Protein AF-A0A3M1E5C2-F1 (afdb_monomer)

Solvent-accessible surface area (backbone atoms only — not comparable to full-atom values): 23437 Å² total; per-residue (Å²): 110,72,67,50,46,52,52,25,50,50,47,26,52,51,18,52,53,51,31,50,63,64,73,60,61,49,102,72,64,40,67,56,52,50,55,51,50,52,52,48,53,55,52,52,53,56,56,52,47,71,38,74,91,39,38,37,83,68,17,55,59,38,100,85,67,48,44,33,31,75,56,20,30,78,34,71,70,49,18,44,36,40,74,70,65,69,25,46,59,34,55,75,86,77,38,71,90,45,59,70,72,58,31,48,26,54,57,38,22,49,61,36,31,33,51,54,35,42,53,49,19,53,50,36,41,53,52,30,51,52,48,54,70,58,54,77,54,83,83,64,85,47,74,64,54,55,49,46,48,68,76,51,65,75,77,77,73,79,75,89,80,71,78,84,71,92,70,50,100,51,56,60,20,43,49,46,46,60,59,57,50,76,81,46,43,65,62,50,51,50,53,29,47,53,43,38,50,55,54,52,52,54,47,54,42,50,74,72,63,79,52,58,68,70,58,52,29,52,53,49,17,52,53,47,42,53,42,49,53,51,39,44,51,51,40,19,45,56,23,2,39,62,48,13,50,33,54,72,64,63,47,43,64,64,56,68,75,43,99,69,52,64,59,59,54,52,50,18,50,51,51,12,48,48,65,62,39,42,61,50,50,44,36,52,35,50,51,42,43,48,51,15,50,55,28,60,76,66,67,48,83,78,50,72,29,49,60,68,46,31,53,49,47,43,52,41,56,50,46,54,43,49,36,44,29,49,52,6,38,54,38,7,61,75,33,80,45,45,66,60,7,31,52,54,28,47,53,49,47,51,51,51,55,46,54,49,22,55,51,39,46,54,54,29,68,71,60,32,47,45,64,18,34,27,50,24,40,71,23,78,57,31,25,41,40,38,59,35,24,58,62,78,44,34,98,43,73,65,64,32,68,77,40,45,70,58,26,50,52,28,29,49,53,22,35,54,52,32,44,51,54,50,47,49,52,37,50,51,54,46,51,53,49,48,72,44,43,65,60,48,50,53,58,53,65,75,74,110

Nearest PDB structures (foldseek):
  7qba-assembly1_E  TM=5.070E-01  e=1.685E-03  Stutzerimonas stutzeri
  7znq-assembly1_Y  TM=5.408E-01  e=2.613E-03  Stutzerimonas stutzeri ATCC 14405 = CCUG 16156
  8ee6-assembly1_A  TM=4.254E-01  e=5.460E-01  Homo sapiens
  8ufg-assembly1_G  TM=2.898E-01  e=8.215E+00  Acinetobacter baylyi ADP1

Structure (mmCIF, N/CA/C/O backbone):
data_AF-A0A3M1E5C2-F1
#
_entry.id   AF-A0A3M1E5C2-F1
#
loop_
_atom_site.group_PDB
_atom_site.id
_atom_site.type_symbol
_atom_site.label_atom_id
_atom_site.label_alt_id
_atom_site.label_comp_id
_atom_site.label_asym_id
_atom_site.label_entity_id
_atom_site.label_seq_id
_atom_site.pdbx_PDB_ins_code
_atom_site.Cartn_x
_atom_site.Cartn_y
_atom_site.Cartn_z
_atom_site.occupancy
_atom_site.B_iso_or_equiv
_atom_site.auth_seq_id
_atom_site.auth_comp_id
_atom_site.auth_asym_id
_atom_site.auth_atom_id
_atom_site.pdbx_PDB_model_num
ATOM 1 N N . GLN A 1 1 ? 1.686 29.135 -11.964 1.00 79.19 1 GLN A N 1
ATOM 2 C CA . GLN A 1 1 ? 0.936 27.895 -12.273 1.00 79.19 1 GLN A CA 1
ATOM 3 C C . GLN A 1 1 ? 0.969 26.880 -11.123 1.00 79.19 1 GLN A C 1
ATOM 5 O O . GLN A 1 1 ? -0.090 26.387 -10.759 1.00 79.19 1 GLN A O 1
ATOM 10 N N . SER A 1 2 ? 2.108 26.630 -10.463 1.00 87.62 2 SER A N 1
ATOM 11 C CA . SER A 1 2 ? 2.201 25.664 -9.344 1.00 87.62 2 SER A CA 1
ATOM 12 C C . SER A 1 2 ? 1.263 25.957 -8.159 1.00 87.62 2 SER A C 1
ATOM 14 O O . SER A 1 2 ? 0.596 25.051 -7.664 1.00 87.62 2 SER A O 1
ATOM 16 N N . PHE A 1 3 ? 1.124 27.225 -7.745 1.00 90.56 3 PHE A N 1
ATOM 17 C CA . PHE A 1 3 ? 0.152 27.610 -6.707 1.00 90.56 3 PHE A CA 1
ATOM 18 C C . PHE A 1 3 ? -1.303 27.355 -7.130 1.00 90.56 3 PHE A C 1
ATOM 20 O O . PHE A 1 3 ? -2.105 26.910 -6.315 1.00 90.56 3 PHE A O 1
ATOM 27 N N . ALA A 1 4 ? -1.633 27.570 -8.408 1.00 91.44 4 ALA A N 1
ATOM 28 C CA . ALA A 1 4 ? -2.970 27.308 -8.940 1.00 91.44 4 ALA A CA 1
ATOM 29 C C . ALA A 1 4 ? -3.285 25.802 -8.982 1.00 91.44 4 ALA A C 1
ATOM 31 O O . ALA A 1 4 ? -4.398 25.404 -8.641 1.00 91.44 4 ALA A O 1
ATOM 32 N N . LEU A 1 5 ? -2.303 24.953 -9.316 1.00 92.19 5 LEU A N 1
ATOM 33 C CA . LEU A 1 5 ? -2.434 23.490 -9.235 1.00 92.19 5 LEU A CA 1
ATOM 34 C C . LEU A 1 5 ? -2.720 23.027 -7.800 1.00 92.19 5 LEU A C 1
ATOM 36 O O . LEU A 1 5 ? -3.618 22.215 -7.575 1.00 92.19 5 LEU A O 1
ATOM 40 N N . SER A 1 6 ? -1.998 23.576 -6.820 1.00 91.62 6 SER A N 1
ATOM 41 C CA . SER A 1 6 ? -2.222 23.261 -5.405 1.00 91.62 6 SER A CA 1
ATOM 42 C C . SER A 1 6 ? -3.604 23.730 -4.929 1.00 91.62 6 SER A C 1
ATOM 44 O O . SER A 1 6 ? -4.378 22.936 -4.391 1.00 91.62 6 SER A O 1
ATOM 46 N N . ALA A 1 7 ? -3.965 24.988 -5.205 1.00 93.06 7 ALA A N 1
ATOM 47 C CA . ALA A 1 7 ? -5.241 25.572 -4.793 1.00 93.06 7 ALA A CA 1
ATOM 48 C C . ALA A 1 7 ? -6.453 24.855 -5.413 1.00 93.06 7 ALA A C 1
ATOM 50 O O . ALA A 1 7 ? -7.414 24.550 -4.709 1.00 93.06 7 ALA A O 1
ATOM 51 N N . SER A 1 8 ? -6.399 24.534 -6.708 1.00 94.25 8 SER A N 1
ATOM 52 C CA . SER A 1 8 ? -7.471 23.804 -7.402 1.00 94.25 8 SER A CA 1
ATOM 53 C C . SER A 1 8 ? -7.622 22.366 -6.895 1.00 94.25 8 SER A C 1
ATOM 55 O O . SER A 1 8 ? -8.743 21.913 -6.655 1.00 94.25 8 SER A O 1
ATOM 57 N N . THR A 1 9 ? -6.511 21.673 -6.617 1.00 93.12 9 THR A N 1
ATOM 58 C CA . THR A 1 9 ? -6.537 20.333 -6.003 1.00 93.12 9 THR A CA 1
ATOM 59 C C . THR A 1 9 ? -7.133 20.376 -4.595 1.00 93.12 9 THR A C 1
ATOM 61 O O . THR A 1 9 ? -7.953 19.523 -4.245 1.00 93.12 9 THR A O 1
ATOM 64 N N . ALA A 1 10 ? -6.775 21.380 -3.788 1.00 92.44 10 ALA A N 1
ATOM 65 C CA . ALA A 1 10 ? -7.344 21.577 -2.457 1.00 92.44 10 ALA A CA 1
ATOM 66 C C . ALA A 1 10 ? -8.854 21.869 -2.521 1.00 92.44 10 ALA A C 1
ATOM 68 O O . ALA A 1 10 ? -9.627 21.257 -1.781 1.00 92.44 10 ALA A O 1
ATOM 69 N N . ALA A 1 11 ? -9.286 22.732 -3.447 1.00 94.44 11 ALA A N 1
ATOM 70 C CA . ALA A 1 11 ? -10.695 23.058 -3.661 1.00 94.44 11 ALA A CA 1
ATOM 71 C C . ALA A 1 11 ? -11.515 21.830 -4.087 1.00 94.44 11 ALA A C 1
ATOM 73 O O . ALA A 1 11 ? -12.570 21.565 -3.508 1.00 94.44 11 ALA A O 1
ATOM 74 N N . LEU A 1 12 ? -11.011 21.035 -5.037 1.00 93.94 12 LEU A N 1
ATOM 75 C CA . LEU A 1 12 ? -11.663 19.796 -5.460 1.00 93.94 12 LEU A CA 1
ATOM 76 C C . LEU A 1 12 ? -11.750 18.785 -4.312 1.00 93.94 12 LEU A C 1
ATOM 78 O O . LEU A 1 12 ? -12.808 18.204 -4.081 1.00 93.94 12 LEU A O 1
ATOM 82 N N . THR A 1 13 ? -10.665 18.608 -3.557 1.00 91.12 13 THR A N 1
ATOM 83 C CA . THR A 1 13 ? -10.637 17.703 -2.398 1.00 91.12 13 THR A CA 1
ATOM 84 C C . THR A 1 13 ? -11.677 18.120 -1.354 1.00 91.12 13 THR A C 1
ATOM 86 O O . THR A 1 13 ? -12.441 17.281 -0.873 1.00 91.12 13 THR A O 1
ATOM 89 N N . GLY A 1 14 ? -11.776 19.418 -1.052 1.00 90.06 14 GLY A N 1
ATOM 90 C CA . GLY A 1 14 ? -12.808 19.966 -0.170 1.00 90.06 14 GLY A CA 1
ATOM 91 C C . GLY A 1 14 ? -14.227 19.738 -0.700 1.00 90.06 14 GLY A C 1
ATOM 92 O O . GLY A 1 14 ? -15.094 19.273 0.039 1.00 90.06 14 GLY A O 1
ATOM 93 N N . ALA A 1 15 ? -14.461 19.984 -1.992 1.00 92.00 15 ALA A N 1
ATOM 94 C CA . ALA A 1 15 ? -15.760 19.779 -2.631 1.00 92.00 15 ALA A CA 1
ATOM 95 C C . ALA A 1 15 ? -16.212 18.310 -2.59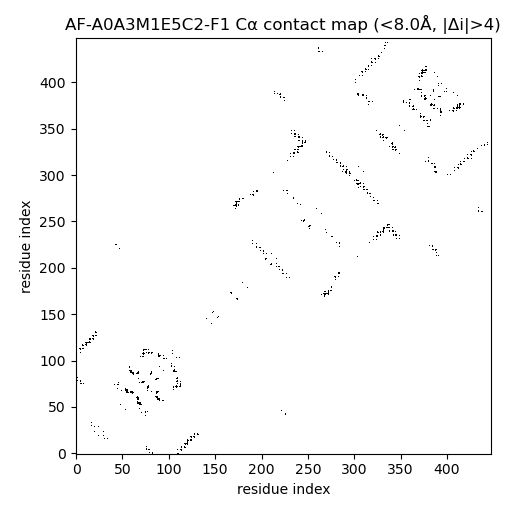9 1.00 92.00 15 ALA A C 1
ATOM 97 O O . ALA A 1 15 ? -17.365 18.025 -2.270 1.00 92.00 15 ALA A O 1
ATOM 98 N N . VAL A 1 16 ? -15.306 17.366 -2.877 1.00 89.12 16 VAL A N 1
ATOM 99 C CA . VAL A 1 16 ? -15.595 15.926 -2.784 1.00 89.12 16 VAL A CA 1
ATOM 100 C C . VAL A 1 16 ? -15.890 15.525 -1.335 1.00 89.12 16 VAL A C 1
ATOM 102 O O . VAL A 1 16 ? -16.830 14.766 -1.094 1.00 89.12 16 VAL A O 1
ATOM 105 N N . ALA A 1 17 ? -15.143 16.049 -0.358 1.00 84.81 17 ALA A N 1
ATOM 106 C CA . ALA A 1 17 ? -15.391 15.773 1.057 1.00 84.81 17 ALA A CA 1
ATOM 107 C C . ALA A 1 17 ? -16.787 16.249 1.502 1.00 84.81 17 ALA A C 1
ATOM 109 O O . ALA A 1 17 ? -17.515 15.491 2.149 1.00 84.81 17 ALA A O 1
ATOM 110 N N . ILE A 1 18 ? -17.190 17.463 1.104 1.00 86.38 18 ILE A N 1
ATOM 111 C CA . ILE A 1 18 ? -18.535 18.007 1.359 1.00 86.38 18 ILE A CA 1
ATOM 112 C C . ILE A 1 18 ? -19.601 17.114 0.711 1.00 86.38 18 ILE A C 1
ATOM 114 O O . ILE A 1 18 ? -20.567 16.727 1.368 1.00 86.38 18 ILE A O 1
ATOM 118 N N . PHE A 1 19 ? -19.408 16.733 -0.550 1.00 85.19 19 PHE A N 1
ATOM 119 C CA . PHE A 1 19 ? -20.342 15.884 -1.288 1.00 85.19 19 PHE A CA 1
ATOM 120 C C . PHE A 1 19 ? -20.558 14.519 -0.625 1.00 85.19 19 PHE A C 1
ATOM 122 O O . PHE A 1 19 ? -21.698 14.092 -0.425 1.00 85.19 19 PHE A O 1
ATOM 129 N N . ILE A 1 20 ? -19.477 13.857 -0.208 1.00 78.50 20 ILE A N 1
ATOM 130 C CA . ILE A 1 20 ? -19.544 12.570 0.495 1.00 78.50 20 ILE A CA 1
ATOM 131 C C . ILE A 1 20 ? -20.255 12.715 1.845 1.00 78.50 20 ILE A C 1
ATOM 133 O O . ILE A 1 20 ? -21.071 11.858 2.198 1.00 78.50 20 ILE A O 1
ATOM 137 N N . ALA A 1 21 ? -19.973 13.790 2.587 1.00 76.00 21 ALA A N 1
ATOM 138 C CA . ALA A 1 21 ? -20.638 14.064 3.856 1.00 76.00 21 ALA A CA 1
ATOM 139 C C . ALA A 1 21 ? -22.158 14.235 3.675 1.00 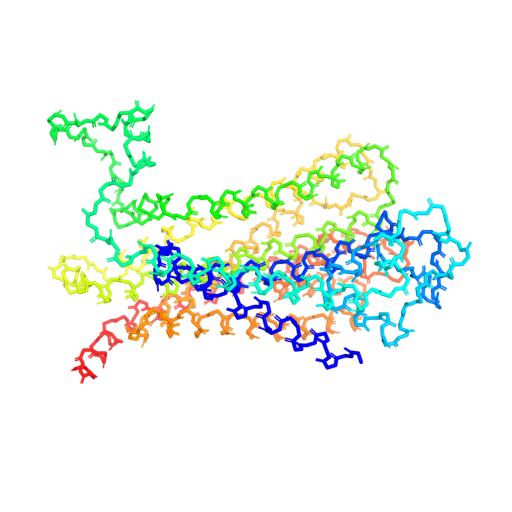76.00 21 ALA A C 1
ATOM 141 O O . ALA A 1 21 ? -22.927 13.703 4.477 1.00 76.00 21 ALA A O 1
ATOM 142 N N . MET A 1 22 ? -22.595 14.899 2.598 1.00 76.12 22 MET A N 1
ATOM 143 C CA . MET A 1 22 ? -24.013 15.182 2.344 1.00 76.12 22 MET A CA 1
ATOM 144 C C . MET A 1 22 ? -24.819 13.993 1.825 1.00 76.12 22 MET A C 1
ATOM 146 O O . MET A 1 22 ? -25.986 13.855 2.179 1.00 76.12 22 MET A O 1
ATOM 150 N N . ILE A 1 23 ? -24.224 13.095 1.037 1.00 70.06 23 ILE A N 1
ATOM 151 C CA . ILE A 1 23 ? -24.937 11.896 0.550 1.00 70.06 23 ILE A CA 1
ATOM 152 C C . ILE A 1 23 ? -25.214 10.895 1.687 1.00 70.06 23 ILE A C 1
ATOM 154 O O . ILE A 1 23 ? -25.990 9.954 1.526 1.00 70.06 23 ILE A O 1
ATOM 158 N N . GLY A 1 24 ? -24.641 11.097 2.877 1.00 59.91 24 GLY A N 1
ATOM 159 C CA . GLY A 1 24 ? -24.966 10.274 4.040 1.00 59.91 24 GLY A CA 1
ATOM 160 C C . GLY A 1 24 ? -24.472 8.833 3.903 1.00 59.91 24 GLY A C 1
ATOM 161 O O . GLY A 1 24 ? -24.953 7.935 4.598 1.00 59.91 24 GLY A O 1
ATOM 162 N N . VAL A 1 25 ? -23.473 8.590 3.046 1.00 52.09 25 VAL A N 1
ATOM 163 C CA . VAL A 1 25 ? -22.737 7.325 3.049 1.00 52.09 25 VAL A CA 1
ATOM 164 C C . VAL A 1 25 ? -21.889 7.300 4.329 1.00 52.09 25 VAL A C 1
ATOM 166 O O . VAL A 1 25 ? -20.757 7.754 4.364 1.00 52.09 25 VAL A O 1
ATOM 169 N N . GLY A 1 26 ? -22.471 6.829 5.433 1.00 48.06 26 GLY A N 1
ATOM 170 C CA . GLY A 1 26 ? -21.800 6.368 6.656 1.00 48.06 26 GLY A CA 1
ATOM 171 C C . GLY A 1 26 ? -20.758 7.303 7.287 1.00 48.06 26 GLY A C 1
ATOM 172 O O . GLY A 1 26 ? -19.559 7.099 7.107 1.00 48.06 26 GLY A O 1
ATOM 173 N N . THR A 1 27 ? -21.219 8.200 8.158 1.00 56.38 27 THR A N 1
ATOM 174 C CA . THR A 1 27 ? -20.534 9.319 8.853 1.00 56.38 27 THR A CA 1
ATOM 175 C C . THR A 1 27 ? -19.180 9.068 9.554 1.00 56.38 27 THR A C 1
ATOM 177 O O . THR A 1 27 ? -18.601 10.008 10.087 1.00 56.38 27 THR A O 1
ATOM 180 N N . ARG A 1 28 ? -18.621 7.847 9.560 1.00 54.16 28 ARG A N 1
ATOM 181 C CA . ARG A 1 28 ? -17.258 7.564 10.079 1.00 54.16 28 ARG A CA 1
ATOM 182 C C . ARG A 1 28 ? -16.394 6.662 9.193 1.00 54.16 28 ARG A C 1
ATOM 184 O O . ARG A 1 28 ? -15.175 6.697 9.310 1.00 54.16 28 ARG A O 1
ATOM 191 N N . ARG A 1 29 ? -16.985 5.846 8.310 1.00 54.06 29 ARG A N 1
ATOM 192 C CA . ARG A 1 29 ? -16.220 4.939 7.425 1.00 54.06 29 ARG A CA 1
ATOM 193 C C . ARG A 1 29 ? -15.751 5.629 6.147 1.00 54.06 29 ARG A C 1
ATOM 195 O O . ARG A 1 29 ? -14.722 5.246 5.603 1.00 54.06 29 ARG A O 1
ATOM 202 N N . THR A 1 30 ? -16.481 6.640 5.688 1.00 61.94 30 THR A N 1
ATOM 203 C CA . THR A 1 30 ? -16.215 7.311 4.413 1.00 61.94 30 THR A CA 1
ATOM 204 C C . THR A 1 30 ? -15.020 8.239 4.427 1.00 61.94 30 THR A C 1
ATOM 206 O O . THR A 1 30 ? -14.354 8.323 3.406 1.00 61.94 30 THR A O 1
ATOM 209 N N . ILE A 1 31 ? -14.688 8.856 5.563 1.00 67.50 31 ILE A N 1
ATOM 210 C CA . ILE A 1 31 ? -13.520 9.747 5.671 1.00 67.50 31 ILE A CA 1
ATOM 211 C C . ILE A 1 31 ? -12.237 8.998 5.290 1.00 67.50 31 ILE A C 1
ATOM 213 O O . ILE A 1 31 ? -11.433 9.478 4.499 1.00 67.50 31 ILE A O 1
ATOM 217 N N . PHE A 1 32 ? -12.063 7.779 5.802 1.00 66.00 32 PHE A N 1
ATOM 218 C CA . PHE A 1 32 ? -10.882 6.982 5.492 1.00 66.00 32 PHE A CA 1
ATOM 219 C C . PHE A 1 32 ? -10.868 6.489 4.040 1.00 66.00 32 PHE A C 1
ATOM 221 O O . PHE A 1 32 ? -9.861 6.629 3.352 1.00 66.00 32 PHE A O 1
ATOM 228 N N . SER A 1 33 ? -11.986 5.930 3.565 1.00 68.31 33 SER A N 1
ATOM 229 C CA . SER A 1 33 ? -12.101 5.484 2.172 1.00 68.31 33 SER A CA 1
ATOM 230 C C . SER A 1 33 ? -11.865 6.630 1.187 1.00 68.31 33 SER A C 1
ATOM 232 O O . SER A 1 33 ? -11.260 6.408 0.148 1.00 68.31 33 SER A O 1
ATOM 234 N N . PHE A 1 34 ? -12.278 7.849 1.530 1.00 75.50 34 PHE A N 1
ATOM 235 C CA . PHE A 1 34 ? -12.024 9.054 0.749 1.00 75.50 34 PHE A CA 1
ATOM 236 C C . PHE A 1 34 ? -10.524 9.341 0.593 1.00 75.50 34 PHE A C 1
ATOM 238 O O . PHE A 1 34 ? -10.037 9.408 -0.535 1.00 75.50 34 PHE A O 1
ATOM 245 N N . TYR A 1 35 ? -9.773 9.422 1.698 1.00 76.19 35 TYR A N 1
ATOM 246 C CA . TYR A 1 35 ? -8.321 9.636 1.629 1.00 76.19 35 TYR A CA 1
ATOM 247 C C . TYR A 1 35 ? -7.597 8.495 0.913 1.00 76.19 35 TYR A C 1
ATOM 249 O O . TYR A 1 35 ? -6.675 8.741 0.139 1.00 76.19 35 TYR A O 1
ATOM 257 N N . LEU A 1 36 ? -8.035 7.252 1.133 1.00 74.12 36 LEU A N 1
ATOM 258 C CA . LEU A 1 36 ? -7.464 6.086 0.468 1.00 74.12 36 LEU A CA 1
ATOM 259 C C . LEU A 1 36 ? -7.658 6.142 -1.052 1.00 74.12 36 LEU A C 1
ATOM 261 O O . LEU A 1 36 ? -6.723 5.858 -1.793 1.00 74.12 36 LEU A O 1
ATOM 265 N N . VAL A 1 37 ? -8.853 6.520 -1.515 1.00 77.88 37 VAL A N 1
ATOM 266 C CA . VAL A 1 37 ? -9.162 6.647 -2.946 1.00 77.88 37 VAL A CA 1
ATOM 267 C C . VAL A 1 37 ? -8.334 7.757 -3.587 1.00 77.88 37 VAL A C 1
ATOM 269 O O . VAL A 1 37 ? -7.781 7.533 -4.659 1.00 77.88 37 VAL A O 1
ATOM 272 N N . ILE A 1 38 ? -8.192 8.913 -2.930 1.00 83.38 38 ILE A N 1
ATOM 273 C CA . ILE A 1 38 ? -7.338 9.999 -3.435 1.00 83.38 38 ILE A CA 1
ATOM 274 C C . ILE A 1 38 ? -5.880 9.545 -3.516 1.00 83.38 38 ILE A C 1
ATOM 276 O O . ILE A 1 38 ? -5.245 9.723 -4.551 1.00 83.38 38 ILE A O 1
ATOM 280 N N . GLY A 1 39 ? -5.356 8.929 -2.453 1.00 82.31 39 GLY A N 1
ATOM 281 C CA . GLY A 1 39 ? -3.987 8.416 -2.439 1.00 82.31 39 GLY A CA 1
ATOM 282 C C . GLY A 1 39 ? -3.742 7.389 -3.547 1.00 82.31 39 GLY A C 1
ATOM 283 O O . GLY A 1 39 ? -2.741 7.479 -4.253 1.00 82.31 39 GLY A O 1
ATOM 284 N N . LEU A 1 40 ? -4.683 6.461 -3.750 1.00 81.75 40 LEU A N 1
ATOM 285 C CA . LEU A 1 40 ? -4.618 5.474 -4.827 1.00 81.75 40 LEU A CA 1
ATOM 286 C C . LEU A 1 40 ? -4.646 6.141 -6.206 1.00 81.75 40 LEU A C 1
ATOM 288 O O . LEU A 1 40 ? -3.826 5.810 -7.050 1.00 81.75 40 LEU A O 1
ATOM 292 N N . TYR A 1 41 ? -5.541 7.105 -6.424 1.00 86.62 41 TYR A N 1
ATOM 293 C CA . TYR A 1 41 ? -5.605 7.875 -7.666 1.00 86.62 41 TYR A CA 1
ATOM 294 C C . TYR A 1 41 ? -4.268 8.572 -7.969 1.00 86.62 41 TYR A C 1
ATOM 296 O O . TYR A 1 41 ? -3.766 8.447 -9.087 1.00 86.62 41 TYR A O 1
ATOM 304 N N . LEU A 1 42 ? -3.659 9.225 -6.969 1.00 88.12 42 LEU A N 1
ATOM 305 C CA . LEU A 1 42 ? -2.384 9.925 -7.137 1.00 88.12 42 LEU A CA 1
ATOM 306 C C . LEU A 1 42 ? -1.246 8.953 -7.477 1.00 88.12 42 LEU A C 1
ATOM 308 O O . LEU A 1 42 ? -0.492 9.158 -8.423 1.00 88.12 42 LEU A O 1
ATOM 312 N N . VAL A 1 43 ? -1.118 7.858 -6.730 1.00 85.38 43 VAL A N 1
ATOM 313 C CA . VAL A 1 43 ? -0.017 6.909 -6.940 1.00 85.38 43 VAL A CA 1
ATOM 314 C C . VAL A 1 43 ? -0.206 6.115 -8.234 1.00 85.38 43 VAL A C 1
ATOM 316 O O . VAL A 1 43 ? 0.730 5.994 -9.022 1.00 85.38 43 VAL A O 1
ATOM 319 N N . SER A 1 44 ? -1.406 5.590 -8.492 1.00 82.19 44 SER A N 1
ATOM 320 C CA . SER A 1 44 ? -1.665 4.729 -9.650 1.00 82.19 44 SER A CA 1
ATOM 321 C C . SER A 1 44 ? -1.522 5.469 -10.976 1.00 82.19 44 SER A C 1
ATOM 323 O O . SER A 1 44 ? -0.885 4.936 -11.879 1.00 82.19 44 SER A O 1
ATOM 325 N N . LEU A 1 45 ? -2.057 6.689 -11.109 1.00 86.62 45 LEU A N 1
ATOM 326 C CA . LEU A 1 45 ? -1.905 7.463 -12.348 1.00 86.62 45 LEU A CA 1
ATOM 327 C C . LEU A 1 45 ? -0.473 7.948 -12.551 1.00 86.62 45 LEU A C 1
ATOM 329 O O . LEU A 1 45 ? 0.024 7.930 -13.677 1.00 86.62 45 LEU A O 1
ATOM 333 N N . TYR A 1 46 ? 0.208 8.339 -11.471 1.00 88.12 46 TYR A N 1
ATOM 334 C CA . TYR A 1 46 ? 1.614 8.708 -11.548 1.00 88.12 46 TYR A CA 1
ATOM 335 C C . TYR A 1 46 ? 2.474 7.548 -12.050 1.00 88.12 46 TYR A C 1
ATOM 337 O O . TYR A 1 46 ? 3.276 7.733 -12.965 1.00 88.12 46 TYR A O 1
ATOM 345 N N . LEU A 1 47 ? 2.274 6.342 -11.511 1.00 83.56 47 LEU A N 1
ATOM 346 C CA . LEU A 1 47 ? 2.978 5.148 -11.973 1.00 83.56 47 LEU A CA 1
ATOM 347 C C . LEU A 1 47 ? 2.581 4.777 -13.400 1.00 83.56 47 LEU A C 1
ATOM 349 O O . LEU A 1 47 ? 3.463 4.525 -14.211 1.00 83.56 47 LEU A O 1
ATOM 353 N N . LEU A 1 48 ? 1.292 4.823 -13.745 1.00 84.12 48 LEU A N 1
ATOM 354 C CA . LEU A 1 48 ? 0.819 4.532 -15.099 1.00 84.12 48 LEU A CA 1
ATOM 355 C C . LEU A 1 48 ? 1.450 5.473 -16.141 1.00 84.12 48 LEU A C 1
ATOM 357 O O . LEU A 1 48 ? 1.796 5.030 -17.230 1.00 84.12 48 LEU A O 1
ATOM 361 N N . SER A 1 49 ? 1.705 6.736 -15.785 1.00 84.81 49 SER A N 1
ATOM 362 C CA . SER A 1 49 ? 2.405 7.693 -16.657 1.00 84.81 49 SER A CA 1
ATOM 363 C C . SER A 1 49 ? 3.853 7.310 -16.986 1.00 84.81 49 SER A C 1
ATOM 365 O O . SER A 1 49 ? 4.433 7.807 -17.954 1.00 84.81 49 SER A O 1
ATOM 367 N N . ARG A 1 50 ? 4.479 6.451 -16.170 1.00 85.75 50 ARG A N 1
ATOM 368 C CA . ARG A 1 50 ? 5.838 5.956 -16.424 1.00 85.75 50 ARG A CA 1
ATOM 369 C C . ARG A 1 50 ? 5.862 4.923 -17.547 1.00 85.75 50 ARG A C 1
ATOM 371 O O . ARG A 1 50 ? 6.937 4.617 -18.048 1.00 85.75 50 ARG A O 1
ATOM 378 N N . TRP A 1 51 ? 4.700 4.423 -17.967 1.00 82.00 51 TRP A N 1
ATOM 379 C CA . TRP A 1 51 ? 4.582 3.446 -19.036 1.00 82.00 51 TRP A CA 1
ATOM 380 C C . TRP A 1 51 ? 4.647 4.120 -20.398 1.00 82.00 51 TRP A C 1
ATOM 382 O O . TRP A 1 51 ? 3.869 5.037 -20.674 1.00 82.00 51 TRP A O 1
ATOM 392 N N . SER A 1 52 ? 5.548 3.631 -21.254 1.00 77.88 52 SER A N 1
ATOM 393 C CA . SER A 1 52 ? 5.792 4.162 -22.598 1.00 77.88 52 SER A CA 1
ATOM 394 C C . SER A 1 52 ? 4.550 4.158 -23.487 1.00 77.88 52 SER A C 1
ATOM 396 O O . SER A 1 52 ? 4.405 5.050 -24.312 1.00 77.88 52 SER A O 1
ATOM 398 N N . GLY A 1 53 ? 3.605 3.236 -23.265 1.00 78.94 53 GLY A N 1
ATOM 399 C CA . GLY A 1 53 ? 2.323 3.218 -23.978 1.00 78.94 53 GLY A CA 1
ATOM 400 C C . GLY A 1 53 ? 1.422 4.425 -23.685 1.00 78.94 53 GLY A C 1
ATOM 401 O O . GLY A 1 53 ? 0.516 4.716 -24.454 1.00 78.94 53 GLY A O 1
ATOM 402 N N . THR A 1 54 ? 1.665 5.152 -22.591 1.00 83.81 54 THR A N 1
ATOM 403 C CA . THR A 1 54 ? 0.915 6.377 -22.259 1.00 83.81 54 THR A CA 1
ATOM 404 C C . THR A 1 54 ? 1.612 7.646 -22.724 1.00 83.81 54 THR A C 1
ATOM 406 O O . THR A 1 54 ? 1.122 8.742 -22.446 1.00 83.81 54 THR A O 1
ATOM 409 N N . TRP A 1 55 ? 2.781 7.525 -23.354 1.00 87.12 55 TRP A N 1
ATOM 410 C CA . TRP A 1 55 ? 3.567 8.666 -23.790 1.00 87.12 55 TRP A CA 1
ATOM 411 C C . TRP A 1 55 ? 3.017 9.217 -25.097 1.00 87.12 55 TRP A C 1
ATOM 413 O O . TRP A 1 55 ? 2.625 8.488 -26.002 1.00 87.12 55 TRP A O 1
ATOM 423 N N . LEU A 1 56 ? 2.981 10.537 -25.188 1.00 84.12 56 LEU A N 1
ATOM 424 C CA . LEU A 1 56 ? 2.562 11.242 -26.380 1.00 84.12 56 LEU A CA 1
ATOM 425 C C . LEU A 1 56 ? 3.739 11.327 -27.351 1.00 84.12 56 LEU A C 1
ATOM 427 O O . LEU A 1 56 ? 4.771 11.916 -27.032 1.00 84.12 56 LEU A O 1
ATOM 431 N N . GLU A 1 57 ? 3.578 10.779 -28.554 1.00 81.25 57 GLU A N 1
ATOM 432 C CA . GLU A 1 57 ? 4.626 10.811 -29.581 1.00 81.25 57 GLU A CA 1
ATOM 433 C C . GLU A 1 57 ? 4.914 12.219 -30.108 1.00 81.25 57 GLU A C 1
ATOM 435 O O . GLU A 1 57 ? 6.049 12.527 -30.467 1.00 81.25 57 GLU A O 1
ATOM 440 N N . ALA A 1 58 ? 3.908 13.096 -30.085 1.00 80.94 58 ALA A N 1
ATOM 441 C CA . ALA A 1 58 ? 4.037 14.490 -30.496 1.00 80.94 58 ALA A CA 1
ATOM 442 C C . ALA A 1 58 ? 4.906 15.339 -29.541 1.00 80.94 58 ALA A C 1
ATOM 444 O O . ALA A 1 58 ? 5.384 16.406 -29.939 1.00 80.94 58 ALA A O 1
ATOM 445 N N . SER A 1 59 ? 5.114 14.882 -28.297 1.00 83.38 59 SER A N 1
ATOM 446 C CA . SER A 1 59 ? 5.941 15.554 -27.287 1.00 83.38 59 SER A CA 1
ATOM 447 C C . SER A 1 59 ? 7.423 15.184 -27.465 1.00 83.38 59 SER A C 1
ATOM 449 O O . SER A 1 59 ? 7.744 14.006 -27.664 1.00 83.38 59 SER A O 1
ATOM 451 N N . PRO A 1 60 ? 8.348 16.161 -27.404 1.00 83.81 60 PRO A N 1
ATOM 452 C CA . PRO A 1 60 ? 9.775 15.877 -27.490 1.00 83.81 60 PRO A CA 1
ATOM 453 C C . PRO A 1 60 ? 10.242 15.071 -26.268 1.00 83.81 60 PRO A C 1
ATOM 455 O O . PRO A 1 60 ? 9.736 15.229 -25.157 1.00 83.81 60 PRO A O 1
ATOM 458 N N . ALA A 1 61 ? 11.221 14.192 -26.480 1.00 84.62 61 ALA A N 1
ATOM 459 C CA . ALA A 1 61 ? 11.839 13.446 -25.392 1.00 84.62 61 ALA A CA 1
ATOM 460 C C . ALA A 1 61 ? 12.833 14.338 -24.635 1.00 84.62 61 ALA A C 1
ATOM 462 O O . ALA A 1 61 ? 13.600 15.080 -25.247 1.00 84.62 61 ALA A O 1
ATOM 463 N N . ASN A 1 62 ? 12.840 14.245 -23.309 1.00 84.12 62 ASN A N 1
ATOM 464 C CA . ASN A 1 62 ? 13.833 14.922 -22.477 1.00 84.12 62 ASN A CA 1
ATOM 465 C C . ASN A 1 62 ? 15.206 14.240 -22.550 1.00 84.12 62 ASN A C 1
ATOM 467 O O . ASN A 1 62 ? 15.343 13.163 -23.125 1.00 84.12 62 ASN A O 1
ATOM 471 N N . ALA A 1 63 ? 16.194 14.795 -21.838 1.00 76.50 63 ALA A N 1
ATOM 472 C CA . ALA A 1 63 ? 17.535 14.217 -21.682 1.00 76.50 63 ALA A CA 1
ATOM 473 C C . ALA A 1 63 ? 17.544 12.747 -21.202 1.00 76.50 63 ALA A C 1
ATOM 475 O O . ALA A 1 63 ? 18.451 11.995 -21.532 1.00 76.50 63 ALA A O 1
ATOM 476 N N . LEU A 1 64 ? 16.513 12.320 -20.463 1.00 77.81 64 LEU A N 1
ATOM 477 C CA . LEU A 1 64 ? 16.330 10.939 -19.990 1.00 77.81 64 LEU A CA 1
ATOM 478 C C . LEU A 1 64 ? 15.467 10.074 -20.935 1.00 77.81 64 LEU A C 1
ATOM 480 O O . LEU A 1 64 ? 14.954 9.037 -20.525 1.00 77.81 64 LEU A O 1
ATOM 484 N N . GLY A 1 65 ? 15.194 10.532 -22.160 1.00 80.50 65 GLY A N 1
ATOM 485 C CA . GLY A 1 65 ? 14.339 9.839 -23.134 1.00 80.50 65 GLY A CA 1
ATOM 486 C C . GLY A 1 65 ? 12.836 9.849 -22.811 1.00 80.50 65 GLY A C 1
ATOM 487 O O . GLY A 1 65 ? 12.039 9.291 -23.562 1.00 80.50 65 GLY A O 1
ATOM 488 N N . ARG A 1 66 ? 12.420 10.482 -21.707 1.00 83.25 66 ARG A N 1
ATOM 489 C CA . ARG A 1 66 ? 11.020 10.521 -21.254 1.00 83.25 66 ARG A CA 1
ATOM 490 C C . ARG A 1 66 ? 10.214 11.575 -22.011 1.00 83.25 66 ARG A C 1
ATOM 492 O O . ARG A 1 66 ? 10.688 12.694 -22.181 1.00 83.25 66 ARG A O 1
ATOM 499 N N . ARG A 1 67 ? 8.987 11.226 -22.401 1.00 87.94 67 ARG A N 1
ATOM 500 C CA . ARG A 1 67 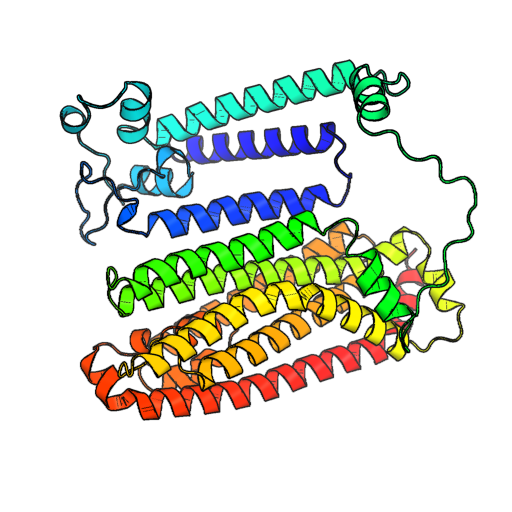? 8.016 12.116 -23.064 1.00 87.94 67 ARG A CA 1
ATOM 501 C C . ARG A 1 67 ? 6.830 12.429 -22.153 1.00 87.94 67 ARG A C 1
ATOM 503 O O . ARG A 1 67 ? 6.625 11.766 -21.132 1.00 87.94 67 ARG A O 1
ATOM 510 N N . MET A 1 68 ? 6.040 13.434 -22.526 1.00 88.19 68 MET A N 1
ATOM 511 C CA . MET A 1 68 ? 4.819 13.794 -21.803 1.00 88.19 68 MET A CA 1
ATOM 512 C C . MET A 1 68 ? 3.776 12.683 -21.915 1.00 88.19 68 MET A C 1
ATOM 514 O O . MET A 1 68 ? 3.526 12.171 -23.001 1.00 88.19 68 MET A O 1
ATOM 518 N N . SER A 1 69 ? 3.151 12.313 -20.797 1.00 90.06 69 SER A N 1
ATOM 519 C CA . SER A 1 69 ? 2.045 11.352 -20.796 1.00 90.06 69 SER A CA 1
ATOM 520 C C . SER A 1 69 ? 0.718 12.045 -21.104 1.00 90.06 69 SER A C 1
ATOM 522 O O . SER A 1 69 ? 0.482 13.172 -20.668 1.00 90.06 69 SER A O 1
ATOM 524 N N . TRP A 1 70 ? -0.194 11.339 -21.766 1.00 88.75 70 TRP A N 1
ATOM 525 C CA . TRP A 1 70 ? -1.573 11.788 -21.994 1.00 88.75 70 TRP A CA 1
ATOM 526 C C . TRP A 1 70 ? -2.365 12.013 -20.701 1.00 88.75 70 TRP A C 1
ATOM 528 O O . TRP A 1 70 ? -3.375 12.708 -20.693 1.00 88.75 70 TRP A O 1
ATOM 538 N N . LEU A 1 71 ? -1.900 11.432 -19.593 1.00 89.69 71 LEU A N 1
ATOM 539 C CA . LEU A 1 71 ? -2.495 11.582 -18.267 1.00 89.69 71 LEU A CA 1
ATOM 540 C C . LEU A 1 71 ? -2.105 12.899 -17.582 1.00 89.69 71 LEU A C 1
ATOM 542 O O . LEU A 1 71 ? -2.653 13.219 -16.528 1.00 89.69 71 LEU A O 1
ATOM 546 N N . ALA A 1 72 ? -1.166 13.664 -18.149 1.00 89.88 72 ALA A N 1
ATOM 547 C CA . ALA A 1 72 ? -0.680 14.904 -17.553 1.00 89.88 72 ALA A CA 1
ATOM 548 C C . ALA A 1 72 ? -1.776 15.938 -17.226 1.00 89.88 72 ALA A C 1
ATOM 550 O O . ALA A 1 72 ? -1.733 16.484 -16.123 1.00 89.88 72 ALA A O 1
ATOM 551 N N . PRO A 1 73 ? -2.804 16.154 -18.071 1.00 91.00 73 PRO A N 1
ATOM 552 C CA . PRO A 1 73 ? -3.888 17.095 -17.770 1.00 91.00 73 PRO A CA 1
ATOM 553 C C . PRO A 1 73 ? -4.835 16.599 -16.669 1.00 91.00 73 PRO A C 1
ATOM 555 O O . PRO A 1 73 ? -5.626 17.366 -16.129 1.00 91.00 73 PRO A O 1
ATOM 558 N N . LEU A 1 74 ? -4.781 15.305 -16.341 1.00 91.00 74 LEU A N 1
ATOM 559 C CA . LEU A 1 74 ? -5.658 14.654 -15.373 1.00 91.00 74 LEU A CA 1
ATOM 560 C C . LEU A 1 74 ? -4.992 14.437 -14.020 1.00 91.00 74 LEU A C 1
ATOM 562 O O . LEU A 1 74 ? -5.645 13.866 -13.155 1.00 91.00 74 LEU A O 1
ATOM 566 N N . HIS A 1 75 ? -3.732 14.829 -13.817 1.00 92.69 75 HIS A N 1
ATOM 567 C CA . HIS A 1 75 ? -2.993 14.508 -12.598 1.00 92.69 75 HIS A CA 1
ATOM 568 C C . HIS A 1 75 ? -2.099 15.669 -12.129 1.00 92.69 75 HIS A C 1
ATOM 570 O O . HIS A 1 75 ? -1.240 16.121 -12.892 1.00 92.69 75 HIS A O 1
ATOM 576 N N . PRO A 1 76 ? -2.195 16.104 -10.855 1.00 92.81 76 PRO A N 1
ATOM 577 C CA . PRO A 1 76 ? -1.545 17.332 -10.393 1.00 92.81 76 PRO A CA 1
ATOM 578 C C . PRO A 1 76 ? -0.018 17.258 -10.458 1.00 92.81 76 PRO A C 1
ATOM 580 O O . PRO A 1 76 ? 0.622 18.221 -10.870 1.00 92.81 76 PRO A O 1
ATOM 583 N N . PHE A 1 77 ? 0.583 16.117 -10.100 1.00 92.19 77 PHE A N 1
ATOM 584 C CA . PHE A 1 77 ? 2.042 15.975 -10.150 1.00 92.19 77 PHE A CA 1
ATOM 585 C C . PHE A 1 77 ? 2.578 15.880 -11.581 1.00 92.19 77 PHE A C 1
ATOM 587 O O . PHE A 1 77 ? 3.696 16.307 -11.826 1.00 92.19 77 PHE A O 1
ATOM 594 N N . LEU A 1 78 ? 1.796 15.361 -12.533 1.00 90.88 78 LEU A N 1
ATOM 595 C CA . LEU A 1 78 ? 2.247 15.274 -13.928 1.00 90.88 78 LEU A CA 1
ATOM 596 C C . LEU A 1 78 ? 2.137 16.633 -14.614 1.00 90.88 78 LEU A C 1
ATOM 598 O O . LEU A 1 78 ? 3.052 17.033 -15.325 1.00 90.88 78 LEU A O 1
ATOM 602 N N . ALA A 1 79 ? 1.064 17.375 -14.335 1.00 91.19 79 ALA A N 1
ATOM 603 C CA . ALA A 1 79 ? 0.974 18.778 -14.709 1.00 91.19 79 ALA A CA 1
ATOM 604 C C . ALA A 1 79 ? 2.130 19.592 -14.100 1.00 91.19 79 ALA A C 1
ATOM 606 O O . ALA A 1 79 ? 2.724 20.423 -14.783 1.00 91.19 79 ALA A O 1
ATOM 607 N N . LEU A 1 80 ? 2.505 19.318 -12.844 1.00 91.88 80 LEU A N 1
ATOM 608 C CA . LEU A 1 80 ? 3.638 19.974 -12.192 1.00 91.88 80 LEU A CA 1
ATOM 609 C C . LEU A 1 80 ? 4.981 19.650 -12.868 1.00 91.88 80 LEU A C 1
ATOM 611 O O . LEU A 1 80 ? 5.796 20.553 -13.009 1.00 91.88 80 LEU A O 1
ATOM 615 N N . GLU A 1 81 ? 5.213 18.414 -13.323 1.00 90.31 81 GLU A N 1
ATOM 616 C CA . GLU A 1 81 ? 6.427 18.053 -14.081 1.00 90.31 81 GLU A CA 1
ATOM 617 C C . GLU A 1 81 ? 6.572 18.884 -15.369 1.00 90.31 81 GLU A C 1
ATOM 619 O O . GLU A 1 81 ? 7.683 19.282 -15.722 1.00 90.31 81 GLU A O 1
ATOM 624 N N . VAL A 1 82 ? 5.456 19.203 -16.036 1.00 90.19 82 VAL A N 1
ATOM 625 C CA . VAL A 1 82 ? 5.445 20.071 -17.226 1.00 90.19 82 VAL A CA 1
ATOM 626 C C . VAL A 1 82 ? 5.759 21.524 -16.859 1.00 90.19 82 VAL A C 1
ATOM 628 O O . VAL A 1 82 ? 6.589 22.160 -17.504 1.00 90.19 82 VAL A O 1
ATOM 631 N N . VAL A 1 83 ? 5.164 22.034 -15.775 1.00 90.88 83 VAL A N 1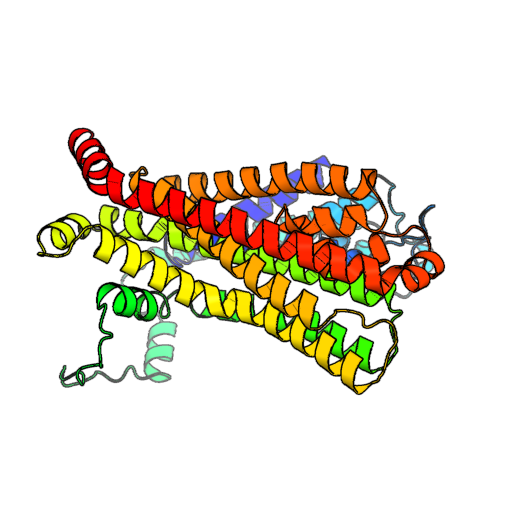
ATOM 632 C CA . VAL A 1 83 ? 5.428 23.394 -15.262 1.00 90.88 83 VAL A CA 1
ATOM 633 C C . VAL A 1 83 ? 6.876 23.558 -14.791 1.00 90.88 83 VAL A C 1
ATOM 635 O O . VAL A 1 83 ? 7.456 24.627 -14.940 1.00 90.88 83 VAL A O 1
ATOM 638 N N . LEU A 1 84 ? 7.473 22.504 -14.230 1.00 90.56 84 LEU A N 1
ATOM 639 C CA . LEU A 1 84 ? 8.872 22.478 -13.796 1.00 90.56 84 LEU A CA 1
ATOM 640 C C . LEU A 1 84 ? 9.861 22.257 -14.952 1.00 90.56 84 LEU A C 1
ATOM 642 O O . LEU A 1 84 ? 11.045 22.054 -14.695 1.00 90.56 84 LEU A O 1
ATOM 646 N N . HIS A 1 85 ? 9.390 22.249 -16.205 1.00 86.75 85 HIS A N 1
ATOM 647 C CA . HIS A 1 85 ? 10.185 21.954 -17.401 1.00 86.75 85 HIS A CA 1
ATOM 648 C C . HIS A 1 85 ? 10.940 20.619 -17.334 1.00 86.75 85 HIS A C 1
ATOM 650 O O . HIS A 1 85 ? 11.906 20.403 -18.062 1.00 86.75 85 HIS A O 1
ATOM 656 N N . GLN A 1 86 ? 10.481 19.689 -16.492 1.00 86.81 86 GLN A N 1
ATOM 657 C CA . GLN A 1 86 ? 11.026 18.338 -16.471 1.00 86.81 86 GLN A CA 1
ATOM 658 C C . GLN A 1 86 ? 10.553 17.540 -17.673 1.00 86.81 86 GLN A C 1
ATOM 660 O O . GLN A 1 86 ? 11.212 16.567 -18.007 1.00 86.81 86 GLN A O 1
ATOM 665 N N . VAL A 1 87 ? 9.415 17.900 -18.281 1.00 87.62 87 VAL A N 1
ATOM 666 C CA . VAL A 1 87 ? 8.873 17.309 -19.510 1.00 87.62 87 VAL A CA 1
ATOM 667 C C . VAL A 1 87 ? 8.224 18.394 -20.360 1.00 87.62 87 VAL A C 1
ATOM 669 O O . VAL A 1 87 ? 7.434 19.177 -19.841 1.00 87.62 87 VAL A O 1
ATOM 672 N N . ALA A 1 88 ? 8.536 18.452 -21.657 1.00 86.69 88 ALA A N 1
ATOM 673 C CA . ALA A 1 88 ? 8.010 19.512 -22.514 1.00 86.69 88 ALA A CA 1
ATOM 674 C C . ALA A 1 88 ? 6.668 19.128 -23.175 1.00 86.69 88 ALA A C 1
ATOM 676 O O . ALA A 1 88 ? 6.512 17.994 -23.652 1.00 86.69 88 ALA A O 1
ATOM 677 N N . PRO A 1 89 ? 5.705 20.064 -23.254 1.00 87.62 89 PRO A N 1
ATOM 678 C CA . PRO A 1 89 ? 4.472 19.839 -23.990 1.00 87.62 89 PRO A CA 1
ATOM 679 C C . PRO A 1 89 ? 4.736 19.779 -25.508 1.00 87.62 89 PRO A C 1
ATOM 681 O O . PRO A 1 89 ? 5.738 20.313 -25.995 1.00 87.62 89 PRO A O 1
ATOM 684 N N . PRO A 1 90 ? 3.865 19.107 -26.277 1.00 86.38 90 PRO A N 1
ATOM 685 C CA . PRO A 1 90 ? 3.922 19.107 -27.738 1.00 86.38 90 PRO A CA 1
ATOM 686 C C . PRO A 1 90 ? 3.805 20.527 -28.314 1.00 86.38 90 PRO A C 1
ATOM 688 O O . PRO A 1 90 ? 3.050 21.363 -27.816 1.00 86.38 90 PRO A O 1
ATOM 691 N N . LEU A 1 91 ? 4.532 20.786 -29.405 1.00 81.06 91 LEU A N 1
ATOM 692 C CA . LEU A 1 91 ? 4.461 22.066 -30.111 1.00 81.06 91 LEU A CA 1
ATOM 693 C C . LEU A 1 91 ? 3.055 22.274 -30.710 1.00 81.06 91 LEU A C 1
ATOM 695 O O . LEU A 1 91 ? 2.494 21.319 -31.257 1.00 81.06 91 LEU A O 1
ATOM 699 N N . PRO A 1 92 ? 2.503 23.505 -30.690 1.00 73.31 92 PRO A N 1
ATOM 700 C CA . PRO A 1 92 ? 1.131 23.777 -31.129 1.00 73.31 92 PRO A CA 1
ATOM 701 C C . PRO A 1 92 ? 0.804 23.307 -32.552 1.00 73.31 92 PRO A C 1
ATOM 703 O O . PRO A 1 92 ? -0.332 22.908 -32.790 1.00 73.31 92 PRO A O 1
ATOM 706 N N . GLY A 1 93 ? 1.789 23.318 -33.461 1.00 73.56 93 GLY A N 1
ATOM 707 C CA . GLY A 1 93 ? 1.634 22.890 -34.859 1.00 73.56 93 GLY A CA 1
ATOM 708 C C . GLY A 1 93 ? 1.596 21.372 -35.080 1.00 73.56 93 GLY A C 1
ATOM 709 O O . GLY A 1 93 ? 1.292 20.919 -36.173 1.00 73.56 93 GLY A O 1
ATOM 710 N N . ARG A 1 94 ? 1.894 20.554 -34.058 1.00 74.81 94 ARG A N 1
ATOM 711 C CA . ARG A 1 94 ? 1.726 19.084 -34.116 1.00 74.81 94 ARG A CA 1
ATOM 712 C C . ARG A 1 94 ? 0.381 18.609 -33.565 1.00 74.81 94 ARG A C 1
ATOM 714 O O . ARG A 1 94 ? 0.112 17.413 -33.553 1.00 74.81 94 ARG A O 1
ATOM 721 N N . LEU A 1 95 ? -0.440 19.535 -33.070 1.00 78.12 95 LEU A N 1
ATOM 722 C CA . LEU A 1 95 ? -1.737 19.255 -32.454 1.00 78.12 95 LEU A CA 1
ATOM 723 C C . LEU A 1 95 ? -2.919 19.769 -33.290 1.00 78.12 95 LEU A C 1
ATOM 725 O O . LEU A 1 95 ? -4.054 19.705 -32.822 1.00 78.12 95 LEU A O 1
ATOM 729 N N . ASP A 1 96 ? -2.679 20.283 -34.500 1.00 76.56 96 ASP A N 1
ATOM 730 C CA . ASP A 1 96 ? -3.730 20.857 -35.353 1.00 76.56 96 ASP A CA 1
ATOM 731 C C . ASP A 1 96 ? -4.786 19.827 -35.789 1.00 76.56 96 ASP A C 1
ATOM 733 O O . ASP A 1 96 ? -5.942 20.186 -35.994 1.00 76.56 96 ASP A O 1
ATOM 737 N N . GLU A 1 97 ? -4.424 18.543 -35.837 1.00 80.88 97 GLU A N 1
ATOM 738 C CA . GLU A 1 97 ? -5.335 17.438 -36.171 1.00 80.88 97 GLU A CA 1
ATOM 739 C C . GLU A 1 97 ? -6.263 17.025 -35.009 1.00 80.88 97 GLU A C 1
ATOM 741 O O . GLU A 1 97 ? -7.199 16.248 -35.200 1.00 80.88 97 GLU A O 1
ATOM 746 N N . TRP A 1 98 ? -6.033 17.529 -33.790 1.00 82.38 98 TRP A N 1
ATOM 747 C CA . TRP A 1 98 ? -6.753 17.095 -32.589 1.00 82.38 98 TRP A CA 1
ATOM 748 C C . TRP A 1 98 ? -7.959 17.993 -32.277 1.00 82.38 98 TRP A C 1
ATOM 750 O O . TRP A 1 98 ? -7.893 19.211 -32.466 1.00 82.38 98 TRP A O 1
ATOM 760 N N . PRO A 1 99 ? -9.052 17.444 -31.703 1.00 88.31 99 PRO A N 1
ATOM 761 C CA . PRO A 1 99 ? -10.192 18.245 -31.266 1.00 88.31 99 PRO A CA 1
ATOM 762 C C . PRO A 1 99 ? -9.770 19.365 -30.308 1.00 88.31 99 PRO A C 1
ATOM 764 O O . PRO A 1 99 ? -8.971 19.135 -29.400 1.00 88.31 99 PRO A O 1
ATOM 767 N N . SER A 1 100 ? -10.374 20.552 -30.441 1.00 84.81 100 SER A N 1
ATOM 768 C CA . SER A 1 100 ? -10.078 21.742 -29.619 1.00 84.81 100 SER A CA 1
ATOM 769 C C . SER A 1 100 ? -9.910 21.486 -28.105 1.00 84.81 100 SER A C 1
ATOM 771 O O . SER A 1 100 ? -8.910 21.959 -27.555 1.00 84.81 100 SER A O 1
ATOM 773 N N . PRO A 1 101 ? -10.783 20.722 -27.407 1.00 85.06 101 PRO A N 1
ATOM 774 C CA . PRO A 1 101 ? -10.600 20.480 -25.972 1.00 85.06 101 PRO A CA 1
ATOM 775 C C . PRO A 1 101 ? -9.377 19.606 -25.664 1.00 85.06 101 PRO A C 1
ATOM 777 O O . PRO A 1 101 ? -8.697 19.826 -24.665 1.00 85.06 101 PRO A O 1
ATOM 780 N N . VAL A 1 102 ? -9.067 18.638 -26.530 1.00 85.50 102 VAL A N 1
ATOM 781 C CA . VAL A 1 102 ? -7.890 17.770 -26.379 1.00 85.50 102 VAL A CA 1
ATOM 782 C C . VAL A 1 102 ? -6.620 18.546 -26.703 1.00 85.50 102 VAL A C 1
ATOM 784 O O . VAL A 1 102 ? -5.629 18.431 -25.990 1.00 85.50 102 VAL A O 1
ATOM 787 N N . ARG A 1 103 ? -6.668 19.407 -27.724 1.00 86.31 103 ARG A N 1
ATOM 788 C CA . ARG A 1 103 ? -5.575 20.316 -28.065 1.00 86.31 103 ARG A CA 1
ATOM 789 C C . ARG A 1 103 ? -5.218 21.222 -26.890 1.00 86.31 103 ARG A C 1
ATOM 791 O O . ARG A 1 103 ? -4.048 21.274 -26.535 1.00 86.31 103 ARG A O 1
ATOM 798 N N . PHE A 1 104 ? -6.206 21.865 -26.262 1.00 86.38 104 PHE A N 1
ATOM 799 C CA . PHE A 1 104 ? -5.986 22.686 -25.066 1.00 86.38 104 PHE A CA 1
ATOM 800 C C . PHE A 1 104 ? -5.383 21.867 -23.917 1.00 86.38 104 PHE A C 1
ATOM 802 O O . PHE A 1 104 ? -4.406 22.292 -23.301 1.00 86.38 104 PHE A O 1
ATOM 809 N N . ALA A 1 105 ? -5.922 20.666 -23.676 1.00 88.12 105 ALA A N 1
ATOM 810 C CA . ALA A 1 105 ? -5.428 19.769 -22.640 1.00 88.12 105 ALA A CA 1
ATOM 811 C C . ALA A 1 105 ? -3.958 19.386 -22.840 1.00 88.12 105 ALA A C 1
ATOM 813 O O . ALA A 1 105 ? -3.190 19.371 -21.883 1.00 88.12 105 ALA A O 1
ATOM 814 N N . LEU A 1 106 ? -3.555 19.088 -24.074 1.00 87.00 106 LEU A N 1
ATOM 815 C CA . LEU A 1 106 ? -2.197 18.654 -24.383 1.00 87.00 106 LEU A CA 1
ATOM 816 C C . LEU A 1 106 ? -1.211 19.822 -24.528 1.00 87.00 106 LEU A C 1
ATOM 818 O O . LEU A 1 106 ? -0.037 19.640 -24.216 1.00 87.00 106 LEU A O 1
ATOM 822 N N . SER A 1 107 ? -1.658 21.005 -24.964 1.00 87.69 107 SER A N 1
ATOM 823 C CA . SER A 1 107 ? -0.795 22.185 -25.107 1.00 87.69 107 SER A CA 1
ATOM 824 C C . SER A 1 107 ? -0.485 22.865 -23.772 1.00 87.69 107 SER A C 1
ATOM 826 O O . SER A 1 107 ? 0.654 23.266 -23.550 1.00 87.69 107 SER A O 1
ATOM 828 N N . ASP A 1 108 ? -1.479 22.984 -22.881 1.00 89.06 108 ASP A N 1
ATOM 829 C CA . ASP A 1 108 ? -1.309 23.508 -21.518 1.00 89.06 108 ASP A CA 1
ATOM 830 C C . ASP A 1 108 ? -1.968 22.572 -20.483 1.00 89.06 108 ASP A C 1
ATOM 832 O O . ASP A 1 108 ? -3.092 22.806 -20.016 1.00 89.06 108 ASP A O 1
ATOM 836 N N . PRO A 1 109 ? -1.262 21.499 -20.083 1.00 91.12 109 PRO A N 1
ATOM 837 C CA . PRO A 1 109 ? -1.785 20.510 -19.141 1.00 91.12 109 PRO A CA 1
ATOM 838 C C . PRO A 1 109 ? -2.122 21.104 -17.776 1.00 91.12 109 PRO A C 1
ATOM 840 O O . PRO A 1 109 ? -3.069 20.663 -17.124 1.00 91.12 109 PRO A O 1
ATOM 843 N N . ALA A 1 110 ? -1.363 22.112 -17.335 1.00 91.31 110 ALA A N 1
ATOM 844 C CA . ALA A 1 110 ? -1.579 22.747 -16.044 1.00 91.31 110 ALA A CA 1
ATOM 845 C C . ALA A 1 110 ? -2.853 23.596 -16.049 1.00 91.31 110 ALA A C 1
ATOM 847 O O . ALA A 1 110 ? -3.664 23.475 -15.128 1.00 91.31 110 ALA A O 1
ATOM 848 N N . GLY A 1 111 ? -3.067 24.400 -17.095 1.00 92.00 111 GLY A N 1
ATOM 849 C CA . GLY A 1 111 ? -4.313 25.142 -17.288 1.00 92.00 111 GLY A CA 1
ATOM 850 C C . GLY A 1 111 ? -5.531 24.220 -17.391 1.00 92.00 111 GLY A C 1
ATOM 851 O O . GLY A 1 111 ? -6.552 24.453 -16.735 1.00 92.00 111 GLY A O 1
ATOM 852 N N . CYS A 1 112 ? -5.417 23.119 -18.136 1.00 93.00 112 CYS A N 1
ATOM 853 C CA . CYS A 1 112 ? -6.489 22.131 -18.260 1.00 93.00 112 CYS A CA 1
ATOM 854 C C . CYS A 1 112 ? -6.831 21.445 -16.931 1.00 93.00 112 CYS A C 1
ATOM 856 O O . CYS A 1 112 ? -8.008 21.311 -16.586 1.00 93.00 112 CYS A O 1
ATOM 858 N N . TYR A 1 113 ? -5.822 21.048 -16.152 1.00 93.88 113 TYR A N 1
ATOM 859 C CA . TYR A 1 113 ? -6.058 20.453 -14.840 1.00 93.88 113 TYR A CA 1
ATOM 860 C C . TYR A 1 113 ? -6.786 21.438 -13.916 1.00 93.88 113 TYR A C 1
ATOM 862 O O . TYR A 1 113 ? -7.799 21.089 -13.310 1.00 93.88 113 TYR A O 1
ATOM 870 N N . VAL A 1 114 ? -6.324 22.692 -13.837 1.00 94.94 114 VAL A N 1
ATOM 871 C CA . VAL A 1 114 ? -6.948 23.728 -12.993 1.00 94.94 114 VAL A CA 1
ATOM 872 C C . VAL A 1 114 ? -8.401 23.984 -13.403 1.00 94.94 114 VAL A C 1
ATOM 874 O O . VAL A 1 114 ? -9.281 24.046 -12.547 1.00 94.94 114 VAL A O 1
ATOM 877 N N . THR A 1 115 ? -8.674 24.112 -14.701 1.00 94.00 115 THR A N 1
ATOM 878 C CA . THR A 1 115 ? -10.019 24.430 -15.207 1.00 94.00 115 THR A CA 1
ATOM 879 C C . THR A 1 115 ? -11.019 23.312 -14.928 1.00 94.00 115 THR A C 1
ATOM 881 O O . THR A 1 115 ? -12.050 23.565 -14.304 1.00 94.00 115 THR A O 1
ATOM 884 N N . TRP A 1 116 ? -10.717 22.066 -15.310 1.00 93.25 116 TRP A N 1
ATOM 885 C CA . TRP A 1 116 ? -11.621 20.941 -15.054 1.00 93.25 116 TRP A CA 1
ATOM 886 C C . TRP A 1 116 ? -11.827 20.695 -13.555 1.00 93.25 116 TRP A C 1
ATOM 888 O O . TRP A 1 116 ? -12.958 20.475 -13.123 1.00 93.25 116 TRP A O 1
ATOM 898 N N . THR A 1 117 ? -10.772 20.766 -12.737 1.00 94.62 117 THR A N 1
ATOM 899 C CA . THR A 1 117 ? -10.898 20.517 -11.290 1.00 94.62 117 THR A CA 1
ATOM 900 C C . THR A 1 117 ? -11.719 21.589 -10.578 1.00 94.62 117 THR A C 1
ATOM 902 O O . THR A 1 117 ? -12.521 21.245 -9.709 1.00 94.62 117 THR A O 1
ATOM 905 N N . LEU A 1 118 ? -11.604 22.863 -10.971 1.00 95.75 118 LEU A N 1
ATOM 906 C CA . LEU A 1 118 ? -12.462 23.933 -10.453 1.00 95.75 118 LEU A CA 1
ATOM 907 C C . LEU A 1 118 ? -13.914 23.778 -10.912 1.00 95.75 118 LEU A C 1
ATOM 909 O O . LEU A 1 118 ? -14.821 23.896 -10.088 1.00 95.75 118 LEU A O 1
ATOM 913 N N . LEU A 1 119 ? -14.150 23.457 -12.189 1.00 95.69 119 LEU A N 1
ATOM 914 C CA . LEU A 1 119 ? -15.500 23.188 -12.698 1.00 95.69 119 LEU A CA 1
ATOM 915 C C . LEU A 1 119 ? -16.149 22.014 -11.958 1.00 95.69 119 LEU A C 1
ATOM 917 O O . LEU A 1 119 ? -17.297 22.111 -11.525 1.00 95.69 119 LEU A O 1
ATOM 921 N N . LEU A 1 120 ? -15.399 20.932 -11.746 1.00 95.06 120 LEU A N 1
ATOM 922 C CA . LEU A 1 120 ? -15.856 19.772 -10.991 1.00 95.06 120 LEU A CA 1
ATOM 923 C C . LEU A 1 120 ? -16.112 20.119 -9.517 1.00 95.06 120 LEU A C 1
ATOM 925 O O . LEU A 1 120 ? -17.104 19.662 -8.953 1.00 95.06 120 LEU A O 1
ATOM 929 N N . ALA A 1 121 ? -15.276 20.952 -8.893 1.00 96.31 121 ALA A N 1
ATOM 930 C CA . ALA A 1 121 ? -15.485 21.417 -7.523 1.00 96.31 121 ALA A CA 1
ATOM 931 C C . ALA A 1 121 ? -16.774 22.250 -7.390 1.00 96.31 121 ALA A C 1
ATOM 933 O O . ALA A 1 121 ? -17.580 22.009 -6.486 1.00 96.31 121 ALA A O 1
ATOM 934 N N . VAL A 1 122 ? -17.018 23.181 -8.318 1.00 96.19 122 VAL A N 1
ATOM 935 C CA . VAL A 1 122 ? -18.258 23.975 -8.371 1.00 96.19 122 VAL A CA 1
ATOM 936 C C . VAL A 1 122 ? -19.467 23.071 -8.606 1.00 96.19 122 VAL A C 1
ATOM 938 O O . VAL A 1 122 ? -20.468 23.175 -7.901 1.00 96.19 122 VAL A O 1
ATOM 941 N N . PHE A 1 123 ? -19.368 22.120 -9.533 1.00 95.50 123 PHE A N 1
ATOM 942 C CA . PHE A 1 123 ? -20.432 21.154 -9.784 1.00 95.50 123 PHE A CA 1
ATOM 943 C C . PHE A 1 123 ? -20.758 20.318 -8.535 1.00 95.50 123 PHE A C 1
ATOM 945 O O . PHE A 1 123 ? -21.915 20.240 -8.124 1.00 95.50 123 PHE A O 1
ATOM 952 N N . LEU A 1 124 ? -19.748 19.736 -7.880 1.00 92.94 124 LEU A N 1
ATOM 953 C CA . LEU A 1 124 ? -19.933 18.913 -6.680 1.00 92.94 124 LEU A CA 1
ATOM 954 C C . LEU A 1 124 ? -20.507 19.710 -5.509 1.00 92.94 124 LEU A C 1
ATOM 956 O O . LEU A 1 124 ? -21.391 19.216 -4.805 1.00 92.94 124 LEU A O 1
ATOM 960 N N . THR A 1 125 ? -20.053 20.945 -5.304 1.00 92.50 125 THR A N 1
ATOM 961 C CA . THR A 1 125 ? -20.611 21.831 -4.272 1.00 92.50 125 THR A CA 1
ATOM 962 C C . THR A 1 125 ? -22.056 22.216 -4.587 1.00 92.50 125 THR A C 1
ATOM 964 O O . THR A 1 125 ? -22.904 22.126 -3.701 1.00 92.50 125 THR A O 1
ATOM 967 N N . MET A 1 126 ? -22.387 22.532 -5.843 1.00 92.94 126 MET A N 1
ATOM 968 C CA . MET A 1 126 ? -23.760 22.815 -6.271 1.00 92.94 126 MET A CA 1
ATOM 969 C C . MET A 1 126 ? -24.686 21.616 -6.040 1.00 92.94 126 MET A C 1
ATOM 971 O O . MET A 1 126 ? -25.758 21.763 -5.449 1.00 92.94 126 MET A O 1
ATOM 975 N N . VAL A 1 127 ? -24.260 20.411 -6.435 1.00 89.38 127 VAL A N 1
ATOM 976 C CA . VAL A 1 127 ? -25.018 19.180 -6.179 1.00 89.38 127 VAL A CA 1
ATOM 977 C C . VAL A 1 127 ? -25.182 18.958 -4.675 1.00 89.38 127 VAL A C 1
ATOM 979 O O . VAL A 1 127 ? -26.289 18.673 -4.221 1.00 89.38 127 VAL A O 1
ATOM 982 N N . SER A 1 128 ? -24.129 19.164 -3.882 1.00 88.50 128 SER A N 1
ATOM 983 C CA . SER A 1 128 ? -24.192 19.054 -2.418 1.00 88.50 128 SER A CA 1
ATOM 984 C C . SER A 1 128 ? -25.226 20.008 -1.815 1.00 88.50 128 SER A C 1
ATOM 986 O O . SER A 1 128 ? -26.040 19.591 -0.993 1.00 88.50 128 SER A O 1
ATOM 988 N N . VAL A 1 129 ? -25.268 21.266 -2.270 1.00 88.62 129 VAL A N 1
ATOM 989 C CA . VAL A 1 129 ? -26.269 22.257 -1.841 1.00 88.62 129 VAL A CA 1
ATOM 990 C C . VAL A 1 129 ? -27.684 21.820 -2.227 1.00 88.62 129 VAL A C 1
ATOM 992 O O . VAL A 1 129 ? -28.603 21.941 -1.415 1.00 88.62 129 VAL A O 1
ATOM 995 N N . LEU A 1 130 ? -27.885 21.271 -3.429 1.00 85.50 130 LEU A N 1
ATOM 996 C CA . LEU A 1 130 ? -29.184 20.732 -3.847 1.00 85.50 130 LEU A CA 1
ATOM 997 C C . LEU A 1 130 ? -29.631 19.563 -2.960 1.00 85.50 130 LEU A C 1
ATOM 999 O O . LEU A 1 130 ? -30.809 19.486 -2.610 1.00 85.50 130 LEU A O 1
ATOM 1003 N N . PHE A 1 131 ? -28.710 18.677 -2.569 1.00 80.25 131 PHE A N 1
ATOM 1004 C CA . PHE A 1 131 ? -28.992 17.586 -1.635 1.00 80.25 131 PHE A CA 1
ATOM 1005 C C . PHE A 1 131 ? -29.341 18.095 -0.239 1.00 80.25 131 PHE A C 1
ATOM 1007 O O . PHE A 1 131 ? -30.301 17.598 0.333 1.00 80.25 131 PHE A O 1
ATOM 1014 N N . VAL A 1 132 ? -28.653 19.113 0.284 1.00 81.06 132 VAL A N 1
ATOM 1015 C CA . VAL A 1 132 ? -29.005 19.732 1.576 1.00 81.06 132 VAL A CA 1
ATOM 1016 C C . VAL A 1 132 ? -30.396 20.360 1.518 1.00 81.06 132 VAL A C 1
ATOM 1018 O O . VAL A 1 132 ? -31.232 20.113 2.386 1.00 81.06 132 VAL A O 1
ATOM 1021 N N . ARG A 1 133 ? -30.687 21.113 0.451 1.00 78.50 133 ARG A N 1
ATOM 1022 C CA . ARG A 1 133 ? -31.988 21.773 0.261 1.00 78.50 133 ARG A CA 1
ATOM 1023 C C . ARG A 1 133 ? -33.138 20.780 0.073 1.00 78.50 133 ARG A C 1
ATOM 1025 O O . ARG A 1 133 ? -34.250 21.054 0.508 1.00 78.50 133 ARG A O 1
ATOM 1032 N N . ARG A 1 134 ? -32.892 19.622 -0.552 1.00 67.56 134 ARG A N 1
ATOM 1033 C CA . ARG A 1 134 ? -33.888 18.540 -0.703 1.00 67.56 134 ARG A CA 1
ATOM 1034 C C . ARG A 1 134 ? -33.967 17.622 0.525 1.00 67.56 134 ARG A C 1
ATOM 1036 O O . ARG A 1 134 ? -35.038 17.110 0.831 1.00 67.56 134 ARG A O 1
ATOM 1043 N N . GLY A 1 135 ? -32.851 17.430 1.224 1.00 56.91 135 GLY A N 1
ATOM 1044 C CA . GLY A 1 135 ? -32.673 16.549 2.381 1.00 56.91 135 GLY A CA 1
ATOM 1045 C C . GLY A 1 135 ? -33.265 17.081 3.686 1.00 56.91 135 GLY A C 1
ATOM 1046 O O . GLY A 1 135 ? -33.458 16.303 4.614 1.00 56.91 135 GLY A O 1
ATOM 1047 N N . ALA A 1 136 ? -33.671 18.355 3.732 1.00 47.22 136 ALA A N 1
ATOM 1048 C CA . ALA A 1 136 ? -34.534 18.888 4.792 1.00 47.22 136 ALA A CA 1
ATOM 1049 C C . ALA A 1 136 ? -35.912 18.183 4.873 1.00 47.22 136 ALA A C 1
ATOM 1051 O O . ALA A 1 136 ? -36.648 18.385 5.832 1.00 47.22 136 ALA A O 1
ATOM 1052 N N . LYS A 1 137 ? -36.255 17.320 3.902 1.00 47.31 137 LYS A N 1
ATOM 1053 C CA . LYS A 1 137 ? -37.443 16.449 3.907 1.00 47.31 137 LYS A CA 1
ATOM 1054 C C . LYS A 1 137 ? -37.122 14.998 4.294 1.00 47.31 137 LYS A C 1
ATOM 1056 O O . LYS A 1 137 ? -37.603 14.055 3.663 1.00 47.31 137 LYS A O 1
ATOM 1061 N N . ALA A 1 138 ? -36.282 14.788 5.306 1.00 44.34 138 ALA A N 1
ATOM 1062 C CA . ALA A 1 138 ? -36.060 13.463 5.882 1.00 44.34 138 ALA A CA 1
ATOM 1063 C C . ALA A 1 138 ? -37.324 13.003 6.638 1.00 44.34 138 ALA A C 1
ATOM 1065 O O . ALA A 1 138 ? -37.467 13.221 7.835 1.00 44.34 138 ALA A O 1
ATOM 1066 N N . GLY A 1 139 ? -38.262 12.400 5.906 1.00 47.66 139 GLY A N 1
ATOM 1067 C CA . GLY A 1 139 ? -39.522 11.879 6.443 1.00 47.66 139 GLY A CA 1
ATOM 1068 C C . GLY A 1 139 ? -40.478 11.347 5.373 1.00 47.66 139 GLY A C 1
ATOM 1069 O O . GLY A 1 139 ? -41.275 10.458 5.658 1.00 47.66 139 GLY A O 1
ATOM 1070 N N . GLU A 1 140 ? -40.363 11.807 4.123 1.00 48.38 140 GLU A N 1
ATOM 1071 C CA . GLU A 1 140 ? -41.211 11.318 3.033 1.00 48.38 140 GLU A CA 1
ATOM 1072 C C . GLU A 1 140 ? -40.491 10.253 2.185 1.00 48.38 140 GLU A C 1
ATOM 1074 O O . GLU A 1 140 ? -39.349 10.457 1.760 1.00 48.38 140 GLU A O 1
ATOM 1079 N N . PRO A 1 141 ? -41.132 9.106 1.889 1.00 51.38 141 PRO A N 1
ATOM 1080 C CA . PRO A 1 141 ? -40.579 8.131 0.963 1.00 51.38 141 PRO A CA 1
ATOM 1081 C C . PRO A 1 141 ? -40.485 8.752 -0.436 1.00 51.38 141 PRO A C 1
ATOM 1083 O O . PRO A 1 141 ? -41.500 8.996 -1.096 1.00 51.38 141 PRO A O 1
ATOM 1086 N N . ASN A 1 142 ? -39.253 8.991 -0.888 1.00 57.91 142 ASN A N 1
ATOM 1087 C CA . ASN A 1 142 ? -38.947 9.480 -2.229 1.00 57.91 142 ASN A CA 1
ATOM 1088 C C . ASN A 1 142 ? -39.585 8.594 -3.317 1.00 57.91 142 ASN A C 1
ATOM 1090 O O . ASN A 1 142 ? -39.714 7.379 -3.174 1.00 57.91 142 ASN A O 1
ATOM 1094 N N . ARG A 1 143 ? -39.909 9.175 -4.482 1.00 55.38 143 ARG A N 1
ATOM 1095 C CA . ARG A 1 143 ? -40.382 8.397 -5.651 1.00 55.38 143 ARG A CA 1
ATOM 1096 C C . ARG A 1 143 ? -39.413 7.262 -6.008 1.00 55.38 143 ARG A C 1
ATOM 1098 O O . ARG A 1 143 ? -39.851 6.175 -6.360 1.00 55.38 143 ARG A O 1
ATOM 1105 N N . TRP A 1 144 ? -38.114 7.486 -5.809 1.00 49.97 144 TRP A N 1
ATOM 1106 C CA . TRP A 1 144 ? -37.070 6.476 -5.965 1.00 49.97 144 TRP A CA 1
ATOM 1107 C C . TRP A 1 144 ? -37.151 5.329 -4.958 1.00 49.97 144 TRP A C 1
ATOM 1109 O O . TRP A 1 144 ? -36.952 4.192 -5.364 1.00 49.97 144 TRP A O 1
ATOM 1119 N N . THR A 1 145 ? -37.492 5.568 -3.686 1.00 60.00 145 THR A N 1
ATOM 1120 C CA . THR A 1 145 ? -37.668 4.460 -2.733 1.00 60.00 145 THR A CA 1
ATOM 1121 C C . THR A 1 145 ? -38.910 3.643 -3.071 1.00 60.00 145 THR A C 1
ATOM 1123 O O . THR A 1 145 ? -38.845 2.426 -3.010 1.00 60.00 145 THR A O 1
ATOM 1126 N N . ARG A 1 146 ? -39.990 4.269 -3.564 1.00 58.62 146 ARG A N 1
ATOM 1127 C CA . ARG A 1 146 ? -41.171 3.539 -4.073 1.00 58.62 146 ARG A CA 1
ATOM 1128 C C . ARG A 1 146 ? -40.883 2.728 -5.337 1.00 58.62 146 ARG A C 1
ATOM 1130 O O . ARG A 1 146 ? -41.438 1.647 -5.497 1.00 58.62 146 ARG A O 1
ATOM 1137 N N . ILE A 1 147 ? -40.045 3.241 -6.238 1.00 67.25 147 ILE A N 1
ATOM 1138 C CA . ILE A 1 147 ? -39.625 2.524 -7.452 1.00 67.25 147 ILE A CA 1
ATOM 1139 C C . ILE A 1 147 ? -38.697 1.361 -7.086 1.00 67.25 147 ILE A C 1
ATOM 1141 O O . ILE A 1 147 ? -38.896 0.256 -7.578 1.00 67.25 147 ILE A O 1
ATOM 1145 N N . VAL A 1 148 ? -37.737 1.576 -6.182 1.00 65.31 148 VAL A N 1
ATOM 1146 C CA . VAL A 1 148 ? -36.841 0.522 -5.684 1.00 65.31 148 VAL A CA 1
ATOM 1147 C C . VAL A 1 148 ? -37.618 -0.538 -4.903 1.00 65.31 148 VAL A C 1
ATOM 1149 O O . VAL A 1 148 ? -37.391 -1.715 -5.139 1.00 65.31 148 VAL A O 1
ATOM 1152 N N . ASP A 1 149 ? -38.582 -0.166 -4.059 1.00 63.03 149 ASP A N 1
ATOM 1153 C CA . ASP A 1 149 ? -39.431 -1.130 -3.344 1.00 63.03 149 ASP A CA 1
ATOM 1154 C C . ASP A 1 149 ? -40.400 -1.876 -4.286 1.00 63.03 149 ASP A C 1
ATOM 1156 O O . ASP A 1 149 ? -40.772 -3.013 -3.996 1.00 63.03 149 ASP A O 1
ATOM 1160 N N . ARG A 1 150 ? -40.783 -1.282 -5.431 1.00 66.25 150 ARG A N 1
ATOM 1161 C CA . ARG A 1 150 ? -41.551 -1.965 -6.492 1.00 66.25 150 ARG A CA 1
ATOM 1162 C C . ARG A 1 150 ? -40.698 -2.918 -7.332 1.00 66.25 150 ARG A C 1
ATOM 1164 O O . ARG A 1 150 ? -41.179 -3.990 -7.678 1.00 66.25 150 ARG A O 1
ATOM 1171 N N . LEU A 1 151 ? -39.471 -2.530 -7.683 1.00 64.44 151 LEU A N 1
ATOM 1172 C CA . LEU A 1 151 ? -38.568 -3.323 -8.532 1.00 64.44 151 LEU A CA 1
ATOM 1173 C C . LEU A 1 151 ? -37.821 -4.408 -7.747 1.00 64.44 151 LEU A C 1
ATOM 1175 O O . LEU A 1 151 ? -37.519 -5.470 -8.281 1.00 64.44 151 LEU A O 1
ATOM 1179 N N . LEU A 1 152 ? -37.528 -4.149 -6.476 1.00 53.81 152 LEU A N 1
ATOM 1180 C CA . LEU A 1 152 ? -36.881 -5.063 -5.543 1.00 53.81 152 LEU A CA 1
ATOM 1181 C C . LEU A 1 152 ? -37.787 -5.206 -4.318 1.00 53.81 152 LEU A C 1
ATOM 1183 O O . LEU A 1 152 ? -37.497 -4.611 -3.275 1.00 53.81 152 LEU A O 1
ATOM 1187 N N . PRO A 1 153 ? -38.882 -5.987 -4.409 1.00 51.25 153 PRO A N 1
ATOM 1188 C CA . PRO A 1 153 ? -39.727 -6.245 -3.258 1.00 51.25 153 PRO A CA 1
ATOM 1189 C C . PRO A 1 153 ? -38.861 -6.876 -2.170 1.00 51.25 153 PRO A C 1
ATOM 1191 O O . PRO A 1 153 ? -38.441 -8.034 -2.260 1.00 51.25 153 PRO A O 1
ATOM 1194 N N . ARG A 1 154 ? -38.552 -6.100 -1.125 1.00 53.69 154 ARG A N 1
ATOM 1195 C CA . ARG A 1 154 ? -37.931 -6.628 0.086 1.00 53.69 154 ARG A CA 1
ATOM 1196 C C . ARG A 1 154 ? -38.895 -7.674 0.619 1.00 53.69 154 ARG A C 1
ATOM 1198 O O . ARG A 1 154 ? -39.928 -7.315 1.180 1.00 53.69 154 ARG A O 1
ATOM 1205 N N . ARG A 1 155 ? -38.578 -8.961 0.426 1.00 47.03 155 ARG A N 1
ATOM 1206 C CA . ARG A 1 155 ? -39.293 -10.066 1.072 1.00 47.03 155 ARG A CA 1
ATOM 1207 C C . ARG A 1 155 ? -39.375 -9.725 2.558 1.00 47.03 155 ARG A C 1
ATOM 1209 O O . ARG A 1 155 ? -38.371 -9.806 3.266 1.00 47.03 155 ARG A O 1
ATOM 1216 N N . ARG A 1 156 ? -40.557 -9.307 3.022 1.00 49.28 156 ARG A N 1
ATOM 1217 C CA . ARG A 1 156 ? -40.893 -9.307 4.443 1.00 49.28 156 ARG A CA 1
ATOM 1218 C C . ARG A 1 156 ? -40.763 -10.761 4.861 1.00 49.28 156 ARG A C 1
ATOM 1220 O O . ARG A 1 156 ? -41.599 -11.588 4.512 1.00 49.28 156 ARG A O 1
ATOM 1227 N N . SER A 1 157 ? -39.639 -11.079 5.492 1.00 44.19 157 SER A N 1
ATOM 1228 C CA . SER A 1 157 ? -39.374 -12.397 6.046 1.00 44.19 157 SER A CA 1
ATOM 1229 C C . SER A 1 157 ? -40.341 -12.594 7.206 1.00 44.19 157 SER A C 1
ATOM 1231 O O . SER A 1 157 ? -40.017 -12.276 8.347 1.00 44.19 157 SER A O 1
ATOM 1233 N N . ASN A 1 158 ? -41.549 -13.067 6.904 1.00 52.19 158 ASN A N 1
ATOM 1234 C CA . ASN A 1 158 ? -42.382 -13.721 7.897 1.00 52.19 158 ASN A CA 1
ATOM 1235 C C . ASN A 1 158 ? -41.574 -14.903 8.443 1.00 52.19 158 ASN A C 1
ATOM 1237 O O . ASN A 1 158 ? -41.036 -15.685 7.664 1.00 52.19 158 ASN A O 1
ATOM 1241 N N . THR A 1 159 ? -41.498 -14.995 9.771 1.00 47.34 159 THR A N 1
ATOM 1242 C CA . THR A 1 159 ? -40.780 -15.985 10.599 1.00 47.34 159 THR A CA 1
ATOM 1243 C C . THR A 1 159 ? -39.261 -15.785 10.757 1.00 47.34 159 THR A C 1
ATOM 1245 O O . THR A 1 159 ? -38.476 -15.801 9.812 1.00 47.34 159 THR A O 1
ATOM 1248 N N . LEU A 1 160 ? -38.849 -15.571 12.014 1.00 56.72 160 LEU A N 1
ATOM 1249 C CA . LEU A 1 160 ? -37.470 -15.363 12.477 1.00 56.72 160 LEU A CA 1
ATOM 1250 C C . LEU A 1 160 ? -36.797 -16.676 12.923 1.00 56.72 160 LEU A C 1
ATOM 1252 O O . LEU A 1 160 ? -35.961 -16.669 13.820 1.00 56.72 160 LEU A O 1
ATOM 1256 N N . THR A 1 161 ? -37.105 -17.818 12.315 1.00 52.22 161 THR A N 1
ATOM 1257 C CA . THR A 1 161 ? -36.323 -19.046 12.529 1.00 52.22 161 THR A CA 1
ATOM 1258 C C . THR A 1 161 ? -35.162 -19.072 11.545 1.00 52.22 161 THR A C 1
ATOM 1260 O O . THR A 1 161 ? -35.201 -19.657 10.465 1.00 52.22 161 THR A O 1
ATOM 1263 N N . ARG A 1 162 ? -34.084 -18.373 11.910 1.00 59.47 162 ARG A N 1
ATOM 1264 C CA . ARG A 1 162 ? -32.823 -18.445 11.170 1.00 59.47 162 ARG A CA 1
ATOM 1265 C C . ARG A 1 162 ? -32.154 -19.772 11.517 1.00 59.47 162 ARG A C 1
ATOM 1267 O O . ARG A 1 162 ? -31.815 -19.978 12.679 1.00 59.47 162 ARG A O 1
ATOM 1274 N N . ALA A 1 163 ? -31.944 -20.640 10.526 1.00 67.44 163 ALA A N 1
ATOM 1275 C CA . ALA A 1 163 ? -31.226 -21.897 10.734 1.00 67.44 163 ALA A CA 1
ATOM 1276 C C . ALA A 1 163 ? -29.900 -21.638 11.488 1.00 67.44 163 ALA A C 1
ATOM 1278 O O . ALA A 1 163 ? -29.158 -20.716 11.101 1.00 67.44 163 ALA A O 1
ATOM 1279 N N . PRO A 1 164 ? -29.613 -22.387 12.573 1.00 67.56 164 PRO A N 1
ATOM 1280 C CA . PRO A 1 164 ? -28.412 -22.188 13.367 1.00 67.56 164 PRO A CA 1
ATOM 1281 C C . PRO A 1 164 ? -27.193 -22.370 12.469 1.00 67.56 164 PRO A C 1
ATOM 1283 O O . PRO A 1 164 ? -27.034 -23.374 11.777 1.00 67.56 164 PRO A O 1
ATOM 1286 N N . ARG A 1 165 ? -26.341 -21.345 12.422 1.00 74.31 165 ARG A N 1
ATOM 1287 C CA . ARG A 1 165 ? -25.127 -21.399 11.610 1.00 74.31 165 ARG A CA 1
ATOM 1288 C C . ARG A 1 165 ? -24.058 -22.162 12.384 1.00 74.31 165 ARG A C 1
ATOM 1290 O O . ARG A 1 165 ? -23.870 -21.854 13.560 1.00 74.31 165 ARG A O 1
ATOM 1297 N N . PRO A 1 166 ? -23.300 -23.063 11.739 1.00 77.56 166 PRO A N 1
ATOM 1298 C CA . PRO A 1 166 ? -22.163 -23.694 12.387 1.00 77.56 166 PRO A CA 1
ATOM 1299 C C . PRO A 1 166 ? -21.133 -22.617 12.751 1.00 77.56 166 PRO A C 1
ATOM 1301 O O . PRO A 1 166 ? -20.614 -21.892 11.888 1.00 77.56 166 PRO A O 1
ATOM 1304 N N . VAL A 1 167 ? -20.886 -22.481 14.052 1.00 79.31 167 VAL A N 1
ATOM 1305 C CA . VAL A 1 167 ? -19.898 -21.568 14.631 1.00 79.31 167 VAL A CA 1
ATOM 1306 C C . VAL A 1 167 ? -18.579 -22.326 14.771 1.00 79.31 167 VAL A C 1
ATOM 1308 O O . VAL A 1 167 ? -18.561 -23.514 15.081 1.00 79.31 167 VAL A O 1
ATOM 1311 N N . TRP A 1 168 ? -17.453 -21.665 14.501 1.00 81.50 168 TRP A N 1
ATOM 1312 C CA . TRP A 1 168 ? -16.138 -22.284 14.698 1.00 81.50 168 TRP A CA 1
ATOM 1313 C C . TRP A 1 168 ? -15.840 -22.510 16.184 1.00 81.50 168 TRP A C 1
ATOM 1315 O O . TRP A 1 168 ? -16.428 -21.848 17.036 1.00 81.50 168 TRP A O 1
ATOM 1325 N N . LYS A 1 169 ? -14.832 -23.347 16.490 1.00 82.38 169 LYS A N 1
ATOM 1326 C CA . LYS A 1 169 ? -14.327 -23.546 17.866 1.00 82.38 169 LYS A CA 1
ATOM 1327 C C . LYS A 1 169 ? -14.074 -22.220 18.601 1.00 82.38 169 LYS A C 1
ATOM 1329 O O . LYS A 1 169 ? -14.307 -22.144 19.798 1.00 82.38 169 LYS A O 1
ATOM 1334 N N . ASN A 1 170 ? -13.628 -21.180 17.880 1.00 80.25 170 ASN A N 1
ATOM 1335 C CA . ASN A 1 170 ? -13.567 -19.813 18.395 1.00 80.25 170 ASN A CA 1
ATOM 1336 C C . ASN A 1 170 ? -14.736 -18.954 17.853 1.00 80.25 170 ASN A C 1
ATOM 1338 O O . ASN A 1 170 ? -14.695 -18.552 16.680 1.00 80.25 170 ASN A O 1
ATOM 1342 N N . PRO A 1 171 ? -15.744 -18.619 18.686 1.00 80.62 171 PRO A N 1
ATOM 1343 C CA . PRO A 1 171 ? -16.921 -17.868 18.263 1.00 80.62 171 PRO A CA 1
ATOM 1344 C C . PRO A 1 171 ? -16.605 -16.394 17.980 1.00 80.62 171 PRO A C 1
ATOM 1346 O O . PRO A 1 171 ? -17.217 -15.798 17.092 1.00 80.62 171 PRO A O 1
ATOM 1349 N N . VAL A 1 172 ? -15.610 -15.816 18.665 1.00 80.31 172 VAL A N 1
ATOM 1350 C CA . VAL A 1 172 ? -15.149 -14.439 18.428 1.00 80.31 172 VAL A CA 1
ATOM 1351 C C . VAL A 1 172 ? -14.537 -14.337 17.033 1.00 80.31 172 VAL A C 1
ATOM 1353 O O . VAL A 1 172 ? -14.928 -13.473 16.252 1.00 80.31 172 VAL A O 1
ATOM 1356 N N . ALA A 1 173 ? -13.647 -15.268 16.676 1.00 77.56 173 ALA A N 1
ATOM 1357 C CA . ALA A 1 173 ? -13.028 -15.303 15.349 1.00 77.56 173 ALA A CA 1
ATOM 1358 C C . ALA A 1 173 ? -14.065 -15.482 14.228 1.00 77.56 173 ALA A C 1
ATOM 1360 O O . ALA A 1 173 ? -13.996 -14.805 13.200 1.00 77.56 173 ALA A O 1
ATOM 1361 N N . TRP A 1 174 ? -15.050 -16.364 14.435 1.00 79.25 174 TRP A N 1
ATOM 1362 C CA . TRP A 1 174 ? -16.135 -16.583 13.478 1.00 79.25 174 TRP A CA 1
ATOM 1363 C C . TRP A 1 174 ? -16.994 -15.328 13.288 1.00 79.25 174 TRP A C 1
ATOM 1365 O O . TRP A 1 174 ? -17.256 -14.927 12.150 1.00 79.25 174 TRP A O 1
ATOM 1375 N N . ARG A 1 175 ? -17.386 -14.668 14.390 1.00 81.12 175 ARG A N 1
ATOM 1376 C CA . ARG A 1 175 ? -18.144 -13.409 14.354 1.00 81.12 175 ARG A CA 1
ATOM 1377 C C . ARG A 1 175 ? -17.366 -12.338 13.598 1.00 81.12 175 ARG A C 1
ATOM 1379 O O . ARG A 1 175 ? -17.923 -11.702 12.709 1.00 81.12 175 ARG A O 1
ATOM 1386 N N . GLU A 1 176 ? -16.086 -12.162 13.906 1.00 76.12 176 GLU A N 1
ATOM 1387 C CA . GLU A 1 176 ? -15.248 -11.132 13.285 1.00 76.12 176 GLU A CA 1
ATOM 1388 C C . GLU A 1 176 ? -15.059 -11.367 11.778 1.00 76.12 176 GLU A C 1
ATOM 1390 O O . GLU A 1 176 ? -15.205 -10.433 10.986 1.00 76.12 176 GLU A O 1
ATOM 1395 N N . ALA A 1 177 ? -14.850 -12.614 11.347 1.00 70.31 177 ALA A N 1
ATOM 1396 C CA . ALA A 1 177 ? -14.733 -12.955 9.927 1.00 70.31 177 ALA A CA 1
ATOM 1397 C C . ALA A 1 177 ? -16.052 -12.742 9.147 1.00 70.31 177 ALA A C 1
ATOM 1399 O O . ALA A 1 177 ? -16.046 -12.266 8.005 1.00 70.31 177 ALA A O 1
ATOM 1400 N N . ARG A 1 178 ? -17.199 -13.072 9.760 1.00 69.06 178 ARG A N 1
ATOM 1401 C CA . ARG A 1 178 ? -18.535 -13.033 9.129 1.00 69.06 178 ARG A CA 1
ATOM 1402 C C . ARG A 1 178 ? -19.220 -11.665 9.177 1.00 69.06 178 ARG A C 1
ATOM 1404 O O . ARG A 1 178 ? -20.022 -11.357 8.302 1.00 69.06 178 ARG A O 1
ATOM 1411 N N . VAL A 1 179 ? -18.961 -10.850 10.198 1.00 62.00 179 VAL A N 1
ATOM 1412 C CA . VAL A 1 179 ? -19.605 -9.531 10.353 1.00 62.00 179 VAL A CA 1
ATOM 1413 C C . VAL A 1 179 ? -18.872 -8.463 9.539 1.00 62.00 179 VAL A C 1
ATOM 1415 O O . VAL A 1 179 ? -19.503 -7.557 8.992 1.00 62.00 179 VAL A O 1
ATOM 1418 N N . ARG A 1 180 ? -17.547 -8.575 9.382 1.00 60.03 180 ARG A N 1
ATOM 1419 C CA . ARG A 1 180 ? -16.749 -7.612 8.597 1.00 60.03 180 ARG A CA 1
ATOM 1420 C C . ARG A 1 180 ? -16.935 -7.752 7.086 1.00 60.03 180 ARG A C 1
ATOM 1422 O O . ARG A 1 180 ? -16.731 -6.791 6.350 1.00 60.03 180 ARG A O 1
ATOM 1429 N N . THR A 1 181 ? -17.393 -8.911 6.625 1.00 47.81 181 THR A N 1
ATOM 1430 C CA . THR A 1 181 ? -17.658 -9.215 5.212 1.00 47.81 181 THR A CA 1
ATOM 1431 C C . THR A 1 181 ? -18.848 -8.436 4.633 1.00 47.81 181 THR A C 1
ATOM 1433 O O . THR A 1 181 ? -18.870 -8.194 3.431 1.00 47.81 181 THR A O 1
ATOM 1436 N N . ILE A 1 182 ? -19.806 -8.001 5.462 1.00 39.97 182 ILE A N 1
ATOM 1437 C CA . ILE A 1 182 ? -21.120 -7.511 4.997 1.00 39.97 182 ILE A CA 1
ATOM 1438 C C . ILE A 1 182 ? -21.126 -6.005 4.654 1.00 39.97 182 ILE A C 1
ATOM 1440 O O . ILE A 1 182 ? -21.947 -5.569 3.859 1.00 39.97 182 ILE A O 1
ATOM 1444 N N . GLY A 1 183 ? -20.199 -5.199 5.192 1.00 44.19 183 GLY A N 1
ATOM 1445 C CA . GLY A 1 183 ? -20.175 -3.738 4.963 1.00 44.19 183 GLY A CA 1
ATOM 1446 C C . GLY A 1 183 ? -18.933 -3.180 4.257 1.00 44.19 183 GLY A C 1
ATOM 1447 O O . GLY A 1 183 ? -18.934 -2.014 3.887 1.00 44.19 183 GLY A O 1
ATOM 1448 N N . GLY A 1 184 ? -17.874 -3.981 4.103 1.00 54.09 184 GLY A N 1
ATOM 1449 C CA . GLY A 1 184 ? -16.626 -3.607 3.413 1.00 54.09 184 GLY A CA 1
ATOM 1450 C C . GLY A 1 184 ? -16.306 -4.499 2.211 1.00 54.09 184 GLY A C 1
ATOM 1451 O O . GLY A 1 184 ? -15.211 -4.420 1.659 1.00 54.09 184 GLY A O 1
ATOM 1452 N N . GLY A 1 185 ? -17.246 -5.370 1.823 1.00 61.31 185 GLY A N 1
ATOM 1453 C CA . GLY A 1 185 ? -17.059 -6.356 0.760 1.00 61.31 185 GLY A CA 1
ATOM 1454 C C . GLY A 1 185 ? -16.727 -5.724 -0.589 1.00 61.31 185 GLY A C 1
ATOM 1455 O O . GLY A 1 185 ? -15.835 -6.227 -1.260 1.00 61.31 185 GLY A O 1
ATOM 1456 N N . LEU A 1 186 ? -17.368 -4.601 -0.937 1.00 62.78 186 LEU A N 1
ATOM 1457 C CA . LEU A 1 186 ? -17.123 -3.899 -2.199 1.00 62.78 186 LEU A CA 1
ATOM 1458 C C . LEU A 1 186 ? -15.710 -3.312 -2.265 1.00 62.78 186 LEU A C 1
ATOM 1460 O O . LEU A 1 186 ? -15.010 -3.552 -3.235 1.00 62.78 186 LEU A O 1
ATOM 1464 N N . MET A 1 187 ? -15.261 -2.609 -1.218 1.00 64.38 187 MET A N 1
ATOM 1465 C CA . MET A 1 187 ? -13.904 -2.050 -1.180 1.00 64.38 187 MET A CA 1
ATOM 1466 C C . MET A 1 187 ? -12.853 -3.160 -1.239 1.00 64.38 187 MET A C 1
ATOM 1468 O O . MET A 1 187 ? -11.885 -3.050 -1.974 1.00 64.38 187 MET A O 1
ATOM 1472 N N . ARG A 1 188 ? -13.070 -4.270 -0.528 1.00 69.12 188 ARG A N 1
ATOM 1473 C CA . ARG A 1 188 ? -12.188 -5.436 -0.611 1.00 69.12 188 ARG A CA 1
ATOM 1474 C C . ARG A 1 188 ? -12.178 -6.057 -2.008 1.00 69.12 188 ARG A C 1
ATOM 1476 O O . ARG A 1 188 ? -11.107 -6.345 -2.512 1.00 69.12 188 ARG A O 1
ATOM 1483 N N . LEU A 1 189 ? -13.343 -6.276 -2.618 1.00 70.25 189 LEU A N 1
ATOM 1484 C CA . LEU A 1 189 ? -13.441 -6.824 -3.973 1.00 70.25 189 LEU A CA 1
ATOM 1485 C C . LEU A 1 189 ? -12.796 -5.893 -4.997 1.00 70.25 189 LEU A C 1
ATOM 1487 O O . LEU A 1 189 ? -12.117 -6.377 -5.888 1.00 70.25 189 LEU A O 1
ATOM 1491 N N . ALA A 1 190 ? -12.951 -4.579 -4.840 1.00 70.81 190 ALA A N 1
ATOM 1492 C CA . ALA A 1 190 ? -12.300 -3.592 -5.688 1.00 70.81 190 ALA A CA 1
ATOM 1493 C C . ALA A 1 190 ? -10.775 -3.634 -5.522 1.00 70.81 190 ALA A C 1
ATOM 1495 O O . ALA A 1 190 ? -10.067 -3.713 -6.514 1.00 70.81 190 ALA A O 1
ATOM 1496 N N . VAL A 1 191 ? -10.263 -3.659 -4.287 1.00 71.06 191 VAL A N 1
ATOM 1497 C CA . VAL A 1 191 ? -8.817 -3.729 -4.004 1.00 71.06 191 VAL A CA 1
ATOM 1498 C C . VAL A 1 191 ? -8.209 -5.054 -4.473 1.00 71.06 191 VAL A C 1
ATOM 1500 O O . VAL A 1 191 ? -7.156 -5.065 -5.102 1.00 71.06 191 VAL A O 1
ATOM 1503 N N . THR A 1 192 ? -8.857 -6.184 -4.187 1.00 73.88 192 THR A N 1
ATOM 1504 C CA . THR A 1 192 ? -8.400 -7.501 -4.648 1.00 73.88 192 THR A CA 1
ATOM 1505 C C . THR A 1 192 ? -8.525 -7.619 -6.168 1.00 73.88 192 THR A C 1
ATOM 1507 O O . THR A 1 192 ? -7.610 -8.117 -6.810 1.00 73.88 192 THR A O 1
ATOM 1510 N N . GLY A 1 193 ? -9.617 -7.128 -6.757 1.00 77.69 193 GLY A N 1
ATOM 1511 C CA . GLY A 1 193 ? -9.853 -7.144 -8.200 1.00 77.69 193 GLY A CA 1
ATOM 1512 C C . GLY A 1 193 ? -8.854 -6.282 -8.964 1.00 77.69 193 GLY A C 1
ATOM 1513 O O . GLY A 1 193 ? -8.256 -6.763 -9.918 1.00 77.69 193 GLY A O 1
ATOM 1514 N N . LEU A 1 194 ? -8.600 -5.053 -8.505 1.00 73.38 194 LEU A N 1
ATOM 1515 C CA . LEU A 1 194 ? -7.575 -4.166 -9.063 1.00 73.38 194 LEU A CA 1
ATOM 1516 C C . LEU A 1 194 ? -6.179 -4.797 -8.955 1.00 73.38 194 LEU A C 1
ATOM 1518 O O . LEU A 1 194 ? -5.421 -4.795 -9.923 1.00 73.38 194 LEU A O 1
ATOM 1522 N N . GLY A 1 195 ? -5.883 -5.399 -7.800 1.00 72.12 195 GLY A N 1
ATOM 1523 C CA . GLY A 1 195 ? -4.626 -6.092 -7.535 1.00 72.12 195 GLY A CA 1
ATOM 1524 C C . GLY A 1 195 ? -4.373 -7.326 -8.391 1.00 72.12 195 GLY A C 1
ATOM 1525 O O . GLY A 1 195 ? -3.222 -7.702 -8.568 1.00 72.12 195 GLY A O 1
ATOM 1526 N N . ILE A 1 196 ? -5.424 -7.952 -8.923 1.00 79.94 196 ILE A N 1
ATOM 1527 C CA . ILE A 1 196 ? -5.315 -9.082 -9.854 1.00 79.94 196 ILE A CA 1
ATOM 1528 C C . ILE A 1 196 ? -5.309 -8.580 -11.301 1.00 79.94 196 ILE A C 1
ATOM 1530 O O . ILE A 1 196 ? -4.514 -9.054 -12.106 1.00 79.94 196 ILE A O 1
ATOM 1534 N N . ALA A 1 197 ? -6.156 -7.604 -11.635 1.00 81.12 197 ALA A N 1
ATOM 1535 C CA . ALA A 1 197 ? -6.316 -7.100 -12.996 1.00 81.12 197 ALA A CA 1
ATOM 1536 C C . ALA A 1 197 ? -5.032 -6.463 -13.549 1.00 81.12 197 ALA A C 1
ATOM 1538 O O . ALA A 1 197 ? -4.674 -6.729 -14.693 1.00 81.12 197 ALA A O 1
ATOM 1539 N N . GLY A 1 198 ? -4.321 -5.666 -12.741 1.00 79.00 198 GLY A N 1
ATOM 1540 C CA . GLY A 1 198 ? -3.065 -5.031 -13.158 1.00 79.00 198 GLY A CA 1
ATOM 1541 C C . GLY A 1 198 ? -2.000 -6.054 -13.577 1.00 79.00 198 GLY A C 1
ATOM 1542 O O . GLY A 1 198 ? -1.573 -6.049 -14.734 1.00 79.00 198 GLY A O 1
ATOM 1543 N N . PRO A 1 199 ? -1.609 -6.985 -12.690 1.00 80.00 199 PRO A N 1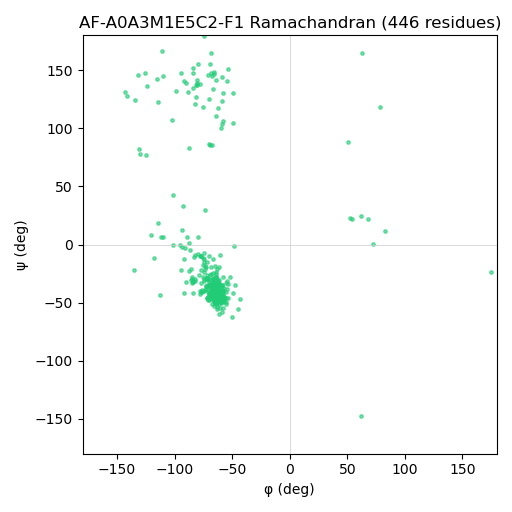
ATOM 1544 C CA . PRO A 1 199 ? -0.652 -8.022 -13.044 1.00 80.00 199 PRO A CA 1
ATOM 1545 C C . PRO A 1 199 ? -1.161 -9.014 -14.090 1.00 80.00 199 PRO A C 1
ATOM 1547 O O . PRO A 1 199 ? -0.355 -9.518 -14.860 1.00 80.00 199 PRO A O 1
ATOM 1550 N N . ALA A 1 200 ? -2.470 -9.278 -14.172 1.00 81.38 200 ALA A N 1
ATOM 1551 C CA . ALA A 1 200 ? -3.043 -10.085 -15.250 1.00 81.38 200 ALA A CA 1
ATOM 1552 C C . ALA A 1 200 ? -2.923 -9.397 -16.624 1.00 81.38 200 ALA A C 1
ATOM 1554 O O . ALA A 1 200 ? -2.741 -10.067 -17.635 1.00 81.38 200 ALA A O 1
ATOM 1555 N N . GLY A 1 201 ? -2.968 -8.064 -16.685 1.00 80.88 201 GLY A N 1
ATOM 1556 C CA . GLY A 1 201 ? -2.641 -7.324 -17.906 1.00 80.88 201 GLY A CA 1
ATOM 1557 C C . GLY A 1 201 ? -1.181 -7.532 -18.319 1.00 80.88 201 GLY A C 1
ATOM 1558 O O . GLY A 1 201 ? -0.911 -7.912 -19.458 1.00 80.88 201 GLY A O 1
ATOM 1559 N N . LEU A 1 202 ? -0.255 -7.376 -17.364 1.00 81.81 202 LEU A N 1
ATOM 1560 C CA . LEU A 1 202 ? 1.180 -7.621 -17.574 1.00 81.81 202 LEU A CA 1
ATOM 1561 C C . LEU A 1 202 ? 1.473 -9.075 -17.955 1.00 81.81 202 LEU A C 1
ATOM 1563 O O . LEU A 1 202 ? 2.338 -9.341 -18.784 1.00 81.81 202 LEU A O 1
ATOM 1567 N N . TRP A 1 203 ? 0.729 -10.013 -17.374 1.00 81.44 203 TRP A N 1
ATOM 1568 C CA . TRP A 1 203 ? 0.775 -11.428 -17.711 1.00 81.44 203 TRP A CA 1
ATOM 1569 C C . TRP A 1 203 ? 0.527 -11.653 -19.197 1.00 81.44 203 TRP A C 1
ATOM 1571 O O . TRP A 1 203 ? 1.309 -12.315 -19.869 1.00 81.44 203 TRP A O 1
ATOM 1581 N N . ILE A 1 204 ? -0.556 -11.076 -19.722 1.00 82.12 204 ILE A N 1
ATOM 1582 C CA . ILE A 1 204 ? -0.967 -11.260 -21.114 1.00 82.12 204 ILE A CA 1
ATOM 1583 C C . ILE A 1 204 ? 0.090 -10.690 -22.064 1.00 82.12 204 ILE A C 1
ATOM 1585 O O . ILE A 1 204 ? 0.477 -11.375 -23.009 1.00 82.12 204 ILE A O 1
ATOM 1589 N N . THR A 1 205 ? 0.590 -9.478 -21.808 1.00 81.69 205 THR A N 1
ATOM 1590 C CA . THR A 1 205 ? 1.630 -8.861 -22.652 1.00 81.69 205 THR A CA 1
ATOM 1591 C C . THR A 1 205 ? 2.946 -9.632 -22.586 1.00 81.69 205 THR A C 1
ATOM 1593 O O . THR A 1 205 ? 3.608 -9.833 -23.602 1.00 81.69 205 THR A O 1
ATOM 1596 N N . TYR A 1 206 ? 3.293 -10.145 -21.405 1.00 80.88 206 TYR A N 1
ATOM 1597 C CA . TYR A 1 206 ? 4.472 -10.981 -21.218 1.00 80.88 206 TYR A CA 1
ATOM 1598 C C . TYR A 1 206 ? 4.343 -12.329 -21.942 1.00 80.88 206 TYR A C 1
ATOM 1600 O O . TYR A 1 206 ? 5.296 -12.796 -22.573 1.00 80.88 206 TYR A O 1
ATOM 1608 N N . LEU A 1 207 ? 3.155 -12.946 -21.916 1.00 79.50 207 LEU A N 1
ATOM 1609 C CA . LEU A 1 207 ? 2.908 -14.203 -22.616 1.00 79.50 207 LEU A CA 1
ATOM 1610 C C . LEU A 1 207 ? 2.999 -14.061 -24.137 1.00 79.50 207 LEU A C 1
ATOM 1612 O O . LEU A 1 207 ? 3.446 -15.020 -24.770 1.00 79.50 207 LEU A O 1
ATOM 1616 N N . ARG A 1 208 ? 2.598 -12.906 -24.686 1.00 82.44 208 ARG A N 1
ATOM 1617 C CA . ARG A 1 208 ? 2.676 -12.567 -26.118 1.00 82.44 208 ARG A CA 1
ATOM 1618 C C . ARG A 1 208 ? 4.096 -12.271 -26.602 1.00 82.44 208 ARG A C 1
ATOM 1620 O O . ARG A 1 208 ? 4.353 -12.378 -27.792 1.00 82.44 208 ARG A O 1
ATOM 1627 N N . GLY A 1 209 ? 5.018 -11.968 -25.687 1.00 76.62 209 GLY A N 1
ATOM 1628 C CA . GLY A 1 209 ? 6.397 -11.611 -26.027 1.00 76.62 209 GLY A CA 1
ATOM 1629 C C . GLY A 1 209 ? 6.584 -10.144 -26.420 1.00 76.62 209 GLY A C 1
ATOM 1630 O O . GLY A 1 209 ? 7.663 -9.785 -26.874 1.00 76.62 209 GLY A O 1
ATOM 1631 N N . ASP A 1 210 ? 5.574 -9.298 -26.200 1.00 73.81 210 ASP A N 1
ATOM 1632 C CA . ASP A 1 210 ? 5.581 -7.885 -26.609 1.00 73.81 210 ASP A CA 1
ATOM 1633 C C . ASP A 1 210 ? 6.523 -7.015 -25.750 1.00 73.81 210 ASP A C 1
ATOM 1635 O O . ASP A 1 210 ? 6.896 -5.912 -26.143 1.00 73.81 210 ASP A O 1
ATOM 1639 N N . THR A 1 211 ? 6.899 -7.479 -24.552 1.00 77.56 211 THR A N 1
ATOM 1640 C CA . THR A 1 211 ? 7.664 -6.694 -23.568 1.00 77.56 211 THR A CA 1
ATOM 1641 C C . THR A 1 211 ? 8.954 -7.390 -23.143 1.00 77.56 211 THR A C 1
ATOM 1643 O O . THR A 1 211 ? 8.950 -8.582 -22.830 1.00 77.56 211 THR A O 1
ATOM 1646 N N . ALA A 1 212 ? 10.050 -6.629 -23.058 1.00 80.38 212 ALA A N 1
ATOM 1647 C CA . ALA A 1 212 ? 11.347 -7.122 -22.597 1.00 80.38 212 ALA A CA 1
ATOM 1648 C C . ALA A 1 212 ? 11.323 -7.530 -21.111 1.00 80.38 212 ALA A C 1
ATOM 1650 O O . ALA A 1 212 ? 10.661 -6.882 -20.297 1.00 80.38 212 ALA A O 1
ATOM 1651 N N . TYR A 1 213 ? 12.126 -8.535 -20.747 1.00 77.88 213 TYR A N 1
ATOM 1652 C CA . TYR A 1 213 ? 12.249 -9.081 -19.385 1.00 77.88 213 TYR A CA 1
ATOM 1653 C C . TYR A 1 213 ? 12.347 -7.998 -18.296 1.00 77.88 213 TYR A C 1
ATOM 1655 O O . TYR A 1 213 ? 11.509 -7.937 -17.397 1.00 77.88 213 TYR A O 1
ATOM 1663 N N . ALA A 1 214 ? 13.323 -7.092 -18.422 1.00 79.88 214 ALA A N 1
ATOM 1664 C CA . ALA A 1 214 ? 13.595 -6.064 -17.415 1.00 79.88 214 ALA A CA 1
ATOM 1665 C C . ALA A 1 214 ? 12.409 -5.104 -17.228 1.00 79.88 214 ALA A C 1
ATOM 1667 O O . ALA A 1 214 ? 12.109 -4.666 -16.115 1.00 79.88 214 ALA A O 1
ATOM 1668 N N . THR A 1 215 ? 11.684 -4.816 -18.315 1.00 84.12 215 THR A N 1
ATOM 1669 C CA . THR A 1 215 ? 10.492 -3.968 -18.251 1.00 84.12 215 THR A CA 1
ATOM 1670 C C . THR A 1 215 ? 9.366 -4.673 -17.504 1.00 84.12 215 THR A C 1
ATOM 1672 O O . THR A 1 215 ? 8.791 -4.085 -16.590 1.00 84.12 215 THR A O 1
ATOM 1675 N N . THR A 1 216 ? 9.092 -5.946 -17.807 1.00 86.12 216 THR A N 1
ATOM 1676 C CA . THR A 1 216 ? 8.055 -6.720 -17.114 1.00 86.12 216 THR A CA 1
ATOM 1677 C C . THR A 1 216 ? 8.363 -6.860 -15.624 1.00 86.12 216 THR A C 1
ATOM 1679 O O . THR A 1 216 ? 7.465 -6.638 -14.814 1.00 86.12 216 THR A O 1
ATOM 1682 N N . ALA A 1 217 ? 9.616 -7.148 -15.250 1.00 85.69 217 ALA A N 1
ATOM 1683 C CA . ALA A 1 217 ? 10.037 -7.268 -13.851 1.00 85.69 217 ALA A CA 1
ATOM 1684 C C . ALA A 1 217 ? 9.822 -5.957 -13.074 1.00 85.69 217 ALA A C 1
ATOM 1686 O O . ALA A 1 217 ? 9.212 -5.940 -11.999 1.00 85.69 217 ALA A O 1
ATOM 1687 N N . THR A 1 218 ? 10.234 -4.833 -13.668 1.00 86.94 218 THR A N 1
ATOM 1688 C CA . THR A 1 218 ? 10.064 -3.502 -13.072 1.00 86.94 218 THR A CA 1
ATOM 1689 C C . THR A 1 218 ? 8.584 -3.179 -12.861 1.00 86.94 218 THR A C 1
ATOM 1691 O O . THR A 1 218 ? 8.185 -2.806 -11.757 1.00 86.94 218 THR A O 1
ATOM 1694 N N . TRP A 1 219 ? 7.743 -3.388 -13.879 1.00 87.25 219 TRP A N 1
ATOM 1695 C CA . TRP A 1 219 ? 6.302 -3.137 -13.785 1.00 87.25 219 TRP A CA 1
ATOM 1696 C C . TRP A 1 219 ? 5.601 -4.053 -12.785 1.00 87.25 219 TRP A C 1
ATOM 1698 O O . TRP A 1 219 ? 4.781 -3.582 -11.995 1.00 87.25 219 TRP A O 1
ATOM 1708 N N . LEU A 1 220 ? 5.947 -5.342 -12.776 1.00 88.62 220 LEU A N 1
ATOM 1709 C CA . LEU A 1 220 ? 5.395 -6.309 -11.835 1.00 88.62 220 LEU A CA 1
ATOM 1710 C C . LEU A 1 220 ? 5.732 -5.910 -10.395 1.00 88.62 220 LEU A C 1
ATOM 1712 O O . LEU A 1 220 ? 4.834 -5.827 -9.558 1.00 88.62 220 LEU A O 1
ATOM 1716 N N . SER A 1 221 ? 6.997 -5.581 -10.119 1.00 90.19 221 SER A N 1
ATOM 1717 C CA . SER A 1 221 ? 7.427 -5.142 -8.788 1.00 90.19 221 SER A CA 1
ATOM 1718 C C . SER A 1 221 ? 6.729 -3.843 -8.349 1.00 90.19 221 SER A C 1
ATOM 1720 O O . SER A 1 221 ? 6.261 -3.753 -7.214 1.00 90.19 221 SER A O 1
ATOM 1722 N N . ALA A 1 222 ? 6.546 -2.871 -9.252 1.00 88.88 222 ALA A N 1
ATOM 1723 C CA . ALA A 1 222 ? 5.851 -1.617 -8.962 1.00 88.88 222 ALA A CA 1
ATOM 1724 C C . ALA A 1 222 ? 4.368 -1.834 -8.610 1.00 88.88 222 ALA A C 1
ATOM 1726 O O . ALA A 1 222 ? 3.881 -1.304 -7.608 1.00 88.88 222 ALA A O 1
ATOM 1727 N N . VAL A 1 223 ? 3.650 -2.651 -9.389 1.00 87.69 223 VAL A N 1
ATOM 1728 C CA . VAL A 1 223 ? 2.243 -2.984 -9.110 1.00 87.69 223 VAL A CA 1
ATOM 1729 C C . VAL A 1 223 ? 2.115 -3.737 -7.783 1.00 87.69 223 VAL A C 1
ATOM 1731 O O . VAL A 1 223 ? 1.219 -3.448 -6.988 1.00 87.69 223 VAL A O 1
ATOM 1734 N N . MET A 1 224 ? 3.042 -4.653 -7.501 1.00 88.75 224 MET A N 1
ATOM 1735 C CA . MET A 1 224 ? 3.082 -5.402 -6.246 1.00 88.75 224 MET A CA 1
ATOM 1736 C C . MET A 1 224 ? 3.331 -4.502 -5.030 1.00 88.75 224 MET A C 1
ATOM 1738 O O . MET A 1 224 ? 2.672 -4.686 -4.006 1.00 88.75 224 MET A O 1
ATOM 1742 N N . ILE A 1 225 ? 4.214 -3.501 -5.136 1.00 90.88 225 ILE A N 1
ATOM 1743 C CA . ILE A 1 225 ? 4.454 -2.507 -4.074 1.00 90.88 225 ILE A CA 1
ATOM 1744 C C . ILE A 1 225 ? 3.164 -1.755 -3.746 1.00 90.88 225 ILE A C 1
ATOM 1746 O O . ILE A 1 225 ? 2.796 -1.654 -2.574 1.00 90.88 225 ILE A O 1
ATOM 1750 N N . VAL A 1 226 ? 2.449 -1.268 -4.765 1.00 87.94 226 VAL A N 1
ATOM 1751 C CA . VAL A 1 226 ? 1.181 -0.544 -4.575 1.00 87.94 226 VAL A CA 1
ATOM 1752 C C . VAL A 1 226 ? 0.133 -1.443 -3.931 1.00 87.94 226 VAL A C 1
ATOM 1754 O O . VAL A 1 226 ? -0.504 -1.049 -2.952 1.00 87.94 226 VAL A O 1
ATOM 1757 N N . GLN A 1 227 ? -0.025 -2.665 -4.442 1.00 87.19 227 GLN A N 1
ATOM 1758 C CA . GLN A 1 227 ? -0.999 -3.615 -3.918 1.00 87.19 227 GLN A CA 1
ATOM 1759 C C . GLN A 1 227 ? -0.705 -3.975 -2.460 1.00 87.19 227 GLN A C 1
ATOM 1761 O O . GLN A 1 227 ? -1.617 -4.031 -1.632 1.00 87.19 227 GLN A O 1
ATOM 1766 N N . PHE A 1 228 ? 0.566 -4.190 -2.126 1.00 90.44 228 PHE A N 1
ATOM 1767 C CA . PHE A 1 228 ? 0.976 -4.507 -0.769 1.00 90.44 228 PHE A CA 1
ATOM 1768 C C . PHE A 1 228 ? 0.832 -3.311 0.181 1.00 90.44 228 PHE A C 1
ATOM 1770 O O . PHE A 1 228 ? 0.302 -3.479 1.279 1.00 90.44 228 PHE A O 1
ATOM 1777 N N . ALA A 1 229 ? 1.200 -2.096 -0.242 1.00 90.12 229 ALA A N 1
ATOM 1778 C CA . ALA A 1 229 ? 0.975 -0.874 0.535 1.00 90.12 229 ALA A CA 1
ATOM 1779 C C . ALA A 1 229 ? -0.514 -0.691 0.866 1.00 90.12 229 ALA A C 1
ATOM 1781 O O . ALA A 1 229 ? -0.890 -0.430 2.011 1.00 90.12 229 ALA A O 1
ATOM 1782 N N . LEU A 1 230 ? -1.376 -0.900 -0.131 1.00 86.56 230 LEU A N 1
ATOM 1783 C CA . LEU A 1 230 ? -2.823 -0.834 0.015 1.00 86.56 230 LEU A CA 1
ATOM 1784 C C . LEU A 1 230 ? -3.346 -1.915 0.970 1.00 86.56 230 LEU A C 1
ATOM 1786 O O . LEU A 1 230 ? -4.155 -1.618 1.852 1.00 86.56 230 LEU A O 1
ATOM 1790 N N . ALA A 1 231 ? -2.850 -3.150 0.854 1.00 88.12 231 ALA A N 1
ATOM 1791 C CA . ALA A 1 231 ? -3.192 -4.239 1.763 1.00 88.12 231 ALA A CA 1
ATOM 1792 C C . ALA A 1 231 ? -2.777 -3.932 3.213 1.00 88.12 231 ALA A C 1
ATOM 1794 O O . ALA A 1 231 ? -3.594 -4.112 4.119 1.00 88.12 231 ALA A O 1
ATOM 1795 N N . LEU A 1 232 ? -1.566 -3.407 3.438 1.00 90.81 232 LEU A N 1
ATOM 1796 C CA . LEU A 1 232 ? -1.080 -2.995 4.759 1.00 90.81 232 LEU A CA 1
ATOM 1797 C C . LEU A 1 232 ? -1.951 -1.896 5.369 1.00 90.81 232 LEU A C 1
ATOM 1799 O O . LEU A 1 232 ? -2.376 -2.013 6.520 1.00 90.81 232 LEU A O 1
ATOM 1803 N N . ILE A 1 233 ? -2.257 -0.849 4.603 1.00 88.25 233 ILE A N 1
ATOM 1804 C CA . ILE A 1 233 ? -3.080 0.276 5.057 1.00 88.25 233 ILE A CA 1
ATOM 1805 C C . ILE A 1 233 ? -4.502 -0.194 5.403 1.00 88.25 233 ILE A C 1
ATOM 1807 O O . ILE A 1 233 ? -5.035 0.142 6.466 1.00 88.25 233 ILE A O 1
ATOM 1811 N N . VAL A 1 234 ? -5.116 -1.021 4.551 1.00 85.94 234 VAL A N 1
ATOM 1812 C CA . VAL A 1 234 ? -6.462 -1.561 4.790 1.00 85.94 234 VAL A CA 1
ATOM 1813 C C . VAL A 1 234 ? -6.476 -2.499 5.998 1.00 85.94 234 VAL A C 1
ATOM 1815 O O . VAL A 1 234 ? -7.344 -2.358 6.862 1.00 85.94 234 VAL A O 1
ATOM 1818 N N . ALA A 1 235 ? -5.519 -3.424 6.102 1.00 88.50 235 ALA A N 1
ATOM 1819 C CA . ALA A 1 235 ? -5.407 -4.334 7.241 1.00 88.50 235 ALA A CA 1
ATOM 1820 C C . ALA A 1 235 ? -5.220 -3.560 8.555 1.00 88.50 235 ALA A C 1
ATOM 1822 O O . ALA A 1 235 ? -5.917 -3.825 9.536 1.00 88.50 235 ALA A O 1
ATOM 1823 N N . THR A 1 236 ? -4.366 -2.535 8.540 1.00 90.94 236 THR A N 1
ATOM 1824 C CA . THR A 1 236 ? -4.128 -1.637 9.675 1.00 90.94 236 THR A CA 1
ATOM 1825 C C . THR A 1 236 ? -5.386 -0.899 10.092 1.00 90.94 236 THR A C 1
ATOM 1827 O O . THR A 1 236 ? -5.715 -0.885 11.272 1.00 90.94 236 THR A O 1
ATOM 1830 N N . ASN A 1 237 ? -6.125 -0.307 9.153 1.00 87.31 237 ASN A N 1
ATOM 1831 C CA . ASN A 1 237 ? -7.367 0.399 9.464 1.00 87.31 237 ASN A CA 1
ATOM 1832 C C . ASN A 1 237 ? -8.396 -0.536 10.127 1.00 87.31 237 ASN A C 1
ATOM 1834 O O . ASN A 1 237 ? -9.062 -0.206 11.114 1.00 87.31 237 ASN A O 1
ATOM 1838 N N . VAL A 1 238 ? -8.505 -1.752 9.599 1.00 86.00 238 VAL A N 1
ATOM 1839 C CA . VAL A 1 238 ? -9.437 -2.762 10.102 1.00 86.00 238 VAL A CA 1
ATOM 1840 C C . VAL A 1 238 ? -8.992 -3.293 11.475 1.00 86.00 238 VAL A C 1
ATOM 1842 O O . VAL A 1 238 ? -9.840 -3.577 12.328 1.00 86.00 238 VAL A O 1
ATOM 1845 N N . ALA A 1 239 ? -7.685 -3.362 11.739 1.00 89.75 239 ALA A N 1
ATOM 1846 C CA . ALA A 1 239 ? -7.120 -3.651 13.055 1.00 89.75 239 ALA A CA 1
ATOM 1847 C C . ALA A 1 239 ? -7.344 -2.499 14.051 1.00 89.75 239 ALA A C 1
ATOM 1849 O O . ALA A 1 239 ? -7.834 -2.728 15.157 1.00 89.75 239 ALA A O 1
ATOM 1850 N N . ALA A 1 240 ? -7.088 -1.259 13.637 1.00 89.44 240 ALA A N 1
ATOM 1851 C CA . ALA A 1 240 ? -7.216 -0.050 14.446 1.00 89.44 240 ALA A CA 1
ATOM 1852 C C . ALA A 1 240 ? -8.651 0.209 14.918 1.00 89.44 240 ALA A C 1
ATOM 1854 O O . ALA A 1 240 ? -8.852 0.743 16.005 1.00 89.44 240 ALA A O 1
ATOM 1855 N N . THR A 1 241 ? -9.650 -0.201 14.133 1.00 86.44 241 THR A N 1
ATOM 1856 C CA . THR A 1 241 ? -11.083 -0.080 14.465 1.00 86.44 241 THR A CA 1
ATOM 1857 C C . THR A 1 241 ? -11.654 -1.298 15.196 1.00 86.44 241 THR A C 1
ATOM 1859 O O . THR A 1 241 ? -12.826 -1.306 15.570 1.00 86.44 241 THR A O 1
ATOM 1862 N N . SER A 1 242 ? -10.859 -2.354 15.401 1.00 86.50 242 SER A N 1
ATOM 1863 C CA . SER A 1 242 ? -11.358 -3.638 15.908 1.00 86.50 242 SER A CA 1
ATOM 1864 C C . SER A 1 242 ? -11.805 -3.618 17.371 1.00 86.50 242 SER A C 1
ATOM 1866 O O . SER A 1 242 ? -12.691 -4.393 17.735 1.00 86.50 242 SER A O 1
ATOM 1868 N N . ILE A 1 243 ? -11.195 -2.766 18.198 1.00 87.38 243 ILE A N 1
ATOM 1869 C CA . ILE A 1 243 ? -11.479 -2.665 19.635 1.00 87.38 243 ILE A CA 1
ATOM 1870 C C . ILE A 1 243 ? -12.139 -1.329 19.950 1.00 87.38 243 ILE A C 1
ATOM 1872 O O . ILE A 1 243 ? -13.141 -1.286 20.655 1.00 87.38 243 ILE A O 1
ATOM 1876 N N . THR A 1 244 ? -11.641 -0.236 19.380 1.00 87.25 244 THR A N 1
ATOM 1877 C CA . THR A 1 244 ? -12.247 1.096 19.513 1.00 87.25 244 THR A CA 1
ATOM 1878 C C . THR A 1 244 ? -13.706 1.148 19.079 1.00 87.25 244 THR A C 1
ATOM 1880 O O . THR A 1 244 ? -14.494 1.836 19.719 1.00 87.25 244 THR A O 1
ATOM 1883 N N . ARG A 1 245 ? -14.124 0.358 18.083 1.00 83.44 245 ARG A N 1
ATOM 1884 C CA . ARG A 1 245 ? -15.545 0.263 17.728 1.00 83.44 245 ARG A CA 1
ATOM 1885 C C . ARG A 1 245 ? -16.390 -0.364 18.832 1.00 83.44 245 ARG A C 1
ATOM 1887 O O . ARG A 1 245 ? -17.508 0.086 19.028 1.00 83.44 245 ARG A O 1
ATOM 1894 N N . GLU A 1 246 ? -15.870 -1.367 19.533 1.00 85.25 246 GLU A N 1
ATOM 1895 C CA . GLU A 1 246 ? -16.576 -2.011 20.648 1.00 85.25 246 GLU A CA 1
ATOM 1896 C C . GLU A 1 246 ? -16.593 -1.142 21.905 1.00 85.25 246 GLU A C 1
ATOM 1898 O O . GLU A 1 246 ? -17.567 -1.192 22.656 1.00 85.25 246 GLU A O 1
ATOM 1903 N N . LYS A 1 247 ? -15.540 -0.339 22.106 1.00 85.00 247 LYS A N 1
ATOM 1904 C CA . LYS A 1 247 ? -15.489 0.699 23.141 1.00 85.00 247 LYS A CA 1
ATOM 1905 C C . LYS A 1 247 ? -16.537 1.777 22.891 1.00 85.00 247 LYS A C 1
ATOM 1907 O O . LYS A 1 247 ? -17.324 2.073 23.775 1.00 85.00 247 LYS A O 1
ATOM 1912 N N . GLU A 1 248 ? -16.579 2.325 21.676 1.00 83.50 248 GLU A N 1
ATOM 1913 C CA . GLU A 1 248 ? -17.535 3.380 21.317 1.00 83.50 248 GLU A CA 1
ATOM 1914 C C . GLU A 1 248 ? -18.992 2.912 21.364 1.00 83.50 248 GLU A C 1
ATOM 1916 O O . GLU A 1 248 ? -19.880 3.726 21.586 1.00 83.50 248 GLU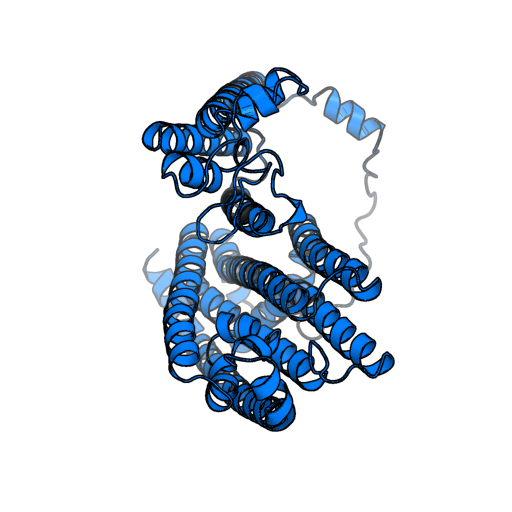 A O 1
ATOM 1921 N N . SER A 1 249 ? -19.257 1.620 21.147 1.00 83.81 249 SER A N 1
ATOM 1922 C CA . SER A 1 249 ? -20.602 1.057 21.283 1.00 83.81 249 SER A CA 1
ATOM 1923 C C . SER A 1 249 ? -20.932 0.564 22.693 1.00 83.81 249 SER A C 1
ATOM 1925 O O . SER A 1 249 ? -21.966 -0.077 22.851 1.00 83.81 249 SER A O 1
ATOM 1927 N N . HIS A 1 250 ? -20.065 0.789 23.689 1.00 83.69 250 HIS A N 1
ATOM 1928 C CA . HIS A 1 250 ? -20.214 0.282 25.065 1.00 83.69 250 HIS A CA 1
ATOM 1929 C C . HIS A 1 250 ? -20.450 -1.239 25.154 1.00 83.69 250 HIS A C 1
ATOM 1931 O O . HIS A 1 250 ? -20.975 -1.764 26.130 1.00 83.69 250 HIS A O 1
ATOM 1937 N N . THR A 1 251 ? -20.039 -1.985 24.126 1.00 84.81 251 THR A N 1
ATOM 1938 C CA . THR A 1 251 ? -20.176 -3.451 24.082 1.00 84.81 251 THR A CA 1
ATOM 1939 C C . THR A 1 251 ? -18.952 -4.166 24.636 1.00 84.81 251 THR A C 1
ATOM 1941 O O . THR A 1 251 ? -18.993 -5.379 24.829 1.00 84.81 251 THR A O 1
ATOM 1944 N N . LEU A 1 252 ? -17.846 -3.441 24.837 1.00 83.50 252 LEU A N 1
ATOM 1945 C CA . LEU A 1 252 ? -16.625 -4.016 25.391 1.00 83.50 252 LEU A CA 1
ATOM 1946 C C . LEU A 1 252 ? -16.842 -4.481 26.836 1.00 83.50 252 LEU A C 1
ATOM 1948 O O . LEU A 1 252 ? -16.417 -5.580 27.174 1.00 83.50 252 LEU A O 1
ATOM 1952 N N . ASP A 1 253 ? -17.561 -3.703 27.643 1.00 83.69 253 ASP A N 1
ATOM 1953 C CA . ASP A 1 253 ? -17.837 -4.045 29.043 1.00 83.69 253 ASP A CA 1
ATOM 1954 C C . ASP A 1 253 ? -18.675 -5.325 29.137 1.00 83.69 253 ASP A C 1
ATOM 1956 O O . ASP A 1 253 ? -18.358 -6.219 29.915 1.00 83.69 253 ASP A O 1
ATOM 1960 N N . LEU A 1 254 ? -19.651 -5.487 28.235 1.00 85.62 254 LEU A N 1
ATOM 1961 C CA . LEU A 1 254 ? -20.428 -6.722 28.096 1.00 85.62 254 LEU A CA 1
ATOM 1962 C C . LEU A 1 254 ? -19.566 -7.929 27.686 1.00 85.62 254 LEU A C 1
ATOM 1964 O O . LEU A 1 254 ? -19.869 -9.062 28.039 1.00 85.62 254 LEU A O 1
ATOM 1968 N N . LEU A 1 255 ? -18.496 -7.722 26.916 1.00 82.69 255 LEU A N 1
ATOM 1969 C CA . LEU A 1 255 ? -17.576 -8.801 26.551 1.00 82.69 255 LEU A CA 1
ATOM 1970 C C . LEU A 1 255 ? -16.712 -9.202 27.758 1.00 82.69 255 LEU A C 1
ATOM 1972 O O . LEU A 1 255 ? -16.444 -10.386 27.952 1.00 82.69 255 LEU A O 1
ATOM 1976 N N . LEU A 1 256 ? -16.329 -8.236 28.594 1.00 83.38 256 LEU A N 1
ATOM 1977 C CA . LEU A 1 256 ? -15.512 -8.451 29.790 1.00 83.38 256 LEU A CA 1
ATOM 1978 C C . LEU A 1 256 ? -16.274 -9.098 30.959 1.00 83.38 256 LEU A C 1
ATOM 1980 O O . LEU A 1 256 ? -15.626 -9.607 31.868 1.00 83.38 256 LEU A O 1
ATOM 1984 N N . THR A 1 257 ? -17.611 -9.132 30.935 1.00 87.06 257 THR A N 1
ATOM 1985 C CA . THR A 1 257 ? -18.415 -9.895 31.912 1.00 87.06 257 THR A CA 1
ATOM 1986 C C . THR A 1 257 ? -18.540 -11.380 31.563 1.00 87.06 257 THR A C 1
ATOM 1988 O O . THR A 1 257 ? -19.027 -12.167 32.372 1.00 87.06 257 THR A O 1
ATOM 1991 N N . THR A 1 258 ? -18.090 -11.794 30.374 1.00 86.00 258 THR A N 1
ATOM 1992 C CA . THR A 1 258 ? -18.075 -13.209 29.974 1.00 86.00 258 THR A CA 1
ATOM 1993 C C . THR A 1 258 ? -16.825 -13.926 30.501 1.00 86.00 258 THR A C 1
ATOM 1995 O O . THR A 1 258 ? -15.773 -13.298 30.623 1.00 86.00 258 THR A O 1
ATOM 1998 N N . PRO A 1 259 ? -16.868 -15.251 30.752 1.00 84.94 259 PRO A N 1
ATOM 1999 C CA . PRO A 1 259 ? -15.733 -16.018 31.287 1.00 84.94 259 PRO A CA 1
ATOM 2000 C C . PRO A 1 259 ? -14.608 -16.272 30.254 1.00 84.94 259 PRO A C 1
ATOM 2002 O O . PRO A 1 259 ? -13.924 -17.294 30.289 1.00 84.94 259 PRO A O 1
ATOM 2005 N N . LEU A 1 260 ? -14.413 -15.369 29.288 1.00 84.62 260 LEU A N 1
ATOM 2006 C CA . LEU A 1 260 ? -13.408 -15.497 28.236 1.00 84.62 260 LEU A CA 1
ATOM 2007 C C . LEU A 1 260 ? -12.066 -14.904 28.677 1.00 84.62 260 LEU A C 1
ATOM 2009 O O . LEU A 1 260 ? -11.977 -13.758 29.108 1.00 84.62 260 LEU A O 1
ATOM 2013 N N . THR A 1 261 ? -10.983 -15.659 28.488 1.00 88.06 261 THR A N 1
ATOM 2014 C CA . THR A 1 261 ? -9.631 -15.163 28.776 1.00 88.06 261 THR A CA 1
ATOM 2015 C C . THR A 1 261 ? -9.189 -14.103 27.759 1.00 88.06 261 THR A C 1
ATOM 2017 O O . THR A 1 261 ? -9.462 -14.202 26.560 1.00 88.06 261 THR A O 1
ATOM 2020 N N . SER A 1 262 ? -8.414 -13.109 28.200 1.00 86.81 262 SER A N 1
ATOM 2021 C CA . SER A 1 262 ? -7.891 -12.026 27.344 1.00 86.81 262 SER A CA 1
ATOM 2022 C C . SER A 1 262 ? -7.115 -12.531 26.129 1.00 86.81 262 SER A C 1
ATOM 2024 O O . SER A 1 262 ? -7.269 -12.017 25.019 1.00 86.81 262 SER A O 1
ATOM 2026 N N . ARG A 1 263 ? -6.331 -13.603 26.309 1.00 88.44 263 ARG A N 1
ATOM 2027 C CA . ARG A 1 263 ? -5.618 -14.274 25.214 1.00 88.44 263 ARG A CA 1
ATOM 2028 C C . ARG A 1 263 ? -6.586 -14.797 24.156 1.00 88.44 263 ARG A C 1
ATOM 2030 O O . ARG A 1 263 ? -6.325 -14.637 22.965 1.00 88.44 263 ARG A O 1
ATOM 2037 N N . TYR A 1 264 ? -7.699 -15.392 24.579 1.00 89.31 264 TYR A N 1
ATOM 2038 C CA . TYR A 1 264 ? -8.711 -15.942 23.686 1.00 89.31 264 TYR A CA 1
ATOM 2039 C C . TYR A 1 264 ? -9.435 -14.854 22.885 1.00 89.31 264 TYR A C 1
ATOM 2041 O O . TYR A 1 264 ? -9.633 -15.008 21.676 1.00 89.31 264 TYR A O 1
ATOM 2049 N N . ILE A 1 265 ? -9.753 -13.730 23.533 1.00 87.12 265 ILE A N 1
ATOM 2050 C CA . ILE A 1 265 ? -10.380 -12.561 22.902 1.00 87.12 265 ILE A CA 1
ATOM 2051 C C . ILE A 1 265 ? -9.442 -11.962 21.846 1.00 87.12 265 ILE A C 1
ATOM 2053 O O . ILE A 1 265 ? -9.818 -11.825 20.679 1.00 87.12 265 ILE A O 1
ATOM 2057 N N . LEU A 1 266 ? -8.199 -11.651 22.232 1.00 89.12 266 LEU A N 1
ATOM 2058 C CA . LEU A 1 266 ? -7.211 -11.035 21.343 1.00 89.12 266 LEU A CA 1
ATOM 2059 C C . LEU A 1 266 ? -6.827 -11.951 20.181 1.00 89.12 266 LEU A C 1
ATOM 2061 O O . LEU A 1 266 ? -6.755 -11.494 19.041 1.00 89.12 266 LEU A O 1
ATOM 2065 N N . TRP A 1 267 ? -6.628 -13.247 20.439 1.00 89.06 267 TRP A N 1
ATOM 2066 C CA . TRP A 1 267 ? -6.362 -14.223 19.382 1.00 89.06 267 TRP A CA 1
ATOM 2067 C C . TRP A 1 267 ? -7.536 -14.337 18.409 1.00 89.06 267 TRP A C 1
ATOM 2069 O O . TRP A 1 267 ? -7.333 -14.370 17.196 1.00 89.06 267 TRP A O 1
ATOM 2079 N N . GLY A 1 268 ? -8.771 -14.346 18.923 1.00 86.75 268 GLY A N 1
ATOM 2080 C CA . GLY A 1 268 ? -9.977 -14.365 18.100 1.00 86.75 268 GLY A CA 1
ATOM 2081 C C . GLY A 1 268 ? -10.063 -13.152 17.173 1.00 86.75 268 GLY A C 1
ATOM 2082 O O . GLY A 1 268 ? -10.300 -13.311 15.973 1.00 86.75 268 GLY A O 1
ATOM 2083 N N . LYS A 1 269 ? -9.789 -11.953 17.703 1.00 88.31 269 LYS A N 1
ATOM 2084 C CA . LYS A 1 269 ? -9.748 -10.710 16.920 1.00 88.31 269 LYS A CA 1
ATOM 2085 C C . LYS A 1 269 ? -8.643 -10.726 15.869 1.00 88.31 269 LYS A C 1
ATOM 2087 O O . LYS A 1 269 ? -8.929 -10.482 14.701 1.00 88.31 269 LYS A O 1
ATOM 2092 N N . LEU A 1 270 ? -7.410 -11.068 16.245 1.00 87.69 270 LEU A N 1
ATOM 2093 C CA . LEU A 1 270 ? -6.281 -11.134 15.310 1.00 87.69 270 LEU A CA 1
ATOM 2094 C C . LEU A 1 270 ? -6.494 -12.173 14.212 1.00 87.69 270 LEU A C 1
ATOM 2096 O O . LEU A 1 270 ? -6.240 -11.892 13.045 1.00 87.69 270 LEU A O 1
ATOM 2100 N N . ARG A 1 271 ? -7.033 -13.348 14.542 1.00 87.75 271 ARG A N 1
ATOM 2101 C CA . ARG A 1 271 ? -7.358 -14.366 13.540 1.00 87.75 271 ARG A CA 1
ATOM 2102 C C . ARG A 1 271 ? -8.450 -13.892 12.582 1.00 87.75 271 ARG A C 1
ATOM 2104 O O . ARG A 1 271 ? -8.342 -14.131 11.380 1.00 87.75 271 ARG A O 1
ATOM 2111 N N . GLY A 1 272 ? -9.484 -13.216 13.086 1.00 83.75 272 GLY A N 1
ATOM 2112 C CA . GLY A 1 272 ? -10.522 -12.608 12.249 1.00 83.75 272 GLY A CA 1
ATOM 2113 C C . GLY A 1 272 ? -9.957 -11.538 11.309 1.00 83.75 272 GLY A C 1
ATOM 2114 O O . GLY A 1 272 ? -10.303 -11.512 10.129 1.00 83.75 272 GLY A O 1
ATOM 2115 N N . LEU A 1 273 ? -9.034 -10.711 11.812 1.00 85.69 273 LEU A N 1
ATOM 2116 C CA . LEU A 1 273 ? -8.295 -9.710 11.037 1.00 85.69 273 LEU A CA 1
ATOM 2117 C C . LEU A 1 273 ? -7.436 -10.343 9.942 1.00 85.69 273 LEU A C 1
ATOM 2119 O O . LEU A 1 273 ? -7.518 -9.932 8.788 1.00 85.69 273 LEU A O 1
ATOM 2123 N N . LEU A 1 274 ? -6.665 -11.377 10.278 1.00 84.19 274 LEU A N 1
ATOM 2124 C CA . LEU A 1 274 ? -5.792 -12.049 9.323 1.00 84.19 274 LEU A CA 1
ATOM 2125 C C . LEU A 1 274 ? -6.598 -12.790 8.253 1.00 84.19 274 LEU A C 1
ATOM 2127 O O . LEU A 1 274 ? -6.280 -12.695 7.076 1.00 84.19 274 LEU A O 1
ATOM 2131 N N . THR A 1 275 ? -7.703 -13.441 8.630 1.00 83.62 275 THR A N 1
ATOM 2132 C CA . THR A 1 275 ? -8.628 -14.073 7.669 1.00 83.62 275 THR A CA 1
ATOM 2133 C C . THR A 1 275 ? -9.244 -13.036 6.725 1.00 83.62 275 THR A C 1
ATOM 2135 O O . THR A 1 275 ? -9.511 -13.330 5.563 1.00 83.62 275 THR A O 1
ATOM 2138 N N . PHE A 1 276 ? -9.465 -11.809 7.206 1.00 79.50 276 PHE A N 1
ATOM 2139 C CA . PHE A 1 276 ? -9.928 -10.703 6.374 1.00 79.50 276 PHE A CA 1
ATOM 2140 C C . PHE A 1 276 ? -8.835 -10.170 5.435 1.00 79.50 276 PHE A C 1
ATOM 2142 O O . PHE A 1 276 ? -9.151 -9.834 4.296 1.00 79.50 276 PHE A O 1
ATOM 2149 N N . ALA A 1 277 ? -7.581 -10.103 5.890 1.00 82.06 277 ALA A N 1
ATOM 2150 C CA . ALA A 1 277 ? -6.439 -9.646 5.096 1.00 82.06 277 ALA A CA 1
ATOM 2151 C C . ALA A 1 277 ? -5.966 -10.690 4.069 1.00 82.06 277 ALA A C 1
ATOM 2153 O O . ALA A 1 277 ? -5.453 -10.324 3.016 1.00 82.06 277 ALA A O 1
ATOM 2154 N N . LEU A 1 278 ? -6.178 -11.981 4.341 1.00 83.88 278 LEU A N 1
ATOM 2155 C CA . LEU A 1 278 ? -5.657 -13.079 3.530 1.00 83.88 278 LEU A CA 1
ATOM 2156 C C . LEU A 1 278 ? -6.059 -12.986 2.044 1.00 83.88 278 LEU A C 1
ATOM 2158 O O . LEU A 1 278 ? -5.165 -13.084 1.215 1.00 83.88 278 LEU A O 1
ATOM 2162 N N . PRO A 1 279 ? -7.318 -12.703 1.648 1.00 81.06 279 PRO A N 1
ATOM 2163 C CA . PRO A 1 279 ? -7.662 -12.521 0.234 1.00 81.06 279 PRO A CA 1
ATOM 2164 C C . PRO A 1 279 ? -6.979 -11.317 -0.436 1.00 81.06 279 PRO A C 1
ATOM 2166 O O . PRO A 1 279 ? -6.770 -11.340 -1.646 1.00 81.06 279 PRO A O 1
ATOM 2169 N N . LEU A 1 280 ? -6.633 -10.263 0.318 1.00 81.56 280 LEU A N 1
ATOM 2170 C CA . LEU A 1 280 ? -5.903 -9.108 -0.227 1.00 81.56 280 LEU A CA 1
ATOM 2171 C C . LEU A 1 280 ? -4.441 -9.461 -0.526 1.00 81.56 280 LEU A C 1
ATOM 2173 O O . LEU A 1 280 ? -3.866 -8.870 -1.434 1.00 81.56 280 LEU A O 1
ATOM 2177 N N . LEU A 1 281 ? -3.867 -10.411 0.220 1.00 83.44 281 LEU A N 1
ATOM 2178 C CA . LEU A 1 281 ? -2.496 -10.905 0.050 1.00 83.44 281 LEU A CA 1
ATOM 2179 C C . LEU A 1 281 ? -2.408 -12.101 -0.907 1.00 83.44 281 LEU A C 1
ATOM 2181 O O . LEU A 1 281 ? -1.423 -12.249 -1.623 1.00 83.44 281 LEU A O 1
ATOM 2185 N N . LEU A 1 282 ? -3.444 -12.942 -0.951 1.00 82.44 282 LEU A N 1
ATOM 2186 C CA . LEU A 1 282 ? -3.501 -14.092 -1.850 1.00 82.44 282 LEU A CA 1
ATOM 2187 C C . LEU A 1 282 ? -3.525 -13.658 -3.312 1.00 82.44 282 LEU A C 1
ATOM 2189 O O . LEU A 1 282 ? -2.863 -14.295 -4.114 1.00 82.44 282 LEU A O 1
ATOM 2193 N N . GLY A 1 283 ? -4.229 -12.575 -3.658 1.00 81.81 283 GLY A N 1
ATOM 2194 C CA . GLY A 1 283 ? -4.213 -12.022 -5.020 1.00 81.81 283 GLY A CA 1
ATOM 2195 C C . GLY A 1 283 ? -2.789 -11.813 -5.564 1.00 81.81 283 GLY A C 1
ATOM 2196 O O . GLY A 1 283 ? -2.418 -12.483 -6.526 1.00 81.81 283 GLY A O 1
ATOM 2197 N N . PRO A 1 284 ? -1.967 -10.951 -4.936 1.00 79.56 284 PRO A N 1
ATOM 2198 C CA . PRO A 1 284 ? -0.589 -10.725 -5.364 1.00 79.56 284 PRO A CA 1
ATOM 2199 C C . PRO A 1 284 ? 0.301 -11.978 -5.272 1.00 79.56 284 PRO A C 1
ATOM 2201 O O . PRO A 1 284 ? 1.109 -12.218 -6.163 1.00 79.56 284 PRO A O 1
ATOM 2204 N N . ALA A 1 285 ? 0.140 -12.818 -4.244 1.00 84.88 285 ALA A N 1
ATOM 2205 C CA . ALA A 1 285 ? 0.921 -14.054 -4.126 1.00 84.88 285 ALA A CA 1
ATOM 2206 C C . ALA A 1 285 ? 0.622 -15.056 -5.259 1.00 84.88 285 ALA A C 1
ATOM 2208 O O . ALA A 1 285 ? 1.543 -15.636 -5.829 1.00 84.88 285 ALA A O 1
ATOM 2209 N N . LEU A 1 286 ? -0.653 -15.235 -5.619 1.00 85.50 286 LEU A N 1
ATOM 2210 C CA . LEU A 1 286 ? -1.073 -16.131 -6.701 1.00 85.50 286 LEU A CA 1
ATOM 2211 C C . LEU A 1 286 ? -0.553 -15.664 -8.059 1.00 85.50 286 LEU A C 1
ATOM 2213 O O . LEU A 1 286 ? -0.150 -16.491 -8.869 1.00 85.50 286 LEU A O 1
ATOM 2217 N N . VAL A 1 287 ? -0.524 -14.351 -8.288 1.00 84.56 287 VAL A N 1
ATOM 2218 C CA . VAL A 1 287 ? 0.074 -13.758 -9.488 1.00 84.56 287 VAL A CA 1
ATOM 2219 C C . VAL A 1 287 ? 1.555 -14.124 -9.595 1.00 84.56 287 VAL A C 1
ATOM 2221 O O . VAL A 1 287 ? 1.988 -14.587 -10.645 1.00 84.56 287 VAL A O 1
ATOM 2224 N N . LEU A 1 288 ? 2.335 -13.954 -8.523 1.00 86.38 288 LEU A N 1
ATOM 2225 C CA . LEU A 1 288 ? 3.765 -14.282 -8.540 1.00 86.38 288 LEU A CA 1
ATOM 2226 C C . LEU A 1 288 ? 4.014 -15.771 -8.791 1.00 86.38 288 LEU A C 1
ATOM 2228 O O . LEU A 1 288 ? 4.879 -16.124 -9.588 1.00 86.38 288 LEU A O 1
ATOM 2232 N N . VAL A 1 289 ? 3.230 -16.637 -8.142 1.00 87.19 289 VAL A N 1
ATOM 2233 C CA . VAL A 1 289 ? 3.305 -18.088 -8.359 1.00 87.19 289 VAL A CA 1
ATOM 2234 C C . VAL A 1 289 ? 2.940 -18.436 -9.796 1.00 87.19 289 VAL A C 1
ATOM 2236 O O . VAL A 1 289 ? 3.616 -19.267 -10.395 1.00 87.19 289 VAL A O 1
ATOM 2239 N N . ALA A 1 290 ? 1.928 -17.783 -10.377 1.00 85.81 290 ALA A N 1
ATOM 2240 C CA . ALA A 1 290 ? 1.624 -17.958 -11.788 1.00 85.81 290 ALA A CA 1
ATOM 2241 C C . ALA A 1 290 ? 2.871 -17.650 -12.630 1.00 85.81 290 ALA A C 1
ATOM 2243 O O . ALA A 1 290 ? 3.258 -18.513 -13.413 1.00 85.81 290 ALA A O 1
ATOM 2244 N N . PHE A 1 291 ? 3.550 -16.508 -12.407 1.00 85.44 291 PHE A N 1
ATOM 2245 C CA . PHE A 1 291 ? 4.717 -16.062 -13.213 1.00 85.44 291 PHE A CA 1
ATOM 2246 C C . PHE A 1 291 ? 5.840 -17.072 -13.141 1.00 85.44 291 PHE A C 1
ATOM 2248 O O . PHE A 1 291 ? 6.339 -17.512 -14.176 1.00 85.44 291 PHE A O 1
ATOM 2255 N N . ALA A 1 292 ? 6.125 -17.533 -11.930 1.00 85.06 292 ALA A N 1
ATOM 2256 C CA . ALA A 1 292 ? 7.117 -18.560 -11.700 1.00 85.06 292 ALA A CA 1
ATOM 2257 C C . ALA A 1 292 ? 6.781 -19.885 -12.413 1.00 85.06 292 ALA A C 1
ATOM 2259 O O . ALA A 1 292 ? 7.656 -20.506 -13.015 1.00 85.06 292 ALA A O 1
ATOM 2260 N N . VAL A 1 293 ? 5.511 -20.311 -12.402 1.00 85.56 293 VAL A N 1
ATOM 2261 C CA . VAL A 1 293 ? 5.073 -21.542 -13.081 1.00 85.56 293 VAL A CA 1
ATOM 2262 C C . VAL A 1 293 ? 5.153 -21.405 -14.602 1.00 85.56 293 VAL A C 1
ATOM 2264 O O . VAL A 1 293 ? 5.642 -22.319 -15.261 1.00 85.56 293 VAL A O 1
ATOM 2267 N N . ALA A 1 294 ? 4.710 -20.289 -15.186 1.00 83.56 294 ALA A N 1
ATOM 2268 C CA . ALA A 1 294 ? 4.751 -20.130 -16.642 1.00 83.56 294 ALA A CA 1
ATOM 2269 C C . ALA A 1 294 ? 6.174 -20.019 -17.191 1.00 83.56 294 ALA A C 1
ATOM 2271 O O . ALA A 1 294 ? 6.447 -20.566 -18.259 1.00 83.56 294 ALA A O 1
ATOM 2272 N N . ASP A 1 295 ? 7.077 -19.359 -16.467 1.00 82.94 295 ASP A N 1
ATOM 2273 C CA . ASP A 1 295 ? 8.490 -19.321 -16.842 1.00 82.94 295 ASP A CA 1
ATOM 2274 C C . ASP A 1 295 ? 9.139 -20.702 -16.731 1.00 82.94 295 ASP A C 1
ATOM 2276 O O . ASP A 1 295 ? 9.890 -21.094 -17.627 1.00 82.94 295 ASP A O 1
ATOM 2280 N N . GLY A 1 296 ? 8.782 -21.473 -15.695 1.00 78.75 296 GLY A N 1
ATOM 2281 C CA . GLY A 1 296 ? 9.205 -22.864 -15.541 1.00 78.75 296 GLY A CA 1
ATOM 2282 C C . GLY A 1 296 ? 8.734 -23.757 -16.693 1.00 78.75 296 GLY A C 1
ATOM 2283 O O . GLY A 1 296 ? 9.534 -24.491 -17.265 1.00 78.75 296 GLY A O 1
ATOM 2284 N N . LEU A 1 297 ? 7.462 -23.649 -17.096 1.00 81.62 297 LEU A N 1
ATOM 2285 C CA . LEU A 1 297 ? 6.897 -24.420 -18.215 1.00 81.62 297 LEU A CA 1
ATOM 2286 C C . LEU A 1 297 ? 7.509 -24.050 -19.573 1.00 81.62 297 LEU A C 1
ATOM 2288 O O . LEU A 1 297 ? 7.588 -24.893 -20.461 1.00 81.62 297 LEU A O 1
ATOM 2292 N N . ARG A 1 298 ? 7.933 -22.795 -19.749 1.00 79.69 298 ARG A N 1
ATOM 2293 C CA . ARG A 1 298 ? 8.558 -22.305 -20.988 1.00 79.69 298 ARG A CA 1
ATOM 2294 C C . ARG A 1 298 ? 10.069 -22.543 -21.042 1.00 79.69 298 ARG A C 1
ATOM 2296 O O . ARG A 1 298 ? 10.678 -22.218 -22.057 1.00 79.69 298 ARG A O 1
ATOM 2303 N N . GLY A 1 299 ? 10.676 -23.064 -19.973 1.00 71.75 299 GLY A N 1
ATOM 2304 C CA . GLY A 1 299 ? 12.115 -23.326 -19.907 1.00 71.75 299 GLY A CA 1
ATOM 2305 C C . GLY A 1 299 ? 12.984 -22.072 -20.050 1.00 71.75 299 GLY A C 1
ATOM 2306 O O . GLY A 1 299 ? 14.131 -22.175 -20.481 1.00 71.75 299 GLY A O 1
ATOM 2307 N N . ARG A 1 300 ? 12.458 -20.879 -19.727 1.00 70.50 300 ARG A N 1
ATOM 2308 C CA . ARG A 1 300 ? 13.236 -19.636 -19.819 1.00 70.50 300 ARG A CA 1
ATOM 2309 C C . ARG A 1 300 ? 14.304 -19.608 -18.734 1.00 70.50 300 ARG A C 1
ATOM 2311 O O . ARG A 1 300 ? 13.995 -19.718 -17.549 1.00 70.50 300 ARG A O 1
ATOM 2318 N N . GLN A 1 301 ? 15.551 -19.412 -19.149 1.00 72.38 301 GLN A N 1
ATOM 2319 C CA . GLN A 1 301 ? 16.662 -19.191 -18.237 1.00 72.38 301 GLN A CA 1
ATOM 2320 C C . GLN A 1 301 ? 17.209 -17.779 -18.422 1.00 72.38 301 GLN A C 1
ATOM 2322 O O . GLN A 1 301 ? 17.601 -17.432 -19.538 1.00 72.38 301 GLN A O 1
ATOM 2327 N N . PRO A 1 302 ? 17.242 -16.972 -17.350 1.00 71.00 302 PRO A N 1
ATOM 2328 C CA . PRO A 1 302 ? 16.670 -17.174 -16.016 1.00 71.00 302 PRO A CA 1
ATOM 2329 C C . PRO A 1 302 ? 15.155 -16.876 -15.970 1.00 71.00 302 PRO A C 1
ATOM 2331 O O . PRO A 1 302 ? 14.652 -16.089 -16.776 1.00 71.00 302 PRO A O 1
ATOM 2334 N N . PRO A 1 303 ? 14.419 -17.481 -15.019 1.00 74.81 303 PRO A N 1
ATOM 2335 C CA . PRO A 1 303 ? 13.014 -17.152 -14.787 1.00 74.81 303 PRO A CA 1
ATOM 2336 C C . PRO A 1 303 ? 12.872 -15.734 -14.215 1.00 74.81 303 PRO A C 1
ATOM 2338 O O . PRO A 1 303 ? 13.720 -15.301 -13.435 1.00 74.81 303 PRO A O 1
ATOM 2341 N N . LEU A 1 304 ? 11.780 -15.039 -14.554 1.00 76.62 304 LEU A N 1
ATOM 2342 C CA . LEU A 1 304 ? 11.466 -13.691 -14.060 1.00 76.62 304 LEU A CA 1
ATOM 2343 C C . LEU A 1 304 ? 11.306 -13.680 -12.541 1.00 76.62 304 LEU A C 1
ATOM 2345 O O . LEU A 1 304 ? 11.831 -12.809 -11.857 1.00 76.62 304 LEU A O 1
ATOM 2349 N N . VAL A 1 305 ? 10.590 -14.674 -12.015 1.00 82.12 305 VAL A N 1
ATOM 2350 C CA . VAL A 1 305 ? 10.400 -14.886 -10.580 1.00 82.12 305 VAL A CA 1
ATOM 2351 C C . VAL A 1 305 ? 10.624 -16.368 -10.294 1.00 82.12 305 VAL A C 1
ATOM 2353 O O . VAL A 1 305 ? 9.985 -17.225 -10.900 1.00 82.12 305 VAL A O 1
ATOM 2356 N N . GLY A 1 306 ? 11.535 -16.689 -9.375 1.00 83.06 306 GLY A N 1
ATOM 2357 C CA . GLY A 1 306 ? 11.724 -18.062 -8.908 1.00 83.06 306 GLY A CA 1
ATOM 2358 C C . GLY A 1 306 ? 10.510 -18.551 -8.116 1.00 83.06 306 GLY A C 1
ATOM 2359 O O . GLY A 1 306 ? 9.888 -17.786 -7.379 1.00 83.06 306 GLY A O 1
ATOM 2360 N N . ILE A 1 307 ? 10.170 -19.839 -8.219 1.00 85.44 307 ILE A N 1
ATOM 2361 C CA . ILE A 1 307 ? 9.072 -20.424 -7.424 1.00 85.44 307 ILE A CA 1
ATOM 2362 C C . ILE A 1 307 ? 9.380 -20.263 -5.933 1.00 85.44 307 ILE A C 1
ATOM 2364 O O . ILE A 1 307 ? 8.513 -19.916 -5.132 1.00 85.44 307 ILE A O 1
ATOM 2368 N N . GLU A 1 308 ? 10.641 -20.457 -5.565 1.00 87.31 308 GLU A N 1
ATOM 2369 C CA . GLU A 1 308 ? 11.113 -20.312 -4.202 1.00 87.31 308 GLU A CA 1
ATOM 2370 C C . GLU A 1 308 ? 11.037 -18.856 -3.706 1.00 87.31 308 GLU A C 1
ATOM 2372 O O . GLU A 1 308 ? 10.579 -18.626 -2.586 1.00 87.31 308 GLU A O 1
ATOM 2377 N N . THR A 1 309 ? 11.366 -17.859 -4.541 1.00 85.50 309 THR A N 1
ATOM 2378 C CA . THR A 1 309 ? 11.266 -16.442 -4.150 1.00 85.50 309 THR A CA 1
ATOM 2379 C C . THR A 1 309 ? 9.810 -15.994 -4.057 1.00 85.50 309 THR A C 1
ATOM 2381 O O . THR A 1 309 ? 9.465 -15.259 -3.133 1.00 85.50 309 THR A O 1
ATOM 2384 N N . ALA A 1 310 ? 8.925 -16.497 -4.927 1.00 89.00 310 ALA A N 1
ATOM 2385 C CA . ALA A 1 310 ? 7.486 -16.251 -4.847 1.00 89.00 310 ALA A CA 1
ATOM 2386 C C . ALA A 1 310 ? 6.878 -16.781 -3.534 1.00 89.00 310 ALA A C 1
ATOM 2388 O O . ALA A 1 310 ? 6.108 -16.074 -2.877 1.00 89.00 310 ALA A O 1
ATOM 2389 N N . LEU A 1 311 ? 7.249 -17.998 -3.117 1.00 90.38 311 LEU A N 1
ATOM 2390 C CA . LEU A 1 311 ? 6.787 -18.595 -1.858 1.00 90.38 311 LEU A CA 1
ATOM 2391 C C . LEU A 1 311 ? 7.348 -17.862 -0.631 1.00 90.38 311 LEU A C 1
ATOM 2393 O O . LEU A 1 311 ? 6.594 -17.554 0.297 1.00 90.38 311 LEU A O 1
ATOM 2397 N N . CYS A 1 312 ? 8.643 -17.531 -0.636 1.00 91.56 312 CYS A N 1
ATOM 2398 C CA . CYS A 1 312 ? 9.267 -16.738 0.424 1.00 91.56 312 CYS A CA 1
ATOM 2399 C C . CYS A 1 312 ? 8.614 -15.360 0.554 1.00 91.56 312 CYS A C 1
ATOM 2401 O O . CYS A 1 312 ? 8.263 -14.949 1.662 1.00 91.56 312 CYS A O 1
ATOM 2403 N N . LEU A 1 313 ? 8.375 -14.672 -0.564 1.00 92.12 313 LEU A N 1
ATOM 2404 C CA . LEU A 1 313 ? 7.713 -13.375 -0.562 1.00 92.12 313 LEU A CA 1
ATOM 2405 C C . LEU A 1 313 ? 6.280 -13.493 -0.025 1.00 92.12 313 LEU A C 1
ATOM 2407 O O . LEU A 1 313 ? 5.899 -12.712 0.841 1.00 92.12 313 LEU A O 1
ATOM 2411 N N . ALA A 1 314 ? 5.501 -14.504 -0.422 1.00 91.69 314 ALA A N 1
ATOM 2412 C CA . ALA A 1 314 ? 4.161 -14.728 0.131 1.00 91.69 314 ALA A CA 1
ATOM 2413 C C . ALA A 1 314 ? 4.168 -14.917 1.666 1.00 91.69 314 ALA A C 1
ATOM 2415 O O . ALA A 1 314 ? 3.310 -14.367 2.373 1.00 91.69 314 ALA A O 1
ATOM 2416 N N . ALA A 1 315 ? 5.156 -15.645 2.197 1.00 92.81 315 ALA A N 1
ATOM 2417 C CA . ALA A 1 315 ? 5.344 -15.803 3.638 1.00 92.81 315 ALA A CA 1
ATOM 2418 C C . ALA A 1 315 ? 5.708 -14.469 4.318 1.00 92.81 315 ALA A C 1
ATOM 2420 O O . ALA A 1 315 ? 5.084 -14.101 5.319 1.00 92.81 315 ALA A O 1
ATOM 2421 N N . LEU A 1 316 ? 6.643 -13.705 3.746 1.00 94.44 316 LEU A N 1
ATOM 2422 C CA . LEU A 1 316 ? 7.055 -12.391 4.250 1.00 94.44 316 LEU A CA 1
ATOM 2423 C C . LEU A 1 316 ? 5.888 -11.396 4.275 1.00 94.44 316 LEU A C 1
ATOM 2425 O O . LEU A 1 316 ? 5.611 -10.809 5.320 1.00 94.44 316 LEU A O 1
ATOM 2429 N N . LEU A 1 317 ? 5.128 -11.272 3.179 1.00 93.00 317 LEU A N 1
ATOM 2430 C CA . LEU A 1 317 ? 3.952 -10.393 3.098 1.00 93.00 317 LEU A CA 1
ATOM 2431 C C . LEU A 1 317 ? 2.916 -10.726 4.179 1.00 93.00 317 LEU A C 1
ATOM 2433 O O . LEU A 1 317 ? 2.304 -9.827 4.769 1.00 93.00 317 LEU A O 1
ATOM 2437 N N . THR A 1 318 ? 2.743 -12.016 4.475 1.00 92.12 318 THR A N 1
ATOM 2438 C CA . THR A 1 318 ? 1.846 -12.485 5.535 1.00 92.12 318 THR A CA 1
ATOM 2439 C C . THR A 1 318 ? 2.339 -12.046 6.912 1.00 92.12 318 THR A C 1
ATOM 2441 O O . THR A 1 318 ? 1.557 -11.498 7.694 1.00 92.12 318 THR A O 1
ATOM 2444 N N . VAL A 1 319 ? 3.628 -12.227 7.212 1.00 94.25 319 VAL A N 1
ATOM 2445 C CA . VAL A 1 319 ? 4.201 -11.849 8.513 1.00 94.25 319 VAL A CA 1
ATOM 2446 C C . VAL A 1 319 ? 4.254 -10.328 8.691 1.00 94.25 319 VAL A C 1
ATOM 2448 O O . VAL A 1 319 ? 3.876 -9.837 9.756 1.00 94.25 319 VAL A O 1
ATOM 2451 N N . TYR A 1 320 ? 4.612 -9.560 7.659 1.00 94.69 320 TYR A N 1
ATOM 2452 C CA . TYR A 1 320 ? 4.564 -8.094 7.704 1.00 94.69 320 TYR A CA 1
ATOM 2453 C C . TYR A 1 320 ? 3.150 -7.585 7.998 1.00 94.69 320 TYR A C 1
ATOM 2455 O O . TYR A 1 320 ? 2.952 -6.724 8.858 1.00 94.69 320 TYR A O 1
ATOM 2463 N N . THR A 1 321 ? 2.142 -8.169 7.343 1.00 93.25 321 THR A N 1
ATOM 2464 C CA . THR A 1 321 ? 0.736 -7.813 7.577 1.00 93.25 321 THR A CA 1
ATOM 2465 C C . THR A 1 321 ? 0.264 -8.232 8.969 1.00 93.25 321 THR A C 1
ATOM 2467 O O . THR A 1 321 ? -0.511 -7.515 9.605 1.00 93.25 321 THR A O 1
ATOM 2470 N N . ALA A 1 322 ? 0.741 -9.366 9.488 1.00 93.38 322 ALA A N 1
ATOM 2471 C CA . ALA A 1 322 ? 0.469 -9.775 10.862 1.00 93.38 322 ALA A CA 1
ATOM 2472 C C . ALA A 1 322 ? 1.058 -8.775 11.872 1.00 93.38 322 ALA A C 1
ATOM 2474 O O . ALA A 1 322 ? 0.363 -8.379 12.810 1.00 93.38 322 ALA A O 1
ATOM 2475 N N . GLY A 1 323 ? 2.288 -8.299 11.652 1.00 94.12 323 GLY A N 1
ATOM 2476 C CA . GLY A 1 323 ? 2.909 -7.257 12.474 1.00 94.12 323 GLY A CA 1
ATOM 2477 C C . GLY A 1 323 ? 2.150 -5.936 12.438 1.00 94.12 323 GLY A C 1
ATOM 2478 O O . GLY A 1 323 ? 1.846 -5.376 13.494 1.00 94.12 323 GLY A O 1
ATOM 2479 N N . ALA A 1 324 ? 1.740 -5.498 11.247 1.00 93.75 324 ALA A N 1
ATOM 2480 C CA . ALA A 1 324 ? 0.875 -4.335 11.070 1.00 93.75 324 ALA A CA 1
ATOM 2481 C C . ALA A 1 324 ? -0.450 -4.474 11.847 1.00 93.75 324 ALA A C 1
ATOM 2483 O O . ALA A 1 324 ? -0.858 -3.561 12.569 1.00 93.75 324 ALA A O 1
ATOM 2484 N N . CYS A 1 325 ? -1.096 -5.643 11.779 1.00 93.06 325 CYS A N 1
ATOM 2485 C CA . CYS A 1 325 ? -2.312 -5.928 12.540 1.00 93.06 325 CYS A CA 1
ATOM 2486 C C . CYS A 1 325 ? -2.084 -5.868 14.060 1.00 93.06 325 CYS A C 1
ATOM 2488 O O . CYS A 1 325 ? -2.891 -5.266 14.767 1.00 93.06 325 CYS A O 1
ATOM 2490 N N . VAL A 1 326 ? -1.006 -6.465 14.581 1.00 94.56 326 VAL A N 1
ATOM 2491 C CA . VAL A 1 326 ? -0.703 -6.455 16.026 1.00 94.56 326 VAL A CA 1
ATOM 2492 C C . VAL A 1 326 ? -0.441 -5.032 16.524 1.00 94.56 326 VAL A C 1
ATOM 2494 O O . VAL A 1 326 ? -0.987 -4.639 17.558 1.00 94.56 326 VAL A O 1
ATOM 2497 N N . LEU A 1 327 ? 0.324 -4.236 15.773 1.00 93.88 327 LEU A N 1
ATOM 2498 C CA . LEU A 1 327 ? 0.551 -2.822 16.082 1.00 93.88 327 LEU A CA 1
ATOM 2499 C C . LEU A 1 327 ? -0.755 -2.017 16.049 1.00 93.88 327 LEU A C 1
ATOM 2501 O O . LEU A 1 327 ? -1.035 -1.269 16.987 1.00 93.88 327 LEU A O 1
ATOM 2505 N N . GLY A 1 328 ? -1.595 -2.226 15.032 1.00 92.44 328 GLY A N 1
ATOM 2506 C CA . GLY A 1 328 ? -2.905 -1.580 14.933 1.00 92.44 328 GLY A CA 1
ATOM 2507 C C . GLY A 1 328 ? -3.828 -1.924 16.106 1.00 92.44 328 GLY A C 1
ATOM 2508 O O . GLY A 1 328 ? -4.474 -1.043 16.670 1.00 92.44 328 GLY A O 1
ATOM 2509 N N . VAL A 1 329 ? -3.854 -3.187 16.546 1.00 92.75 329 VAL A N 1
ATOM 2510 C CA . VAL A 1 329 ? -4.627 -3.607 17.729 1.00 92.75 329 VAL A CA 1
ATOM 2511 C C . VAL A 1 329 ? -4.069 -2.981 19.012 1.00 92.75 329 VAL A C 1
ATOM 2513 O O . VAL A 1 329 ? -4.846 -2.522 19.851 1.00 92.75 329 VAL A O 1
ATOM 2516 N N . ARG A 1 330 ? -2.740 -2.903 19.162 1.00 94.19 330 ARG A N 1
ATOM 2517 C CA . ARG A 1 330 ? -2.094 -2.248 20.311 1.00 94.19 330 ARG A CA 1
ATOM 2518 C C . ARG A 1 330 ? -2.507 -0.783 20.432 1.00 94.19 330 ARG A C 1
ATOM 2520 O O . ARG A 1 330 ? -2.880 -0.343 21.516 1.00 94.19 330 ARG A O 1
ATOM 2527 N N . ILE A 1 331 ? -2.477 -0.046 19.326 1.00 92.06 331 ILE A N 1
ATOM 2528 C CA . ILE A 1 331 ? -2.880 1.365 19.294 1.00 92.06 331 ILE A CA 1
ATOM 2529 C C . ILE A 1 331 ? -4.400 1.501 19.496 1.00 92.06 331 ILE A C 1
ATOM 2531 O O . ILE A 1 331 ? -4.860 2.409 20.186 1.00 92.06 331 ILE A O 1
ATOM 2535 N N . SER A 1 332 ? -5.200 0.558 18.989 1.00 91.19 332 SER A N 1
ATOM 2536 C CA . SER A 1 332 ? -6.650 0.504 19.244 1.00 91.19 332 SER A CA 1
ATOM 2537 C C . SER A 1 332 ? -6.990 0.327 20.736 1.00 91.19 332 SER A C 1
ATOM 2539 O O . SER A 1 332 ? -7.973 0.880 21.241 1.00 91.19 332 SER A O 1
ATOM 2541 N N . LEU A 1 333 ? -6.164 -0.411 21.487 1.00 90.25 333 LEU A N 1
ATOM 2542 C CA . LEU A 1 333 ? -6.336 -0.584 22.933 1.00 90.25 333 LEU A CA 1
ATOM 2543 C C . LEU A 1 333 ? -6.046 0.682 23.735 1.00 90.25 333 LEU A C 1
ATOM 2545 O O . LEU A 1 333 ? -6.724 0.910 24.736 1.00 90.25 333 LEU A O 1
ATOM 2549 N N . SER A 1 334 ? -5.097 1.513 23.311 1.00 88.31 334 SER A N 1
ATOM 2550 C CA . SER A 1 334 ? -4.777 2.765 24.005 1.00 88.31 334 SER A CA 1
ATOM 2551 C C . SER A 1 334 ? -5.652 3.944 23.572 1.00 88.31 334 SER A C 1
ATOM 2553 O O . SER A 1 334 ? -5.786 4.912 24.316 1.00 88.31 334 SER A O 1
ATOM 2555 N N . ALA A 1 335 ? -6.276 3.880 22.396 1.00 89.44 335 ALA A N 1
ATOM 2556 C CA . ALA A 1 335 ? -7.121 4.954 21.892 1.00 89.44 335 ALA A CA 1
ATOM 2557 C C . ALA A 1 335 ? -8.540 4.947 22.499 1.00 89.44 335 ALA A C 1
ATOM 2559 O O . ALA A 1 335 ? -9.161 3.890 22.674 1.00 89.44 335 ALA A O 1
ATOM 2560 N N . LYS A 1 336 ? -9.068 6.154 22.762 1.00 84.62 336 LYS A N 1
ATOM 2561 C CA . LYS A 1 336 ? -10.458 6.395 23.204 1.00 84.62 336 LYS A CA 1
ATOM 2562 C C . LYS A 1 336 ? -11.441 6.469 22.032 1.00 84.62 336 LYS A C 1
ATOM 2564 O O . LYS A 1 336 ? -12.534 5.923 22.106 1.00 84.62 336 LYS A O 1
ATOM 2569 N N . ARG A 1 337 ? -11.044 7.142 20.947 1.00 84.69 337 ARG A N 1
ATOM 2570 C CA . ARG A 1 337 ? -11.869 7.372 19.749 1.00 84.69 337 ARG A CA 1
ATOM 2571 C C . ARG A 1 337 ? -11.346 6.573 18.559 1.00 84.69 337 ARG A C 1
ATOM 2573 O O . ARG A 1 337 ? -10.135 6.455 18.368 1.00 84.69 337 ARG A O 1
ATOM 2580 N N . ASN A 1 338 ? -12.262 6.105 17.716 1.00 84.12 338 ASN A N 1
ATOM 2581 C CA . ASN A 1 338 ? -11.985 5.406 16.463 1.00 84.12 338 ASN A CA 1
ATOM 2582 C C . ASN A 1 338 ? -11.053 6.218 15.556 1.00 84.12 338 ASN A C 1
ATOM 2584 O O . ASN A 1 338 ? -10.078 5.675 15.047 1.00 84.12 338 ASN A O 1
ATOM 2588 N N . VAL A 1 339 ? -11.312 7.520 15.394 1.00 83.25 339 VAL A N 1
ATOM 2589 C CA . VAL A 1 339 ? -10.519 8.394 14.511 1.00 83.25 339 VAL A CA 1
ATOM 2590 C C . VAL A 1 339 ? -9.061 8.472 14.972 1.00 83.25 339 VAL A C 1
ATOM 2592 O O . VAL A 1 339 ? -8.157 8.236 14.176 1.00 83.25 339 VAL A O 1
ATOM 2595 N N . THR A 1 340 ? -8.823 8.705 16.267 1.00 86.56 340 THR A N 1
ATOM 2596 C CA . THR A 1 340 ? -7.469 8.758 16.844 1.00 86.56 340 THR A CA 1
ATOM 2597 C C . THR A 1 340 ? -6.738 7.423 16.701 1.00 86.56 340 THR A C 1
ATOM 2599 O O . THR A 1 340 ? -5.558 7.402 16.365 1.00 86.56 340 THR A O 1
ATOM 2602 N N . ALA A 1 341 ? -7.436 6.299 16.904 1.00 88.88 341 ALA A N 1
ATOM 2603 C CA . ALA A 1 341 ? -6.853 4.971 16.721 1.00 88.88 341 ALA A CA 1
ATOM 2604 C C . ALA A 1 341 ? -6.388 4.745 15.280 1.00 88.88 341 ALA A C 1
ATOM 2606 O O . ALA A 1 341 ? -5.278 4.265 15.056 1.00 88.88 341 ALA A O 1
ATOM 2607 N N . VAL A 1 342 ? -7.235 5.100 14.311 1.00 86.50 342 VAL A N 1
ATOM 2608 C CA . VAL A 1 342 ? -6.952 4.946 12.881 1.00 86.50 342 VAL A CA 1
ATOM 2609 C C . VAL A 1 342 ? -5.787 5.837 12.465 1.00 86.50 342 VAL A C 1
ATOM 2611 O O . VAL A 1 342 ? -4.832 5.329 11.885 1.00 86.50 342 VAL A O 1
ATOM 2614 N N . MET A 1 343 ? -5.820 7.127 12.816 1.00 87.75 343 MET A N 1
ATOM 2615 C CA . MET A 1 343 ? -4.751 8.072 12.473 1.00 87.75 343 MET A CA 1
ATOM 2616 C C . MET A 1 343 ? -3.400 7.634 13.046 1.00 87.75 343 MET A C 1
ATOM 2618 O O . MET A 1 343 ? -2.431 7.541 12.299 1.00 87.75 343 MET A O 1
ATOM 2622 N N . ASN A 1 344 ? -3.342 7.276 14.333 1.00 91.19 344 ASN A N 1
ATOM 2623 C CA . ASN A 1 344 ? -2.089 6.865 14.970 1.00 91.19 344 ASN A CA 1
ATOM 2624 C C . ASN A 1 344 ? -1.574 5.522 14.437 1.00 91.19 344 ASN A C 1
ATOM 2626 O O . ASN A 1 344 ? -0.368 5.346 14.292 1.00 91.19 344 ASN A O 1
ATOM 2630 N N . SER A 1 345 ? -2.464 4.573 14.124 1.00 92.00 345 SER A N 1
ATOM 2631 C CA . SER A 1 345 ? -2.050 3.264 13.598 1.00 92.00 345 SER A CA 1
ATOM 2632 C C . SER A 1 345 ? -1.512 3.369 12.178 1.00 92.00 345 SER A C 1
ATOM 2634 O O . SER A 1 345 ? -0.451 2.830 11.880 1.00 92.00 345 SER A O 1
ATOM 2636 N N . ILE A 1 346 ? -2.230 4.075 11.303 1.00 89.50 346 ILE A N 1
ATOM 2637 C CA . ILE A 1 346 ? -1.842 4.224 9.899 1.00 89.50 346 ILE A CA 1
ATOM 2638 C C . ILE A 1 346 ? -0.626 5.132 9.781 1.00 89.50 346 ILE A C 1
ATOM 2640 O O . ILE A 1 346 ? 0.329 4.755 9.113 1.00 89.50 346 ILE A O 1
ATOM 2644 N N . GLY A 1 347 ? -0.619 6.273 10.477 1.00 88.88 347 GLY A N 1
ATOM 2645 C CA . GLY A 1 347 ? 0.544 7.157 10.534 1.00 88.88 347 GLY A CA 1
ATOM 2646 C C . GLY A 1 347 ? 1.772 6.436 11.087 1.00 88.88 347 GLY A C 1
ATOM 2647 O O . GLY A 1 347 ? 2.840 6.509 10.490 1.00 88.88 347 GLY A O 1
ATOM 2648 N N . GLY A 1 348 ? 1.605 5.653 12.159 1.00 91.56 348 GLY A N 1
ATOM 2649 C CA . GLY A 1 348 ? 2.677 4.839 12.727 1.00 91.56 348 GLY A CA 1
ATOM 2650 C C . GLY A 1 348 ? 3.217 3.789 11.755 1.00 91.56 348 GLY A C 1
ATOM 2651 O O . GLY A 1 348 ? 4.427 3.617 11.668 1.00 91.56 348 GLY A O 1
ATOM 2652 N N . ILE A 1 349 ? 2.355 3.118 10.987 1.00 93.06 349 ILE A N 1
ATOM 2653 C CA . ILE A 1 349 ? 2.791 2.108 10.012 1.00 93.06 349 ILE A CA 1
ATOM 2654 C C . ILE A 1 349 ? 3.417 2.731 8.772 1.00 93.06 349 ILE A C 1
ATOM 2656 O O . ILE A 1 349 ? 4.433 2.218 8.316 1.00 93.06 349 ILE A O 1
ATOM 2660 N N . ILE A 1 350 ? 2.878 3.835 8.253 1.00 90.69 350 ILE A N 1
ATOM 2661 C CA . ILE A 1 350 ? 3.489 4.572 7.139 1.00 90.69 350 ILE A CA 1
ATOM 2662 C C . ILE A 1 350 ? 4.868 5.087 7.549 1.00 90.69 350 ILE A C 1
ATOM 2664 O O . ILE A 1 350 ? 5.823 4.900 6.807 1.00 90.69 350 ILE A O 1
ATOM 2668 N N . LEU A 1 351 ? 4.995 5.676 8.740 1.00 91.94 351 LEU A N 1
ATOM 2669 C CA . LEU A 1 351 ? 6.274 6.179 9.233 1.00 91.94 351 LEU A CA 1
ATOM 2670 C C . LEU A 1 351 ? 7.270 5.040 9.466 1.00 91.94 351 LEU A C 1
ATOM 2672 O O . LEU A 1 351 ? 8.393 5.110 8.982 1.00 91.94 351 LEU A O 1
ATOM 2676 N N . LEU A 1 352 ? 6.855 3.967 10.146 1.00 92.19 352 LEU A N 1
ATOM 2677 C CA . LEU A 1 352 ? 7.715 2.815 10.402 1.00 92.19 352 LEU A CA 1
ATOM 2678 C C . LEU A 1 352 ? 8.151 2.163 9.085 1.00 92.19 352 LEU A C 1
ATOM 2680 O O . LEU A 1 352 ? 9.331 2.121 8.768 1.00 92.19 352 LEU A O 1
ATOM 2684 N N . THR A 1 353 ? 7.211 1.688 8.272 1.00 91.50 353 THR A N 1
ATOM 2685 C CA . THR A 1 353 ? 7.561 0.991 7.026 1.00 91.50 353 THR A CA 1
ATOM 2686 C C . THR A 1 353 ? 8.242 1.911 6.017 1.00 91.50 353 THR A C 1
ATOM 2688 O O . THR A 1 353 ? 9.153 1.456 5.333 1.00 91.50 353 THR A O 1
ATOM 2691 N N . GLY A 1 354 ? 7.870 3.191 5.954 1.00 89.31 354 GLY A N 1
ATOM 2692 C CA . GLY A 1 354 ? 8.468 4.183 5.064 1.00 89.31 354 GLY A CA 1
ATOM 2693 C C . GLY A 1 354 ? 9.913 4.512 5.424 1.00 89.31 354 GLY A C 1
ATOM 2694 O O . GLY A 1 354 ? 10.780 4.390 4.565 1.00 89.31 354 GLY A O 1
ATOM 2695 N N . VAL A 1 355 ? 10.200 4.853 6.687 1.00 91.69 355 VAL A N 1
ATOM 2696 C CA . VAL A 1 355 ? 11.571 5.166 7.138 1.00 91.69 355 VAL A CA 1
ATOM 2697 C C . VAL A 1 355 ? 12.473 3.944 7.006 1.00 91.69 355 VAL A C 1
ATOM 2699 O O . VAL A 1 355 ? 13.554 4.040 6.429 1.00 91.69 355 VAL A O 1
ATOM 2702 N N . PHE A 1 356 ? 12.017 2.778 7.477 1.00 91.50 356 PHE A N 1
ATOM 2703 C CA . PHE A 1 356 ? 12.803 1.550 7.362 1.00 91.50 356 PHE A CA 1
ATOM 2704 C C . PHE A 1 356 ? 13.046 1.166 5.903 1.00 91.50 356 PHE A C 1
ATOM 2706 O O . PHE A 1 356 ? 14.155 0.766 5.573 1.00 91.50 356 PHE A O 1
ATOM 2713 N N . SER A 1 357 ? 12.059 1.328 5.018 1.00 91.56 357 SER A N 1
ATOM 2714 C CA . SER A 1 357 ? 12.260 1.008 3.601 1.00 91.56 357 SER A CA 1
ATOM 2715 C C . SER A 1 357 ? 13.148 2.023 2.896 1.00 91.56 357 SER A C 1
ATOM 2717 O O . SER A 1 357 ? 13.943 1.618 2.065 1.00 91.56 357 SER A O 1
ATOM 2719 N N . MET A 1 358 ? 13.079 3.312 3.241 1.00 91.62 358 MET A N 1
ATOM 2720 C CA . MET A 1 358 ? 13.985 4.327 2.692 1.00 91.62 358 MET A CA 1
ATOM 2721 C C . MET A 1 358 ? 15.446 4.015 3.036 1.00 91.62 358 MET A C 1
ATOM 2723 O O . MET A 1 358 ? 16.303 4.053 2.156 1.00 91.62 358 MET A O 1
ATOM 2727 N N . LEU A 1 359 ? 15.716 3.642 4.291 1.00 92.75 359 LEU A N 1
ATOM 2728 C CA . LEU A 1 359 ? 17.036 3.158 4.701 1.00 92.75 359 LEU A CA 1
ATOM 2729 C C . LEU A 1 359 ? 17.393 1.852 3.983 1.00 92.75 359 LEU A C 1
ATOM 2731 O O . LEU A 1 359 ? 18.504 1.714 3.487 1.00 92.75 359 LEU A O 1
ATOM 2735 N N . GLY A 1 360 ? 16.446 0.918 3.880 1.00 91.62 360 GLY A N 1
ATOM 2736 C CA . GLY A 1 360 ? 16.632 -0.348 3.177 1.00 91.62 360 GLY A CA 1
ATOM 2737 C C . GLY A 1 360 ? 17.047 -0.166 1.718 1.00 91.62 360 GLY A C 1
ATOM 2738 O O . GLY A 1 360 ? 18.007 -0.795 1.293 1.00 91.62 360 GLY A O 1
ATOM 2739 N N . PHE A 1 361 ? 16.368 0.709 0.971 1.00 92.31 361 PHE A N 1
ATOM 2740 C CA . PHE A 1 361 ? 16.715 1.023 -0.418 1.00 92.31 361 PHE A CA 1
ATOM 2741 C C . PHE A 1 361 ? 18.148 1.547 -0.517 1.00 92.31 361 PHE A C 1
ATOM 2743 O O . PHE A 1 361 ? 18.941 0.995 -1.270 1.00 92.31 361 PHE A O 1
ATOM 2750 N N . ALA A 1 362 ? 18.518 2.517 0.325 1.00 91.25 362 ALA A N 1
ATOM 2751 C CA . ALA A 1 362 ? 19.877 3.053 0.345 1.00 91.25 362 ALA A CA 1
ATOM 2752 C C . ALA A 1 362 ? 20.940 1.983 0.660 1.00 91.25 362 ALA A C 1
ATOM 2754 O O . ALA A 1 362 ? 21.988 1.957 0.024 1.00 91.25 362 ALA A O 1
ATOM 2755 N N . PHE A 1 363 ? 20.676 1.082 1.614 1.00 91.19 363 PHE A N 1
ATOM 2756 C CA . PHE A 1 363 ? 21.607 0.007 1.977 1.00 91.19 363 PHE A CA 1
ATOM 2757 C C . PHE A 1 363 ? 21.753 -1.058 0.884 1.00 91.19 363 PHE A C 1
ATOM 2759 O O . PHE A 1 363 ? 22.864 -1.524 0.628 1.00 91.19 363 PHE A O 1
ATOM 2766 N N . VAL A 1 364 ? 20.645 -1.456 0.254 1.00 91.56 364 VAL A N 1
ATOM 2767 C CA . VAL A 1 364 ? 20.643 -2.456 -0.822 1.00 91.56 364 VAL A CA 1
ATOM 2768 C C . VAL A 1 364 ? 21.365 -1.901 -2.049 1.00 91.56 364 VAL A C 1
ATOM 2770 O O . VAL A 1 364 ? 22.275 -2.558 -2.554 1.00 91.56 364 VAL A O 1
ATOM 2773 N N . ASP A 1 365 ? 21.038 -0.672 -2.456 1.00 88.25 365 ASP A N 1
ATOM 2774 C CA . ASP A 1 365 ? 21.662 -0.011 -3.606 1.00 88.25 365 ASP A CA 1
ATOM 2775 C C . ASP A 1 365 ? 23.159 0.263 -3.376 1.00 88.25 365 ASP A C 1
ATOM 2777 O O . ASP A 1 365 ? 23.953 0.139 -4.304 1.00 88.25 365 ASP A O 1
ATOM 2781 N N . ALA A 1 366 ? 23.572 0.583 -2.143 1.00 88.94 366 ALA A N 1
ATOM 2782 C CA . ALA A 1 366 ? 24.984 0.789 -1.808 1.00 88.94 366 ALA A CA 1
ATOM 2783 C C . ALA A 1 366 ? 25.805 -0.510 -1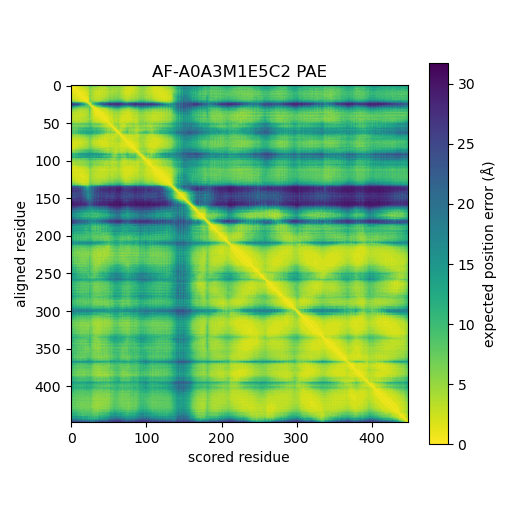.775 1.00 88.94 366 ALA A C 1
ATOM 2785 O O . ALA A 1 366 ? 27.009 -0.477 -2.015 1.00 88.94 366 ALA A O 1
ATOM 2786 N N . SER A 1 367 ? 25.176 -1.642 -1.444 1.00 87.50 367 SER A N 1
ATOM 2787 C CA . SER A 1 367 ? 25.872 -2.928 -1.331 1.00 87.50 367 SER A CA 1
ATOM 2788 C C . SER A 1 367 ? 26.142 -3.561 -2.698 1.00 87.50 367 SER A C 1
ATOM 2790 O O . SER A 1 367 ? 27.232 -4.080 -2.920 1.00 87.50 367 SER A O 1
ATOM 2792 N N . GLY A 1 368 ? 25.152 -3.519 -3.599 1.00 80.75 368 GLY A N 1
ATOM 2793 C CA . GLY A 1 368 ? 25.207 -4.156 -4.918 1.00 80.75 368 GLY A CA 1
ATOM 2794 C C . GLY A 1 368 ? 25.343 -5.690 -4.894 1.00 80.75 368 GLY A C 1
ATOM 2795 O O . GLY A 1 368 ? 25.648 -6.314 -3.873 1.00 80.75 368 GLY A O 1
ATOM 2796 N N . GLY A 1 369 ? 25.076 -6.325 -6.037 1.00 85.38 369 GLY A N 1
ATOM 2797 C CA . GLY A 1 369 ? 25.385 -7.740 -6.279 1.00 85.38 369 GLY A CA 1
ATOM 2798 C C . GLY A 1 369 ? 24.670 -8.734 -5.354 1.00 85.38 369 GLY A C 1
ATOM 2799 O O . GLY A 1 369 ? 23.546 -8.516 -4.910 1.00 85.38 369 GLY A O 1
ATOM 2800 N N . GLU A 1 370 ? 25.312 -9.859 -5.043 1.00 87.62 370 GLU A N 1
ATOM 2801 C CA . GLU A 1 370 ? 24.686 -10.970 -4.304 1.00 87.62 370 GLU A CA 1
ATOM 2802 C C . GLU A 1 370 ? 24.332 -10.622 -2.851 1.00 87.62 370 GLU A C 1
ATOM 2804 O O . GLU A 1 370 ? 23.288 -11.033 -2.339 1.00 87.62 370 GLU A O 1
ATOM 2809 N N . PHE A 1 371 ? 25.171 -9.826 -2.180 1.00 89.50 371 PHE A N 1
ATOM 2810 C CA . PHE A 1 371 ? 24.925 -9.421 -0.794 1.00 89.50 371 PHE A CA 1
ATOM 2811 C C . PHE A 1 371 ? 23.689 -8.520 -0.676 1.00 89.50 371 PHE A C 1
ATOM 2813 O O . PHE A 1 371 ? 22.925 -8.610 0.286 1.00 89.50 371 PHE A O 1
ATOM 2820 N N . SER A 1 372 ? 23.423 -7.705 -1.697 1.00 89.88 372 SER A N 1
ATOM 2821 C CA . SER A 1 372 ? 22.207 -6.895 -1.757 1.00 89.88 372 SER A CA 1
ATOM 2822 C C . SER A 1 372 ? 20.932 -7.757 -1.850 1.00 89.88 372 SER A C 1
ATOM 2824 O O . SER A 1 372 ? 19.920 -7.430 -1.223 1.00 89.88 372 SER A O 1
ATOM 2826 N N . ALA A 1 373 ? 20.998 -8.923 -2.510 1.00 90.69 373 ALA A N 1
ATOM 2827 C CA . ALA A 1 373 ? 19.897 -9.887 -2.567 1.00 90.69 373 ALA A CA 1
ATOM 2828 C C . ALA A 1 373 ? 19.603 -10.505 -1.190 1.00 90.69 373 ALA A C 1
ATOM 2830 O O . ALA A 1 373 ? 18.441 -10.719 -0.842 1.00 90.69 373 ALA A O 1
ATOM 2831 N N . PHE A 1 374 ? 20.640 -10.724 -0.372 1.00 93.81 374 PHE A N 1
ATOM 2832 C CA . PHE A 1 374 ? 20.495 -11.142 1.024 1.00 93.81 374 PHE A CA 1
ATOM 2833 C C . PHE A 1 374 ? 19.847 -10.061 1.901 1.00 93.81 374 PHE A C 1
ATOM 2835 O O . PHE A 1 374 ? 19.036 -10.383 2.769 1.00 93.81 374 PHE A O 1
ATOM 2842 N N . LEU A 1 375 ? 20.169 -8.782 1.681 1.00 93.81 375 LEU A N 1
ATOM 2843 C CA . LEU A 1 375 ? 19.630 -7.665 2.466 1.00 93.81 375 LEU A CA 1
ATOM 2844 C C . LEU A 1 375 ? 18.206 -7.250 2.064 1.00 93.81 375 LEU A C 1
ATOM 2846 O O . LEU A 1 375 ? 17.453 -6.734 2.896 1.00 93.81 375 LEU A O 1
ATOM 2850 N N . ALA A 1 376 ? 17.803 -7.494 0.817 1.00 92.62 376 AL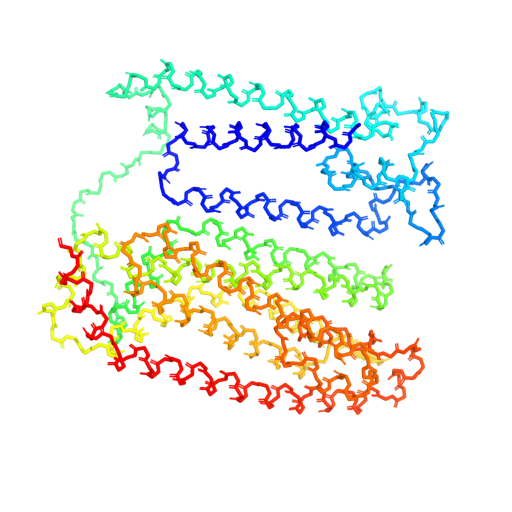A A N 1
ATOM 2851 C CA . ALA A 1 376 ? 16.494 -7.107 0.295 1.00 92.62 376 ALA A CA 1
ATOM 2852 C C . ALA A 1 376 ? 15.287 -7.498 1.186 1.00 92.62 376 ALA A C 1
ATOM 2854 O O . ALA A 1 376 ? 14.405 -6.655 1.369 1.00 92.62 376 ALA A O 1
ATOM 2855 N N . PRO A 1 377 ? 15.208 -8.697 1.797 1.00 94.69 377 PRO A N 1
ATOM 2856 C CA . PRO A 1 377 ? 14.055 -9.136 2.593 1.00 94.69 377 PRO A CA 1
ATOM 2857 C C . PRO A 1 377 ? 13.925 -8.482 3.977 1.00 94.69 377 PRO A C 1
ATOM 2859 O O . PRO A 1 377 ? 12.931 -8.697 4.674 1.00 94.69 377 PRO A O 1
ATOM 2862 N N . PHE A 1 378 ? 14.912 -7.703 4.426 1.00 93.81 378 PHE A N 1
ATOM 2863 C CA . PHE A 1 378 ? 14.889 -7.134 5.776 1.00 93.81 378 PHE A CA 1
ATOM 2864 C C . PHE A 1 378 ? 13.915 -5.966 5.924 1.00 93.81 378 PHE A C 1
ATOM 2866 O O . PHE A 1 378 ? 13.504 -5.667 7.047 1.00 93.81 378 PHE A O 1
ATOM 2873 N N . THR A 1 379 ? 13.476 -5.342 4.826 1.00 94.06 379 THR A N 1
ATOM 2874 C CA . THR A 1 379 ? 12.442 -4.300 4.866 1.00 94.06 379 THR A CA 1
ATOM 2875 C C . THR A 1 379 ? 11.279 -4.620 3.922 1.00 94.06 379 THR A C 1
ATOM 2877 O O . THR A 1 379 ? 11.490 -5.241 2.878 1.00 94.06 379 THR A O 1
ATOM 2880 N N . PRO A 1 380 ? 10.032 -4.227 4.253 1.00 92.56 380 PRO A N 1
ATOM 2881 C CA . PRO A 1 380 ? 8.864 -4.730 3.533 1.00 92.56 380 PRO A CA 1
ATOM 2882 C C . PRO A 1 380 ? 8.804 -4.323 2.058 1.00 92.56 380 PRO A C 1
ATOM 2884 O O . PRO A 1 380 ? 8.424 -5.136 1.219 1.00 92.56 380 PRO A O 1
ATOM 2887 N N . PHE A 1 381 ? 9.167 -3.080 1.721 1.00 93.31 381 PHE A N 1
ATOM 2888 C CA . PHE A 1 381 ? 9.084 -2.604 0.337 1.00 93.31 381 PHE A CA 1
ATOM 2889 C C . PHE A 1 381 ? 10.317 -2.971 -0.495 1.00 93.31 381 PHE A C 1
ATOM 2891 O O . PHE A 1 381 ? 10.164 -3.237 -1.688 1.00 93.31 381 PHE A O 1
ATOM 2898 N N . THR A 1 382 ? 11.503 -3.084 0.115 1.00 93.44 382 THR A N 1
ATOM 2899 C CA . THR A 1 382 ? 12.686 -3.625 -0.580 1.00 93.44 382 THR A CA 1
ATOM 2900 C C . THR A 1 382 ? 12.501 -5.100 -0.912 1.00 93.44 382 THR A C 1
ATOM 2902 O O . THR A 1 382 ? 12.852 -5.518 -2.012 1.00 93.44 382 THR A O 1
ATOM 2905 N N . ALA A 1 383 ? 11.864 -5.867 -0.017 1.00 93.50 383 ALA A N 1
ATOM 2906 C CA . ALA A 1 383 ? 11.547 -7.269 -0.259 1.00 93.50 383 ALA A CA 1
ATOM 2907 C C . ALA A 1 383 ? 10.696 -7.417 -1.525 1.00 93.50 383 ALA A C 1
ATOM 2909 O O . ALA A 1 383 ? 11.015 -8.215 -2.397 1.00 93.50 383 ALA A O 1
ATOM 2910 N N . VAL A 1 384 ? 9.646 -6.603 -1.673 1.00 93.19 384 VAL A N 1
ATOM 2911 C CA . VAL A 1 384 ? 8.793 -6.643 -2.869 1.00 93.19 384 VAL A CA 1
ATOM 2912 C C . VAL A 1 384 ? 9.533 -6.159 -4.118 1.00 93.19 384 VAL A C 1
ATOM 2914 O O . VAL A 1 384 ? 9.364 -6.761 -5.174 1.00 93.19 384 VAL A O 1
ATOM 2917 N N . ARG A 1 385 ? 10.349 -5.097 -4.030 1.00 92.31 385 ARG A N 1
ATOM 2918 C CA . ARG A 1 385 ? 11.069 -4.563 -5.197 1.00 92.31 385 ARG A CA 1
ATOM 2919 C C . ARG A 1 385 ? 12.061 -5.578 -5.761 1.00 92.31 385 ARG A C 1
ATOM 2921 O O . ARG A 1 385 ? 11.982 -5.898 -6.942 1.00 92.31 385 ARG A O 1
ATOM 2928 N N . TYR A 1 386 ? 12.971 -6.061 -4.920 1.00 91.50 386 TYR A N 1
ATOM 2929 C CA . TYR A 1 386 ? 14.153 -6.792 -5.373 1.00 91.50 386 TYR A CA 1
ATOM 2930 C C . TYR A 1 386 ? 13.975 -8.312 -5.382 1.00 91.50 386 TYR A C 1
ATOM 2932 O O . TYR A 1 386 ? 14.672 -8.977 -6.134 1.00 91.50 386 TYR A O 1
ATOM 2940 N N . LEU A 1 387 ? 13.031 -8.892 -4.621 1.00 90.62 387 LEU A N 1
ATOM 2941 C CA . LEU A 1 387 ? 12.728 -10.331 -4.755 1.00 90.62 387 LEU A CA 1
ATOM 2942 C C . LEU A 1 387 ? 11.871 -10.649 -5.985 1.00 90.62 387 LEU A C 1
ATOM 2944 O O . LEU A 1 387 ? 11.851 -11.795 -6.435 1.00 90.62 387 LEU A O 1
ATOM 2948 N N . VAL A 1 388 ? 11.147 -9.653 -6.508 1.00 90.56 388 VAL A N 1
ATOM 2949 C CA . VAL A 1 388 ? 10.419 -9.759 -7.782 1.00 90.56 388 VAL A CA 1
ATOM 2950 C C . VAL A 1 388 ? 11.338 -9.450 -8.965 1.00 90.56 388 VAL A C 1
ATOM 2952 O O . VAL A 1 388 ? 11.167 -10.038 -10.025 1.00 90.56 388 VAL A O 1
ATOM 2955 N N . ASP A 1 389 ? 12.308 -8.551 -8.792 1.00 88.06 389 ASP A N 1
ATOM 2956 C CA . ASP A 1 389 ? 13.255 -8.140 -9.829 1.00 88.06 389 ASP A CA 1
ATOM 2957 C C . ASP A 1 389 ? 14.694 -8.203 -9.297 1.00 88.06 389 ASP A C 1
ATOM 2959 O O . ASP A 1 389 ? 15.285 -7.186 -8.930 1.00 88.06 389 ASP A O 1
ATOM 2963 N N . LEU A 1 390 ? 15.256 -9.419 -9.235 1.00 87.62 390 LEU A N 1
ATOM 2964 C CA . LEU A 1 390 ? 16.649 -9.622 -8.809 1.00 87.62 390 LEU A CA 1
ATOM 2965 C C . LEU A 1 390 ? 17.644 -9.022 -9.812 1.00 87.62 390 LEU A C 1
ATOM 2967 O O . LEU A 1 390 ? 18.762 -8.683 -9.433 1.00 87.62 390 LEU A O 1
ATOM 2971 N N . GLY A 1 391 ? 17.247 -8.878 -11.081 1.00 84.44 391 GLY A N 1
ATOM 2972 C CA . GLY A 1 391 ? 18.100 -8.314 -12.127 1.00 84.44 391 GLY A CA 1
ATOM 2973 C C . GLY A 1 391 ? 18.465 -6.853 -11.862 1.00 84.44 391 GLY A C 1
ATOM 2974 O O . GLY A 1 391 ? 19.551 -6.424 -12.235 1.00 84.44 391 GLY A O 1
ATOM 2975 N N . ALA A 1 392 ? 17.609 -6.111 -11.153 1.00 87.06 392 ALA A N 1
ATOM 2976 C CA . ALA A 1 392 ? 17.869 -4.723 -10.773 1.00 87.06 392 ALA A CA 1
ATOM 2977 C C . ALA A 1 392 ? 19.035 -4.540 -9.781 1.00 87.06 392 ALA A C 1
ATOM 2979 O O . ALA A 1 392 ? 19.471 -3.411 -9.579 1.00 87.06 392 ALA A O 1
ATOM 2980 N N . LEU A 1 393 ? 19.528 -5.616 -9.157 1.00 87.19 393 LEU A N 1
ATOM 2981 C CA . LEU A 1 393 ? 20.640 -5.578 -8.197 1.00 87.19 393 LEU A CA 1
ATOM 2982 C C . LEU A 1 393 ? 22.026 -5.594 -8.858 1.00 87.19 393 LEU A C 1
ATOM 2984 O O . LEU A 1 393 ? 23.039 -5.391 -8.183 1.00 87.19 393 LEU A O 1
ATOM 2988 N N . PHE A 1 394 ? 22.076 -5.857 -10.165 1.00 87.38 394 PHE A N 1
ATOM 2989 C CA . PHE A 1 394 ? 23.309 -5.996 -10.928 1.00 87.38 394 PHE A CA 1
ATOM 2990 C C . PHE A 1 394 ? 23.415 -4.882 -11.977 1.00 87.38 394 PHE A C 1
ATOM 2992 O O . PHE A 1 394 ? 22.411 -4.516 -12.592 1.00 87.38 394 PHE A O 1
ATOM 2999 N N . PRO A 1 395 ? 24.622 -4.346 -12.222 1.00 82.81 395 PRO A N 1
ATOM 3000 C CA . PRO A 1 395 ? 24.818 -3.255 -13.175 1.00 82.81 395 PRO A CA 1
ATOM 3001 C C . PRO A 1 395 ? 24.665 -3.716 -14.631 1.00 82.81 395 PRO A C 1
ATOM 3003 O O . PRO A 1 395 ? 24.302 -2.917 -15.495 1.00 82.81 395 PRO A O 1
ATOM 3006 N N . SER A 1 396 ? 24.917 -4.998 -14.920 1.00 84.00 396 SER A N 1
ATOM 3007 C CA . SER A 1 396 ? 24.793 -5.571 -16.258 1.00 84.00 396 SER A CA 1
ATOM 3008 C C . SER A 1 396 ? 24.010 -6.887 -16.253 1.00 84.00 396 SER A C 1
ATOM 3010 O O . SER A 1 396 ? 24.100 -7.695 -15.328 1.00 84.00 396 SER A O 1
ATOM 3012 N N . ALA A 1 397 ? 23.251 -7.138 -17.328 1.00 81.44 397 ALA A N 1
ATOM 3013 C CA . ALA A 1 397 ? 22.509 -8.391 -17.487 1.00 81.44 397 ALA A CA 1
ATOM 3014 C C . ALA A 1 397 ? 23.444 -9.612 -17.529 1.00 81.44 397 ALA A C 1
ATOM 3016 O O . ALA A 1 397 ? 23.068 -10.685 -17.075 1.00 81.44 397 ALA A O 1
ATOM 3017 N N . LYS A 1 398 ? 24.671 -9.437 -18.039 1.00 83.88 398 LYS A N 1
ATOM 3018 C CA . LYS A 1 398 ? 25.688 -10.491 -18.083 1.00 83.88 398 LYS A CA 1
ATOM 3019 C C . LYS A 1 398 ? 26.126 -10.904 -16.676 1.00 83.88 398 LYS A C 1
ATOM 3021 O O . LYS A 1 398 ? 26.057 -12.082 -16.356 1.00 83.88 398 LYS A O 1
ATOM 3026 N N . GLU A 1 399 ? 26.477 -9.940 -15.825 1.00 83.69 399 GLU A N 1
ATOM 3027 C CA . GLU A 1 399 ? 26.835 -10.218 -14.426 1.00 83.69 399 GLU A CA 1
ATOM 3028 C C . GLU A 1 399 ? 25.682 -10.834 -13.638 1.00 83.69 399 GLU A C 1
ATOM 3030 O O . GLU A 1 399 ? 25.913 -11.680 -12.776 1.00 83.69 399 GLU A O 1
ATOM 3035 N N . PHE A 1 400 ? 24.442 -10.440 -13.944 1.00 84.81 400 PHE A N 1
ATOM 3036 C CA . PHE A 1 400 ? 23.276 -11.107 -13.382 1.00 84.81 400 PHE A CA 1
ATOM 3037 C C . PHE A 1 400 ? 23.232 -12.575 -13.806 1.00 84.81 400 PHE A C 1
ATOM 3039 O O . PHE A 1 400 ? 23.125 -13.428 -12.933 1.00 84.81 400 PHE A O 1
ATOM 3046 N N . TYR A 1 401 ? 23.342 -12.876 -15.108 1.00 83.81 401 TYR A N 1
ATOM 3047 C CA . TYR A 1 401 ? 23.289 -14.249 -15.629 1.00 83.81 401 TYR A CA 1
ATOM 3048 C C . TYR A 1 401 ? 24.369 -15.158 -15.040 1.00 83.81 401 TYR A C 1
ATOM 3050 O O . TYR A 1 401 ? 24.073 -16.308 -14.717 1.00 83.81 401 TYR A O 1
ATOM 3058 N N . ASP A 1 402 ? 25.573 -14.628 -14.835 1.00 85.69 402 ASP A N 1
ATOM 3059 C CA . ASP A 1 402 ? 26.685 -15.377 -14.252 1.00 85.69 402 ASP A CA 1
ATOM 3060 C C . ASP A 1 402 ? 26.442 -15.703 -12.759 1.00 85.69 402 ASP A C 1
ATOM 3062 O O . ASP A 1 402 ? 26.835 -16.768 -12.286 1.00 85.69 402 ASP A O 1
ATOM 3066 N N . ASN A 1 403 ? 25.715 -14.841 -12.032 1.00 86.94 403 ASN A N 1
ATOM 3067 C CA . ASN A 1 403 ? 25.503 -14.937 -10.579 1.00 86.94 403 ASN A CA 1
ATOM 3068 C C . ASN A 1 403 ? 24.039 -15.215 -10.166 1.00 86.94 403 ASN A C 1
ATOM 3070 O O . ASN A 1 403 ? 23.646 -14.994 -9.019 1.00 86.94 403 ASN A O 1
ATOM 3074 N N . VAL A 1 404 ? 23.176 -15.702 -11.068 1.00 86.19 404 VAL A N 1
ATOM 3075 C CA . VAL A 1 404 ? 21.745 -15.911 -10.743 1.00 86.19 404 VAL A CA 1
ATOM 3076 C C . VAL A 1 404 ? 21.567 -16.908 -9.599 1.00 86.19 404 VAL A C 1
ATOM 3078 O O . VAL A 1 404 ? 20.721 -16.715 -8.724 1.00 86.19 404 VAL A O 1
ATOM 3081 N N . ALA A 1 405 ? 22.329 -18.003 -9.612 1.00 87.06 405 ALA A N 1
ATOM 3082 C CA . ALA A 1 405 ? 22.180 -19.078 -8.635 1.00 87.06 405 ALA A CA 1
ATOM 3083 C C . ALA A 1 405 ? 22.565 -18.620 -7.219 1.00 87.06 405 ALA A C 1
ATOM 3085 O O . ALA A 1 405 ? 21.846 -18.908 -6.259 1.00 87.06 405 ALA A O 1
ATOM 3086 N N . THR A 1 406 ? 23.658 -17.868 -7.103 1.00 89.19 406 THR A N 1
ATOM 3087 C CA . THR A 1 406 ? 24.155 -17.288 -5.852 1.00 89.19 406 THR A CA 1
ATOM 3088 C C . THR A 1 406 ? 23.253 -16.158 -5.358 1.00 89.19 406 THR A C 1
ATOM 3090 O O . THR A 1 406 ? 22.900 -16.124 -4.182 1.00 89.19 406 THR A O 1
ATOM 3093 N N . ALA A 1 407 ? 22.752 -15.298 -6.250 1.00 89.25 407 ALA A N 1
ATOM 3094 C CA . ALA A 1 407 ? 21.775 -14.270 -5.893 1.00 89.25 407 ALA A CA 1
ATOM 3095 C C . ALA A 1 407 ? 20.463 -14.871 -5.352 1.00 89.25 407 ALA A C 1
ATOM 3097 O O . ALA A 1 407 ? 19.899 -14.370 -4.376 1.00 89.25 407 ALA A O 1
ATOM 3098 N N . ARG A 1 408 ? 19.977 -15.972 -5.944 1.00 89.12 408 ARG A N 1
ATOM 3099 C CA . ARG A 1 408 ? 18.764 -16.674 -5.483 1.00 89.12 408 ARG A CA 1
ATOM 3100 C C . ARG A 1 408 ? 18.971 -17.338 -4.127 1.00 89.12 408 ARG A C 1
ATOM 3102 O O . ARG A 1 408 ? 18.103 -17.220 -3.263 1.00 89.12 408 ARG A O 1
ATOM 3109 N N . SER A 1 409 ? 20.104 -18.004 -3.909 1.00 90.25 409 SER A N 1
ATOM 3110 C CA . SER A 1 409 ? 20.403 -18.625 -2.613 1.00 90.25 409 SER A CA 1
ATOM 3111 C C . SER A 1 409 ? 20.602 -17.575 -1.513 1.00 90.25 409 SER A C 1
ATOM 3113 O O . SER A 1 409 ? 20.064 -17.739 -0.416 1.00 90.25 409 SER A O 1
ATOM 3115 N N . ALA A 1 410 ? 21.263 -16.455 -1.820 1.00 92.75 410 ALA A N 1
ATOM 3116 C CA . ALA A 1 410 ? 21.392 -15.307 -0.927 1.00 92.75 410 ALA A CA 1
ATOM 3117 C C . ALA A 1 410 ? 20.022 -14.707 -0.569 1.00 92.75 410 ALA A C 1
ATOM 3119 O O . ALA A 1 410 ? 19.722 -14.507 0.611 1.00 92.75 410 ALA A O 1
ATOM 3120 N N . ALA A 1 411 ? 19.151 -14.501 -1.563 1.00 92.25 411 ALA A N 1
ATOM 3121 C CA . ALA A 1 411 ? 17.785 -14.023 -1.362 1.00 92.25 411 ALA A CA 1
ATOM 3122 C C . ALA A 1 411 ? 16.942 -14.975 -0.500 1.00 92.25 411 ALA A C 1
ATOM 3124 O O . ALA A 1 411 ? 16.178 -14.524 0.358 1.00 92.25 411 ALA A O 1
ATOM 3125 N N . LEU A 1 412 ? 17.086 -16.290 -0.688 1.00 93.25 412 LEU A N 1
ATOM 3126 C CA . LEU A 1 412 ? 16.416 -17.299 0.132 1.00 93.25 412 LEU A CA 1
ATOM 3127 C C . LEU A 1 412 ? 16.894 -17.280 1.581 1.00 93.25 412 LEU A C 1
ATOM 3129 O O . LEU A 1 412 ? 16.069 -17.270 2.496 1.00 93.25 412 LEU A O 1
ATOM 3133 N N . LEU A 1 413 ? 18.211 -17.248 1.789 1.00 94.94 413 LEU A N 1
ATOM 3134 C CA . LEU A 1 413 ? 18.809 -17.190 3.118 1.00 94.94 413 LEU A CA 1
ATOM 3135 C C . LEU A 1 413 ? 18.360 -15.920 3.853 1.00 94.94 413 LEU A C 1
ATOM 3137 O O . LEU A 1 413 ? 17.865 -15.997 4.979 1.00 94.94 413 LEU A O 1
ATOM 3141 N N . GLY A 1 414 ? 18.452 -14.766 3.186 1.00 94.94 414 GLY A N 1
ATOM 3142 C CA . GLY A 1 414 ? 17.980 -13.487 3.711 1.00 94.94 414 GLY A CA 1
ATOM 3143 C C . GLY A 1 414 ? 16.488 -13.515 4.039 1.00 94.94 414 GLY A C 1
ATOM 3144 O O . GLY A 1 414 ? 16.075 -13.069 5.110 1.00 94.94 414 GLY A O 1
ATOM 3145 N N . SER A 1 415 ? 15.671 -14.123 3.172 1.00 95.19 415 SER A N 1
ATOM 3146 C CA . SER A 1 415 ? 14.223 -14.244 3.378 1.00 95.19 415 SER A CA 1
ATOM 3147 C C . SER A 1 415 ? 13.884 -15.134 4.568 1.00 95.19 415 SER A C 1
ATOM 3149 O O . SER A 1 415 ? 12.992 -14.793 5.342 1.00 95.19 415 SER A O 1
ATOM 3151 N N . ALA A 1 416 ? 14.591 -16.250 4.752 1.00 95.62 416 ALA A N 1
ATOM 3152 C CA . ALA A 1 416 ? 14.388 -17.152 5.881 1.00 95.62 416 ALA A CA 1
ATOM 3153 C C . ALA A 1 416 ? 14.745 -16.479 7.217 1.00 95.62 416 ALA A C 1
ATOM 3155 O O . ALA A 1 416 ? 13.967 -16.550 8.173 1.00 95.62 416 ALA A O 1
ATOM 3156 N N . ILE A 1 417 ? 15.879 -15.771 7.268 1.00 96.94 417 ILE A N 1
ATOM 3157 C CA . ILE A 1 417 ? 16.312 -15.027 8.458 1.00 96.94 417 ILE A CA 1
ATOM 3158 C C . ILE A 1 417 ? 15.329 -13.896 8.764 1.00 96.94 417 ILE A C 1
ATOM 3160 O O . ILE A 1 417 ? 14.846 -13.791 9.894 1.00 96.94 417 ILE A O 1
ATOM 3164 N N . ALA A 1 418 ? 14.974 -13.085 7.763 1.00 96.44 418 ALA A N 1
ATOM 3165 C CA . ALA A 1 418 ? 14.005 -12.011 7.927 1.00 96.44 418 ALA A CA 1
ATOM 3166 C C . ALA A 1 418 ? 12.655 -12.556 8.416 1.00 96.44 418 ALA A C 1
ATOM 3168 O O . ALA A 1 418 ? 12.102 -12.044 9.389 1.00 96.44 418 ALA A O 1
ATOM 3169 N N . LEU A 1 419 ? 12.148 -13.637 7.817 1.00 96.50 419 LEU A N 1
ATOM 3170 C CA . LEU A 1 419 ? 10.902 -14.275 8.237 1.00 96.50 419 LEU A CA 1
ATOM 3171 C C . LEU A 1 419 ? 10.951 -14.693 9.712 1.00 96.50 419 LEU A C 1
ATOM 3173 O O . LEU A 1 419 ? 10.004 -14.415 10.449 1.00 96.50 419 LEU A O 1
ATOM 3177 N N . GLY A 1 420 ? 12.054 -15.304 10.156 1.00 96.69 420 GLY A N 1
ATOM 3178 C CA . GLY A 1 420 ? 12.269 -15.678 11.554 1.00 96.69 420 GLY A CA 1
ATOM 3179 C C . GLY A 1 420 ? 12.286 -14.471 12.497 1.00 96.69 420 GLY A C 1
ATOM 3180 O O . GLY A 1 420 ? 11.568 -14.462 13.500 1.00 96.69 420 GLY A O 1
ATOM 3181 N N . LEU A 1 421 ? 13.041 -13.423 12.152 1.00 96.75 421 LEU A N 1
ATOM 3182 C CA . LEU A 1 421 ? 13.140 -12.191 12.942 1.00 96.75 421 LEU A CA 1
ATOM 3183 C C . LEU A 1 421 ? 11.790 -11.479 13.062 1.00 96.75 421 LEU A C 1
ATOM 3185 O O . LEU A 1 421 ? 11.369 -11.119 14.164 1.00 96.75 421 LEU A O 1
ATOM 3189 N N . TYR A 1 422 ? 11.073 -11.317 11.949 1.00 96.06 422 TYR A N 1
ATOM 3190 C CA . TYR A 1 422 ? 9.755 -10.694 11.955 1.00 96.06 422 TYR A CA 1
ATOM 3191 C C . TYR A 1 422 ? 8.727 -11.563 12.682 1.00 96.06 422 TYR A C 1
ATOM 3193 O O . TYR A 1 422 ? 7.956 -11.034 13.480 1.00 96.06 422 TYR A O 1
ATOM 3201 N N . ALA A 1 423 ? 8.724 -12.886 12.498 1.00 95.81 423 ALA A N 1
ATOM 3202 C CA . ALA A 1 423 ? 7.826 -13.776 13.234 1.00 95.81 423 ALA A CA 1
ATOM 3203 C C . ALA A 1 423 ? 8.066 -13.689 14.750 1.00 95.81 423 ALA A C 1
ATOM 3205 O O . ALA A 1 423 ? 7.109 -13.585 15.523 1.00 95.81 423 ALA A O 1
ATOM 3206 N N . PHE A 1 424 ? 9.332 -13.648 15.175 1.00 97.12 424 PHE A N 1
ATOM 3207 C CA . PHE A 1 424 ? 9.701 -13.446 16.572 1.00 97.12 424 PHE A CA 1
ATOM 3208 C C . PHE A 1 424 ? 9.242 -12.079 17.096 1.00 97.12 424 PHE A C 1
ATOM 3210 O O . PHE A 1 424 ? 8.621 -12.007 18.160 1.00 97.12 424 PHE A O 1
ATOM 3217 N N . ALA A 1 425 ? 9.472 -11.001 16.342 1.00 95.75 425 ALA A N 1
ATOM 3218 C CA . ALA A 1 425 ? 9.034 -9.656 16.706 1.00 95.75 425 ALA A CA 1
ATOM 3219 C C . ALA A 1 425 ? 7.503 -9.565 16.838 1.00 95.75 425 ALA A C 1
ATOM 3221 O O . ALA A 1 425 ? 6.994 -9.025 17.823 1.00 95.75 425 ALA A O 1
ATOM 3222 N N . VAL A 1 426 ? 6.756 -10.153 15.896 1.00 95.25 426 VAL A N 1
ATOM 3223 C CA . VAL A 1 426 ? 5.287 -10.226 15.933 1.00 95.25 426 VAL A CA 1
ATOM 3224 C C . VAL A 1 426 ? 4.813 -11.025 17.143 1.00 95.25 426 VAL A C 1
ATOM 3226 O O . VAL A 1 426 ? 3.902 -10.588 17.850 1.00 95.25 426 VAL A O 1
ATOM 3229 N N . TRP A 1 427 ? 5.443 -12.165 17.427 1.00 95.50 427 TRP A N 1
ATOM 3230 C CA . TRP A 1 427 ? 5.114 -12.981 18.592 1.00 95.50 427 TRP A CA 1
ATOM 3231 C C . TRP A 1 427 ? 5.381 -12.247 19.911 1.00 95.50 427 TRP A C 1
ATOM 3233 O O . TRP A 1 427 ? 4.518 -12.245 20.790 1.00 95.50 427 TRP A O 1
ATOM 3243 N N . ARG A 1 428 ? 6.529 -11.573 20.047 1.00 96.81 428 ARG A N 1
ATOM 3244 C CA . ARG A 1 428 ? 6.862 -10.739 21.215 1.00 96.81 428 ARG A CA 1
ATOM 3245 C C . ARG A 1 428 ? 5.863 -9.597 21.387 1.00 96.81 428 ARG A C 1
ATOM 3247 O O . ARG A 1 428 ? 5.349 -9.405 22.488 1.00 96.81 428 ARG A O 1
ATOM 3254 N N . ALA A 1 429 ? 5.535 -8.885 20.310 1.00 94.31 429 ALA A N 1
ATOM 3255 C CA . ALA A 1 429 ? 4.548 -7.808 20.336 1.00 94.31 429 ALA A CA 1
ATOM 3256 C C . ALA A 1 429 ? 3.156 -8.320 20.742 1.00 94.31 429 ALA A C 1
ATOM 3258 O O . ALA A 1 429 ? 2.471 -7.683 21.543 1.00 94.31 429 ALA A O 1
ATOM 3259 N N . TYR A 1 430 ? 2.753 -9.494 20.249 1.00 94.38 430 TYR A N 1
ATOM 3260 C CA . TYR A 1 430 ? 1.510 -10.149 20.650 1.00 94.38 430 TYR A CA 1
ATOM 3261 C C . TYR A 1 430 ? 1.528 -10.591 22.121 1.00 94.38 430 TYR A C 1
ATOM 3263 O O . TYR A 1 430 ? 0.559 -10.362 22.841 1.00 94.38 430 TYR A O 1
ATOM 3271 N N . ALA A 1 431 ? 2.620 -11.187 22.601 1.00 93.94 431 ALA A N 1
ATOM 3272 C CA . ALA A 1 431 ? 2.745 -11.592 23.999 1.00 93.94 431 ALA A CA 1
ATOM 3273 C C . ALA A 1 431 ? 2.631 -10.381 24.942 1.00 93.94 431 ALA A C 1
ATOM 3275 O O . ALA A 1 431 ? 1.852 -10.413 25.897 1.00 93.94 431 ALA A O 1
ATOM 3276 N N . ALA A 1 432 ? 3.315 -9.281 24.613 1.00 93.31 432 ALA A N 1
ATOM 3277 C CA . ALA A 1 432 ? 3.222 -8.023 25.349 1.00 93.31 432 ALA A CA 1
ATOM 3278 C C . ALA A 1 432 ? 1.802 -7.428 25.318 1.00 93.31 432 ALA A C 1
ATOM 3280 O O . ALA A 1 432 ? 1.344 -6.864 26.312 1.00 93.31 432 ALA A O 1
ATOM 3281 N N . LEU A 1 433 ? 1.081 -7.570 24.200 1.00 92.88 433 LEU A N 1
ATOM 3282 C CA . LEU A 1 433 ? -0.315 -7.145 24.068 1.00 92.88 433 LEU A CA 1
ATOM 3283 C C . LEU A 1 433 ? -1.234 -7.895 25.040 1.00 92.88 433 LEU A C 1
ATOM 3285 O O . LEU A 1 433 ? -2.082 -7.281 25.682 1.00 92.88 433 LEU A O 1
ATOM 3289 N N . VAL A 1 434 ? -1.062 -9.216 25.147 1.00 92.88 434 VAL A N 1
ATOM 3290 C CA . VAL A 1 434 ? -1.867 -10.068 26.033 1.00 92.88 434 VAL A CA 1
ATOM 3291 C C . VAL A 1 434 ? -1.580 -9.751 27.498 1.00 92.88 434 VAL A C 1
ATOM 3293 O O . VAL A 1 434 ? -2.522 -9.585 28.270 1.00 92.88 434 VAL A O 1
ATOM 3296 N N . GLN A 1 435 ? -0.304 -9.625 27.873 1.00 91.19 435 GLN A N 1
ATOM 3297 C CA . GLN A 1 435 ? 0.104 -9.321 29.250 1.00 91.19 435 GLN A CA 1
ATOM 3298 C C . GLN A 1 435 ? -0.444 -7.970 29.727 1.00 91.19 435 GLN A C 1
ATOM 3300 O O . GLN A 1 435 ? -0.992 -7.867 30.821 1.00 91.19 435 GLN A O 1
ATOM 3305 N N . ASN A 1 436 ? -0.367 -6.941 28.879 1.00 90.56 436 ASN A N 1
ATOM 3306 C CA . ASN A 1 436 ? -0.758 -5.579 29.248 1.00 90.56 436 ASN A CA 1
ATOM 3307 C C . ASN A 1 436 ? -2.248 -5.274 29.032 1.00 90.56 436 ASN A C 1
ATOM 3309 O O . ASN A 1 436 ? -2.684 -4.148 29.285 1.00 90.56 436 ASN A O 1
ATOM 3313 N N . PHE A 1 437 ? -3.044 -6.239 28.562 1.00 89.00 437 PHE A N 1
ATOM 3314 C CA . PHE A 1 437 ? -4.434 -6.012 28.164 1.00 89.00 437 PHE A CA 1
ATOM 3315 C C . PHE A 1 437 ? -5.290 -5.447 29.307 1.00 89.00 437 PHE A C 1
ATOM 3317 O O . PHE A 1 437 ? -5.870 -4.369 29.172 1.00 89.00 437 PHE A O 1
ATOM 3324 N N . HIS A 1 438 ? -5.316 -6.124 30.460 1.00 85.31 438 HIS A N 1
ATOM 3325 C CA . HIS A 1 438 ? -6.115 -5.690 31.611 1.00 85.31 438 HIS A CA 1
ATOM 3326 C C . HIS A 1 438 ? -5.631 -4.358 32.191 1.00 85.31 438 HIS A C 1
ATOM 3328 O O . HIS A 1 438 ? -6.449 -3.500 32.516 1.00 85.31 438 HIS A O 1
ATOM 3334 N N . MET A 1 439 ? -4.312 -4.162 32.285 1.00 87.94 439 MET A N 1
ATOM 3335 C CA . MET A 1 439 ? -3.725 -2.916 32.783 1.00 87.94 439 MET A CA 1
ATOM 3336 C C . MET A 1 439 ? -4.117 -1.727 31.898 1.00 87.94 439 MET A C 1
ATOM 3338 O O . MET A 1 439 ? -4.531 -0.682 32.399 1.00 87.94 439 MET A O 1
ATOM 3342 N N . THR A 1 440 ? -4.042 -1.902 30.576 1.00 85.38 440 THR A N 1
ATOM 3343 C CA . THR A 1 440 ? -4.393 -0.855 29.608 1.00 85.38 440 THR A CA 1
ATOM 3344 C C . THR A 1 440 ? -5.877 -0.506 29.687 1.00 85.38 440 THR A C 1
ATOM 3346 O O . THR A 1 440 ? -6.222 0.673 29.668 1.00 85.38 440 THR A O 1
ATOM 3349 N N . LEU A 1 441 ? -6.753 -1.507 29.826 1.00 82.38 441 LEU A N 1
ATOM 3350 C CA . LEU A 1 441 ? -8.191 -1.278 29.980 1.00 82.38 441 LEU A CA 1
ATOM 3351 C C . LEU A 1 441 ? -8.525 -0.523 31.271 1.00 82.38 441 LEU A C 1
ATOM 3353 O O . LEU A 1 441 ? -9.241 0.472 31.210 1.00 82.38 441 LEU A O 1
ATOM 3357 N N . ARG A 1 442 ? -7.944 -0.926 32.409 1.00 83.38 442 ARG A N 1
ATOM 33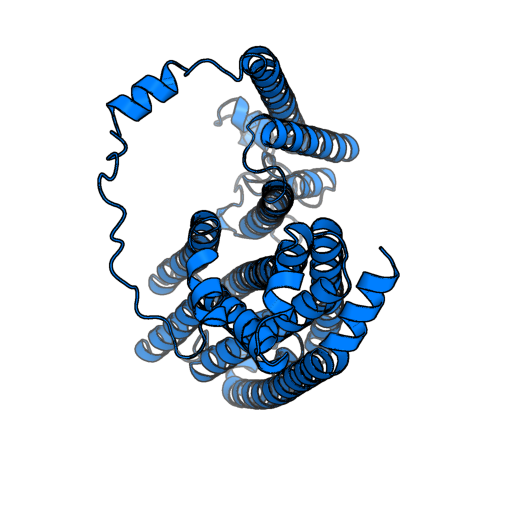58 C CA . ARG A 1 442 ? -8.143 -0.243 33.702 1.00 83.38 442 ARG A CA 1
ATOM 3359 C C . ARG A 1 442 ? -7.670 1.210 33.675 1.00 83.38 442 ARG A C 1
ATOM 3361 O O . ARG A 1 442 ? -8.334 2.093 34.206 1.00 83.38 442 ARG A O 1
ATOM 3368 N N . ARG A 1 443 ? -6.533 1.483 33.025 1.00 84.56 443 ARG A N 1
ATOM 3369 C CA . ARG A 1 443 ? -6.019 2.854 32.884 1.00 84.56 443 ARG A CA 1
ATOM 3370 C C . ARG A 1 443 ? -6.970 3.743 32.080 1.00 84.56 443 ARG A C 1
ATOM 3372 O O . ARG A 1 443 ? -7.056 4.931 32.355 1.00 84.56 443 ARG A O 1
ATOM 3379 N N . GLN A 1 444 ? -7.665 3.183 31.091 1.00 76.00 444 GLN A N 1
ATOM 3380 C CA . GLN A 1 444 ? -8.629 3.929 30.281 1.00 76.00 444 GLN A CA 1
ATOM 3381 C C . GLN A 1 444 ? -9.941 4.180 31.030 1.00 76.00 444 GLN A C 1
ATOM 3383 O O . GLN A 1 444 ? -10.466 5.284 30.924 1.00 76.00 444 GLN A O 1
ATOM 3388 N N . SER A 1 445 ? -10.437 3.208 31.807 1.00 68.94 445 SER A N 1
ATOM 3389 C CA . SER A 1 445 ? -11.651 3.385 32.618 1.00 68.94 445 SER A CA 1
ATOM 3390 C C . SER A 1 445 ? -11.465 4.396 33.750 1.00 68.94 445 SER A C 1
ATOM 3392 O O . SER A 1 445 ? -12.417 5.061 34.114 1.00 68.94 445 SER A O 1
ATOM 3394 N N . ALA A 1 446 ? -10.248 4.547 34.282 1.00 69.75 446 ALA A N 1
ATOM 3395 C CA . ALA A 1 446 ? -9.939 5.540 35.316 1.00 69.75 446 ALA A CA 1
ATOM 3396 C C . ALA A 1 446 ? -9.792 6.985 34.786 1.00 69.75 446 ALA A C 1
ATOM 3398 O O . ALA A 1 446 ? -9.650 7.914 35.572 1.00 69.75 446 ALA A O 1
ATOM 3399 N N . GLN A 1 447 ? -9.751 7.178 33.463 1.00 62.72 447 GLN A N 1
ATOM 3400 C CA . GLN A 1 447 ? -9.580 8.485 32.809 1.00 62.72 447 GLN A CA 1
ATOM 3401 C C . GLN A 1 447 ? -10.849 8.974 32.089 1.00 62.72 447 GLN A C 1
ATOM 3403 O O . GLN A 1 447 ? -10.764 9.912 31.285 1.00 62.72 447 GLN A O 1
ATOM 3408 N N . GLY A 1 448 ? -11.967 8.268 32.242 1.00 57.09 448 GLY A N 1
ATOM 3409 C CA . GLY A 1 448 ? -13.293 8.669 31.772 1.00 57.09 448 GLY A CA 1
ATOM 3410 C C . GLY A 1 448 ? -14.160 8.968 32.975 1.00 57.09 448 GLY A C 1
ATOM 3411 O O . GLY A 1 448 ? -15.005 9.872 32.827 1.00 57.09 448 GLY A O 1
#

Secondary structure (DSSP, 8-state):
-HHHHHHHHHHHHHHHHHHHHHHTS-TTTHHHHHHHHHHHHHHHHHHHTTSGGGB-TTSPP-TTS---BTTGGG-HHHHHHHHTTSSPPPPGGGSTTS-HHHHHHHH-HHHHHHHHHHHHHHHHHHHHHHHHHHHTTTTS--HHHHHHHHHS---------PPPPPPPSSHHHHHHHHHHTTTSHHHHHHHHHHHHHHHHHHHHHHHHT-S-HHHHHHHHHHHHHHHHHHHHHHHHHHHHHHHHHHHHTTHHHHHHTSS--HHHHHHHHHHHHHHHHHHHHHHHHHHHHHHHHHHHHTT-SS-SS-HHHHHHHHHHHHHHHHHHHHHHHHHHHH-SSHHHHHHHHHHHHHHHHHHHHHHHHHHHHHH-HHHHHHHGGGSHHHHHHHHH-GGGGSSSHHHHHHTHHHHHHHHHHHHHHHHHHHHHHHHHHHHHHHHTHHHHHHHHHTT-

pLDDT: mean 83.05, std 11.6, range [39.97, 97.12]

Radius of gyration: 25.46 Å; Cα contacts (8 Å, |Δi|>4): 510; chains: 1; bounding box: 69×52×72 Å

Foldseek 3Di:
DLVLLVVLVVLLLVLVVLLVVLVCPDPPPVVLVSVLVVVCVQQVLVLVQVDPVQFDPLWDADPVRHEQGLCLLVYSVSLVCCVVVVHDAGDLVSCPPDPPLSSCCRNRSSVSNSVVSNVSSVVSNVVSVVSVVVVVPPPDCDPVNVVCCVVPVPPPPDDPPDPDDDAPPQNLLRCLQVVVCPSCVVVLCVLLVQLQVQLVVLVVCVVVVVDDLQVSLQSLLSSLLSLLLSLLLVLLLSLLCQQLVCLVVVNVVVVVVDPDALLSNLVSSLSSSLSSSVSSLVSSLVSLCVQQVVCVVVVDPPGLAHNLLSVLLSLLSSLLSLLLSLQLNLLSLQDNHSVSSSCCSSVVSCCVLVVVVVVLVVVLQVVADQLSLLSQSLGNSSSSNCNSGVVVRHPDPVSCSVCVVSSVVSNNNSSVVNSVVSNVVSVVSSVVCSVCNVVSNVVVVVVD

Sequence (448 aa):
QSFALSASTAALTGAVAIFIAMIGVGTRRTIFSFYLVIGLYLVSLYLLSRWSGTWLEASPANALGRRMSWLAPLHPFLALEVVLHQVAPPLPGRLDEWPSPVRFALSDPAGCYVTWTLLLAVFLTMVSVLFVRRGAKAGEPNRWTRIVDRLLPRRRSNTLTRAPRPVWKNPVAWREARVRTIGGGLMRLAVTGLGIAGPAGLWITYLRGDTAYATTATWLSAVMIVQFALALIVATNVAATSITREKESHTLDLLLTTPLTSRYILWGKLRGLLTFALPLLLGPALVLVAFAVADGLRGRQPPLVGIETALCLAALLTVYTAGACVLGVRISLSAKRNVTAVMNSIGGIILLTGVFSMLGFAFVDASGGEFSAFLAPFTPFTAVRYLVDLGALFPSAKEFYDNVATARSAALLGSAIALGLYAFAVWRAYAALVQNFHMTLRRQSAQG

Mean predicted aligned error: 9.71 Å